Protein 4XBI (pdb70)

Nearest PDB structures (foldseek):
  4xbi-assembly2_B  TM=1.003E+00  e=2.156E-82  Plasmodium falciparum 3D7
  4xbi-assembly1_A  TM=6.467E-01  e=2.553E-75  Plasmodium falciparum 3D7
  2qu1-assembly1_A  TM=9.994E-01  e=9.157E-51  Aequorea victoria
  6dq0-assembly2_B  TM=1.002E+00  e=1.156E-50  Aequorea victoria
  7o7e-assembly1_A  TM=9.989E-01  e=2.609E-50  Aequorea victoria

Radius of gyration: 35.74 Å; Cα contacts (8 Å, |Δi|>4): 1634; chains: 2; bounding box: 98×58×95 Å

GO terms:
  GO:0006091 generation of precursor metabolites and energy (P, TAS)
  GO:0008218 bioluminescence (P, TAS)

Foldseek 3Di:
DQAPPLLVQLVVCQLVLCVVLQHLEGELLSSVLSQLPPPPLGDSVLLVVLLVDPVVVSNVVSVVVSNPDDHDHHDPDSDRHYDPQNVQLVVQLVVVCVVVVHRHRYSLSSSLSSCVRVPPPNVVVCVVVPGHSVSSVVSVVLCVLAHSLLVLQQAKFKEWEWEWEAAARDTWIKIKTWIAHLCQQKTKIKMFTPRADDQWDPQVCVVVRANLSAHEDSNFRLARQQSRLPQQWKKKWKWKQWPPAKIKTKIWTWHDDDRYTYIYMYIYIDRGDCCDCTSVVFFDQFFAKDKWKWAFPVVQLWIWTWDWGWTQGNVRDTIIITMTMIMHRSDPDHGRGHHIWIKIKDKGWDDDPVDPGHMIIIMMGIYIGDDDDDDD/DQADPLLVVLVVCQFVLCVVQQAQERELLSSVLSQLVPPVCGPSNQLVVLLVDPVVVVNVVSVVCSNPDDHDGHNGHHYDPLNVQLVVQQVVVCVVVVHRHRYPLSSSLSSCVRVPPPNVVVCVVVVGHSVSSNLSSQQVVLLVVLVVLQADKAKEWEKEWEAAANDTWIKIKIFIARLQQQKTWMKMFTPRFDDQWDPQVCVVVRACLSAHEPPVQSLARQQSSLPQQFKKKWKWKQKPPAKIKTKIWTWHDDDRYTYIYMYIYIDGGDCCDCTSVVQFDQWFAKWKWKKFFDVVQLWIKIWTWGWTQGNVRHTIIITMTMIMHRSDPGHGRGHHIWIKIKDKGWDDDPPDPGDMIIMMMGIYIDDDD

CATH classification: 2.40.155.10

Solvent-accessible surface area: 33782 Å² total

Organism: Aequorea victoria (NCBI:txid6100)

B-factor: mean 45.43, std 17.07, range [18.18, 116.87]

Structure (mmCIF, N/CA/C/O backbone):
data_4XBI
#
_entry.id   4XBI
#
_cell.length_a   127.530
_cell.length_b   127.530
_cell.length_c   92.570
_cell.angle_alpha   90.00
_cell.angle_beta   90.00
_cell.angle_gamma   120.00
#
_symmetry.space_group_name_H-M   'P 65'
#
loop_
_entity.id
_entity.type
_entity.pdbx_description
1 polymer 'ClpB protein, putative,Green fluorescent protein'
2 non-polymer 'SULFATE ION'
3 water water
#
loop_
_atom_site.group_PDB
_atom_site.id
_atom_site.type_symbol
_atom_site.label_atom_id
_atom_site.label_alt_id
_atom_site.label_comp_id
_atom_site.label_asym_id
_atom_site.label_entity_id
_atom_site.label_seq_id
_atom_site.pdbx_PDB_ins_code
_atom_site.Cartn_x
_atom_site.Cartn_y
_atom_site.Cartn_z
_atom_site.occupancy
_atom_site.B_iso_or_equiv
_atom_site.auth_seq_id
_atom_site.auth_comp_id
_atom_site.auth_asym_id
_atom_site.auth_atom_id
_atom_site.pdbx_PDB_model_num
ATOM 1 N N . ASP A 1 5 ? -16.086 38.528 59.848 1.00 62.62 5 ASP A N 1
ATOM 2 C CA . ASP A 1 5 ? -15.238 37.737 58.961 1.00 74.70 5 ASP A CA 1
ATOM 3 C C . ASP A 1 5 ? -15.292 38.255 57.525 1.00 82.88 5 ASP A C 1
ATOM 4 O O . ASP A 1 5 ? -15.554 37.498 56.589 1.00 82.96 5 ASP A O 1
ATOM 6 N N . ASP A 1 6 ? -15.052 39.554 57.367 1.00 88.44 6 ASP A N 1
ATOM 7 C CA . ASP A 1 6 ? -14.916 40.173 56.051 1.00 84.77 6 ASP A CA 1
ATOM 8 C C . ASP A 1 6 ? -13.519 40.786 55.909 1.00 71.28 6 ASP A C 1
ATOM 9 O O . ASP A 1 6 ? -13.353 41.936 55.487 1.00 73.80 6 ASP A O 1
ATOM 14 N N . TYR A 1 7 ? -12.518 40.000 56.287 1.00 114.42 7 TYR A N 1
ATOM 15 C CA . TYR A 1 7 ? -11.124 40.373 56.114 1.00 94.10 7 TYR A CA 1
ATOM 16 C C . TYR A 1 7 ? -10.521 39.525 55.005 1.00 86.96 7 TYR A C 1
ATOM 17 O O . TYR A 1 7 ? -11.194 38.656 54.452 1.00 87.24 7 TYR A O 1
ATOM 26 N N . THR A 1 8 ? -9.257 39.771 54.678 1.00 80.28 8 THR A N 1
ATOM 27 C CA . THR A 1 8 ? -8.525 38.856 53.815 1.00 72.05 8 THR A CA 1
ATOM 28 C C . THR A 1 8 ? -8.366 37.549 54.581 1.00 74.72 8 THR A C 1
ATOM 29 O O . THR A 1 8 ? -8.519 37.524 55.807 1.00 71.47 8 THR A O 1
ATOM 31 N N . GLU A 1 9 ? -8.074 36.465 53.868 1.00 77.35 9 GLU A N 1
ATOM 32 C CA . GLU A 1 9 ? -7.931 35.157 54.500 1.00 75.63 9 GLU A CA 1
ATOM 33 C C . GLU A 1 9 ? -6.805 35.168 55.529 1.00 69.03 9 GLU A C 1
ATOM 34 O O . GLU A 1 9 ? -6.960 34.662 56.643 1.00 66.74 9 GLU A O 1
ATOM 36 N N . LYS A 1 10 ? -5.676 35.757 55.146 1.00 66.94 10 LYS A N 1
ATOM 37 C CA . LYS A 1 10 ? -4.511 35.853 56.019 1.00 64.09 10 LYS A CA 1
ATOM 38 C C . LYS A 1 10 ? -4.763 36.792 57.206 1.00 62.00 10 LYS A C 1
ATOM 39 O O . LYS A 1 10 ? -4.285 36.547 58.316 1.00 62.97 10 LYS A O 1
ATOM 41 N N . ALA A 1 11 ? -5.524 37.856 56.971 1.00 64.00 11 ALA A N 1
ATOM 42 C CA . ALA A 1 11 ? -5.797 38.844 58.010 1.00 66.28 11 ALA A CA 1
ATOM 43 C C . ALA A 1 11 ? -6.672 38.274 59.126 1.00 71.91 11 ALA A C 1
ATOM 44 O O . ALA A 1 11 ? -6.411 38.501 60.309 1.00 66.61 11 ALA A O 1
ATOM 46 N N . TRP A 1 12 ? -7.710 37.536 58.746 1.00 77.57 12 TRP A N 1
ATOM 47 C CA . TRP A 1 12 ? -8.640 36.982 59.724 1.00 75.51 12 TRP A CA 1
ATOM 48 C C . TRP A 1 12 ? -7.983 35.850 60.513 1.00 69.13 12 TRP A C 1
ATOM 49 O O . TRP A 1 12 ? -8.354 35.586 61.657 1.00 72.03 12 TRP A O 1
ATOM 60 N N . GLU A 1 13 ? -7.000 35.193 59.907 1.00 65.70 13 GLU A N 1
ATOM 61 C CA . GLU A 1 13 ? -6.234 34.169 60.610 1.00 62.04 13 GLU A CA 1
ATOM 62 C C . GLU A 1 13 ? -5.403 34.792 61.725 1.00 59.88 13 GLU A C 1
ATOM 63 O O . GLU A 1 13 ? -5.241 34.204 62.795 1.00 57.28 13 GLU A O 1
ATOM 69 N N . ALA A 1 14 ? -4.877 35.987 61.468 1.00 55.15 14 ALA A N 1
ATOM 70 C CA . ALA A 1 14 ? -4.135 36.717 62.484 1.00 53.35 14 ALA A CA 1
ATOM 71 C C . ALA A 1 14 ? -5.080 37.124 63.614 1.00 50.84 14 ALA A C 1
ATOM 72 O O . ALA A 1 14 ? -4.779 36.915 64.788 1.00 50.17 14 ALA A O 1
ATOM 74 N N . ILE A 1 15 ? -6.228 37.690 63.251 1.00 51.17 15 ILE A N 1
ATOM 75 C CA . ILE A 1 15 ? -7.229 38.091 64.235 1.00 51.26 15 ILE A CA 1
ATOM 76 C C . ILE A 1 15 ? -7.693 36.888 65.062 1.00 52.58 15 ILE A C 1
ATOM 77 O O . ILE A 1 15 ? -7.836 36.980 66.284 1.00 50.60 15 ILE A O 1
ATOM 82 N N . SER A 1 16 ? -7.887 35.750 64.401 1.00 54.00 16 SER A N 1
ATOM 83 C CA . SER A 1 16 ? -8.361 34.545 65.080 1.00 57.40 16 SER A CA 1
ATOM 84 C C . SER A 1 16 ? -7.355 34.009 66.096 1.00 58.26 16 SER A C 1
ATOM 85 O O . SER A 1 16 ? -7.712 33.224 66.976 1.00 60.49 16 SER A O 1
ATOM 88 N N . SER A 1 17 ? -6.103 34.438 65.977 1.00 55.24 17 SER A N 1
ATOM 89 C CA . SER A 1 17 ? -5.042 33.963 66.857 1.00 54.45 17 SER A CA 1
ATOM 90 C C . SER A 1 17 ? -4.998 34.708 68.189 1.00 53.02 17 SER A C 1
ATOM 91 O O . SER A 1 17 ? -4.319 34.278 69.128 1.00 51.14 17 SER A O 1
ATOM 94 N N . LEU A 1 18 ? -5.715 35.824 68.267 1.00 52.93 18 LEU A N 1
ATOM 95 C CA . LEU A 1 18 ? -5.573 36.746 69.391 1.00 48.63 18 LEU A CA 1
ATOM 96 C C . LEU A 1 18 ? -5.875 36.112 70.749 1.00 49.05 18 LEU A C 1
ATOM 97 O O . LEU A 1 18 ? -5.065 36.234 71.670 1.00 48.69 18 LEU A O 1
ATOM 102 N N . ASN A 1 19 ? -7.027 35.445 70.875 1.00 50.07 19 ASN A N 1
ATOM 103 C CA . ASN A 1 19 ? -7.375 34.759 72.123 1.00 51.60 19 ASN A CA 1
ATOM 104 C C . ASN A 1 19 ? -6.244 33.850 72.584 1.00 51.67 19 ASN A C 1
ATOM 105 O O . ASN A 1 19 ? -5.837 33.888 73.747 1.00 51.62 19 ASN A O 1
ATOM 110 N N . LYS A 1 20 ? -5.722 33.052 71.657 1.00 53.07 20 LYS A N 1
ATOM 111 C CA . LYS A 1 20 ? -4.638 32.129 71.978 1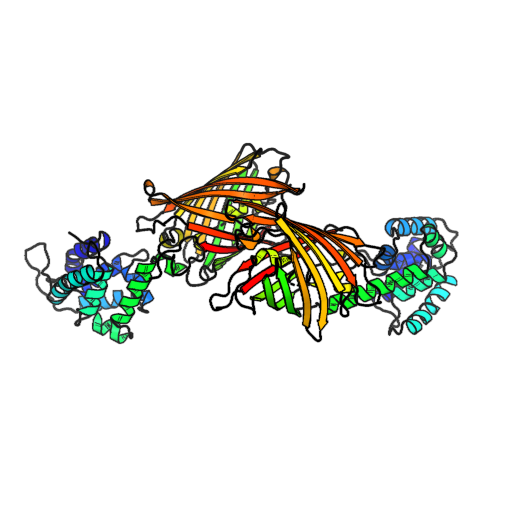.00 59.64 20 LYS A CA 1
ATOM 112 C C . LYS A 1 20 ? -3.426 32.897 72.486 1.00 52.78 20 LYS A C 1
ATOM 113 O O . LYS A 1 20 ? -2.853 32.536 73.510 1.00 53.52 20 LYS A O 1
ATOM 115 N N . ILE A 1 21 ? -3.047 33.962 71.779 1.00 51.30 21 ILE A N 1
ATOM 116 C CA . ILE A 1 21 ? -1.922 34.799 72.212 1.00 51.75 21 ILE A CA 1
ATOM 117 C C . ILE A 1 21 ? -2.212 35.440 73.565 1.00 49.85 21 ILE A C 1
ATOM 118 O O . ILE A 1 21 ? -1.331 35.523 74.420 1.00 50.20 21 ILE A O 1
ATOM 123 N N . GLY A 1 22 ? -3.450 35.892 73.757 1.00 53.20 22 GLY A N 1
ATOM 124 C CA . GLY A 1 22 ? -3.864 36.426 75.044 1.00 48.79 22 GLY A CA 1
ATOM 125 C C . GLY A 1 22 ? -3.746 35.388 76.154 1.00 50.30 22 GLY A C 1
ATOM 126 O O . GLY A 1 22 ? -3.311 35.693 77.268 1.00 50.46 22 GLY A O 1
ATOM 127 N N . GLU A 1 23 ? -4.132 34.155 75.845 1.00 51.70 23 GLU A N 1
ATOM 128 C CA . GLU A 1 23 ? -4.044 33.071 76.818 1.00 55.50 23 GLU A CA 1
ATOM 129 C C . GLU A 1 23 ? -2.589 32.706 77.116 1.00 54.59 23 GLU A C 1
ATOM 130 O O . GLU A 1 23 ? -2.250 32.348 78.245 1.00 57.99 23 GLU A O 1
ATOM 136 N N . LYS A 1 24 ? -1.731 32.811 76.103 1.00 59.51 24 LYS A N 1
ATOM 137 C CA . LYS A 1 24 ? -0.308 32.532 76.269 1.00 62.82 24 LYS A CA 1
ATOM 138 C C . LYS A 1 24 ? 0.332 33.474 77.287 1.00 61.39 24 LYS A C 1
ATOM 139 O O . LYS A 1 24 ? 1.160 33.055 78.092 1.00 59.91 24 LYS A O 1
ATOM 145 N N . TYR A 1 25 ? -0.063 34.743 77.255 1.00 52.91 25 TYR A N 1
ATOM 146 C CA . TYR A 1 25 ? 0.515 35.738 78.154 1.00 52.58 25 TYR A CA 1
ATOM 147 C C . TYR A 1 25 ? -0.377 35.992 79.366 1.00 52.55 25 TYR A C 1
ATOM 148 O O . TYR A 1 25 ? -0.210 36.989 80.074 1.00 52.66 25 TYR A O 1
ATOM 157 N N . ASP A 1 26 ? -1.305 35.066 79.607 1.00 53.32 26 ASP A N 1
ATOM 158 C CA . ASP A 1 26 ? -2.244 35.165 80.723 1.00 55.39 26 ASP A CA 1
ATOM 159 C C . ASP A 1 26 ? -2.904 36.537 80.776 1.00 51.62 26 ASP A C 1
ATOM 160 O O . ASP A 1 26 ? -2.949 37.168 81.830 1.00 51.68 26 ASP A O 1
ATOM 165 N N . SER A 1 27 ? -3.392 37.005 79.633 1.00 50.18 27 SER A N 1
ATOM 166 C CA . SER A 1 27 ? -3.952 38.350 79.551 1.00 48.63 27 SER A CA 1
ATOM 167 C C . SER A 1 27 ? -5.478 38.335 79.512 1.00 48.29 27 SER A C 1
ATOM 168 O O . SER A 1 27 ? -6.092 37.491 78.853 1.00 48.74 27 SER A O 1
ATOM 171 N N . ALA A 1 28 ? -6.088 39.268 80.232 1.00 47.75 28 ALA A N 1
ATOM 172 C CA . ALA A 1 28 ? -7.534 39.445 80.180 1.00 47.50 28 ALA A CA 1
ATOM 173 C C . ALA A 1 28 ? -7.941 40.136 78.875 1.00 46.49 28 ALA A C 1
ATOM 174 O O . ALA A 1 28 ? -8.975 39.826 78.283 1.00 46.70 28 ALA A O 1
ATOM 176 N N . TYR A 1 29 ? -7.101 41.078 78.450 1.00 45.67 29 TYR A N 1
ATOM 177 C CA . TYR A 1 29 ? -7.307 41.876 77.242 1.00 44.93 29 TYR A CA 1
ATOM 178 C C . TYR A 1 29 ? -6.458 41.400 76.065 1.00 44.91 29 TYR A C 1
ATOM 179 O O . TYR A 1 29 ? -5.363 40.871 76.255 1.00 45.24 29 TYR A O 1
ATOM 188 N N . VAL A 1 30 ? -6.955 41.615 74.852 1.00 44.74 30 VAL A N 1
ATOM 189 C CA . VAL A 1 30 ? -6.112 41.510 73.672 1.00 44.67 30 VAL A CA 1
ATOM 190 C C . VAL A 1 30 ? -5.906 42.905 73.091 1.00 44.11 30 VAL A C 1
ATOM 191 O O . VAL A 1 30 ? -6.853 43.691 72.985 1.00 44.04 30 VAL A O 1
ATOM 195 N N . GLU A 1 31 ? -4.662 43.213 72.732 1.00 43.97 31 GLU A N 1
ATOM 196 C CA . GLU A 1 31 ? -4.315 44.558 72.282 1.00 43.73 31 GLU A CA 1
ATOM 197 C C . GLU A 1 31 ? -3.546 44.587 70.956 1.00 43.93 31 GLU A C 1
ATOM 198 O O . GLU A 1 31 ? -3.224 43.545 70.379 1.00 44.21 31 GLU A O 1
ATOM 204 N N . ALA A 1 32 ? -3.264 45.805 70.497 1.00 43.99 32 ALA A N 1
ATOM 205 C CA . ALA A 1 32 ? -2.696 46.056 69.179 1.00 44.38 32 ALA A CA 1
ATOM 206 C C . ALA A 1 32 ? -1.398 45.299 68.957 1.00 44.54 32 ALA A C 1
ATOM 207 O O . ALA A 1 32 ? -1.210 44.709 67.900 1.00 44.88 32 ALA A O 1
ATOM 209 N N . GLU A 1 33 ? -0.518 45.308 69.959 1.00 44.53 33 GLU A N 1
ATOM 210 C CA . GLU A 1 33 ? 0.798 44.683 69.830 1.00 45.01 33 GLU A CA 1
ATOM 211 C C . GLU A 1 33 ? 0.717 43.152 69.770 1.00 45.33 33 GLU A C 1
ATOM 212 O O . GLU A 1 33 ? 1.618 42.495 69.236 1.00 45.78 33 GLU A O 1
ATOM 218 N N . MET A 1 34 ? -0.365 42.586 70.297 1.00 44.94 34 MET A N 1
ATOM 219 C CA . MET A 1 34 ? -0.611 41.160 70.123 1.00 45.43 34 MET A CA 1
ATOM 220 C C . MET A 1 34 ? -0.973 40.866 68.674 1.00 45.70 34 MET A C 1
ATOM 221 O O . MET A 1 34 ? -0.551 39.851 68.116 1.00 46.42 34 MET A O 1
ATOM 226 N N . LEU A 1 35 ? -1.749 41.757 68.061 1.00 45.37 35 LEU A N 1
ATOM 227 C CA . LEU A 1 35 ? -2.064 41.606 66.645 1.00 45.90 35 LEU A CA 1
ATOM 228 C C . LEU A 1 35 ? -0.778 41.697 65.822 1.00 46.27 35 LEU A C 1
ATOM 229 O O . LEU A 1 35 ? -0.571 40.912 64.894 1.00 47.00 35 LEU A O 1
ATOM 234 N N . LEU A 1 36 ? 0.084 42.643 66.179 1.00 45.97 36 LEU A N 1
ATOM 235 C CA . LEU A 1 36 ? 1.387 42.776 65.524 1.00 49.34 36 LEU A CA 1
ATOM 236 C C . LEU A 1 36 ? 2.164 41.460 65.607 1.00 47.08 36 LEU A C 1
ATOM 237 O O . LEU A 1 36 ? 2.659 40.953 64.604 1.00 47.79 36 LEU A O 1
ATOM 242 N N . LEU A 1 37 ? 2.242 40.909 66.811 1.00 46.99 37 LEU A N 1
ATOM 243 C CA . LEU A 1 37 ? 2.883 39.620 67.030 1.00 48.84 37 LEU A CA 1
ATOM 244 C C . LEU A 1 37 ? 2.309 38.552 66.106 1.00 48.49 37 LEU A C 1
ATOM 245 O O . LEU A 1 37 ? 3.058 37.793 65.492 1.00 49.48 37 LEU A O 1
ATOM 250 N N . ALA A 1 38 ? 0.980 38.515 66.005 1.00 48.13 38 ALA A N 1
ATOM 251 C CA . ALA A 1 38 ? 0.288 37.540 65.166 1.00 51.06 38 ALA A CA 1
ATOM 252 C C . ALA A 1 38 ? 0.612 37.740 63.688 1.00 50.75 38 ALA A C 1
ATOM 253 O O . ALA A 1 38 ? 0.818 36.774 62.957 1.00 50.67 38 ALA A O 1
ATOM 255 N N . LEU A 1 39 ? 0.663 38.995 63.255 1.00 49.45 39 LEU A N 1
ATOM 256 C CA . LEU A 1 39 ? 1.019 39.319 61.874 1.00 49.54 39 LEU A CA 1
ATOM 257 C C . LEU A 1 39 ? 2.428 38.883 61.518 1.00 50.22 39 LEU A C 1
ATOM 258 O O . LEU A 1 39 ? 2.690 38.479 60.391 1.00 51.22 39 LEU A O 1
ATOM 263 N N . LEU A 1 40 ? 3.339 38.988 62.476 1.00 49.90 40 LEU A N 1
ATOM 264 C CA . LEU A 1 40 ? 4.730 38.627 62.240 1.00 50.76 40 LEU A CA 1
ATOM 265 C C . LEU A 1 40 ? 4.932 37.129 62.424 1.00 61.32 40 LEU A C 1
ATOM 266 O O . LEU A 1 40 ? 6.011 36.594 62.162 1.00 60.43 40 LEU A O 1
ATOM 271 N N . ASN A 1 41 ? 3.882 36.455 62.876 1.00 66.50 41 ASN A N 1
ATOM 272 C CA . ASN A 1 41 ? 3.953 35.024 63.114 1.00 79.62 41 ASN A CA 1
ATOM 273 C C . ASN A 1 41 ? 3.341 34.232 61.968 1.00 84.29 41 ASN A C 1
ATOM 274 O O . ASN A 1 41 ? 2.740 33.180 62.184 1.00 86.37 41 ASN A O 1
ATOM 279 N N . ASP A 1 42 ? 3.483 34.746 60.750 1.00 87.58 42 ASP A N 1
ATOM 280 C CA . ASP A 1 42 ? 3.105 33.982 59.571 1.00 93.68 42 ASP A CA 1
ATOM 281 C C . ASP A 1 42 ? 4.194 32.951 59.297 1.00 103.54 42 ASP A C 1
ATOM 282 O O . ASP A 1 42 ? 3.897 31.759 59.179 1.00 109.43 42 ASP A O 1
ATOM 287 N N . SER A 1 43 ? 5.429 33.459 59.181 1.00 104.00 43 SER A N 1
ATOM 288 C CA . SER A 1 43 ? 6.718 32.732 59.135 1.00 106.29 43 SER A CA 1
ATOM 289 C C . SER A 1 43 ? 7.352 32.664 57.734 1.00 107.77 43 SER A C 1
ATOM 290 O O . SER A 1 43 ? 8.392 33.293 57.518 1.00 107.03 43 SER A O 1
ATOM 293 N N . PRO A 1 44 ? 6.746 31.923 56.778 1.00 108.94 44 PRO A N 1
ATOM 294 C CA . PRO A 1 44 ? 7.522 31.718 55.551 1.00 108.15 44 PRO A CA 1
ATOM 295 C C . PRO A 1 44 ? 7.598 32.985 54.714 1.00 100.22 44 PRO A C 1
ATOM 296 O O . PRO A 1 44 ? 6.881 33.112 53.719 1.00 96.81 44 PRO A O 1
ATOM 300 N N . ASP A 1 45 ? 8.463 33.905 55.132 1.00 94.22 45 ASP A N 1
ATOM 301 C CA . ASP A 1 45 ? 8.617 35.191 54.470 1.00 86.43 45 ASP A CA 1
ATOM 302 C C . ASP A 1 45 ? 7.266 35.901 54.376 1.00 73.08 45 ASP A C 1
ATOM 303 O O . ASP A 1 45 ? 6.854 36.326 53.299 1.00 70.56 45 ASP A O 1
ATOM 305 N N . GLY A 1 46 ? 6.584 36.009 55.516 1.00 65.13 46 GLY A N 1
ATOM 306 C CA . GLY A 1 46 ? 5.263 36.613 55.593 1.00 62.50 46 GLY A CA 1
ATOM 307 C C . GLY A 1 46 ? 5.217 38.084 55.205 1.00 56.18 46 GLY A C 1
ATOM 308 O O . GLY A 1 46 ? 6.229 38.785 55.276 1.00 56.03 46 GLY A O 1
ATOM 309 N N . LEU A 1 47 ? 4.031 38.546 54.806 1.00 56.11 47 LEU A N 1
ATOM 310 C CA . LEU A 1 47 ? 3.847 39.898 54.281 1.00 56.06 47 LEU A CA 1
ATOM 311 C C . LEU A 1 47 ? 4.206 40.987 55.291 1.00 56.99 47 LEU A C 1
ATOM 312 O O . LEU A 1 47 ? 4.949 41.911 54.968 1.00 54.99 47 LEU A O 1
ATOM 317 N N . ALA A 1 48 ? 3.677 40.877 56.507 1.00 53.45 48 ALA A N 1
ATOM 318 C CA . ALA A 1 48 ? 3.963 41.860 57.546 1.00 52.32 48 ALA A CA 1
ATOM 319 C C . ALA A 1 48 ? 5.467 41.941 57.810 1.00 56.37 48 ALA A C 1
ATOM 320 O O . ALA A 1 48 ? 6.037 43.028 57.901 1.00 52.56 48 ALA A O 1
ATOM 322 N N . GLU A 1 49 ? 6.104 40.778 57.909 1.00 52.99 49 GLU A N 1
ATOM 323 C CA . GLU A 1 49 ? 7.540 40.709 58.125 1.00 53.56 49 GLU A CA 1
ATOM 324 C C . GLU A 1 49 ? 8.312 41.349 56.968 1.00 54.67 49 GLU A C 1
ATOM 325 O O . GLU A 1 49 ? 9.309 42.029 57.189 1.00 55.03 49 GLU A O 1
ATOM 331 N N . ARG A 1 50 ? 7.841 41.143 55.743 1.00 55.44 50 ARG A N 1
ATOM 332 C CA . ARG A 1 50 ? 8.526 41.676 54.568 1.00 56.75 50 ARG A CA 1
ATOM 333 C C . ARG A 1 50 ? 8.412 43.203 54.509 1.00 56.65 50 ARG A C 1
ATOM 334 O O . ARG A 1 50 ? 9.387 43.903 54.236 1.00 57.51 50 ARG A O 1
ATOM 336 N N . ILE A 1 51 ? 7.211 43.703 54.774 1.00 55.85 51 ILE A N 1
ATOM 337 C CA . ILE A 1 51 ? 6.951 45.137 54.779 1.00 55.95 51 ILE A CA 1
ATOM 338 C C . ILE A 1 51 ? 7.880 45.852 55.754 1.00 55.62 51 ILE A C 1
ATOM 339 O O . ILE A 1 51 ? 8.476 46.876 55.420 1.00 56.63 51 ILE A O 1
ATOM 344 N N . LEU A 1 52 ? 8.023 45.293 56.951 1.00 54.52 52 LEU A N 1
ATOM 345 C CA . LEU A 1 52 ? 8.810 45.942 57.997 1.00 54.37 52 LEU A CA 1
ATOM 346 C C . LEU A 1 52 ? 10.320 45.859 57.744 1.00 55.68 52 LEU A C 1
ATOM 347 O O . LEU A 1 52 ? 11.035 46.828 57.970 1.00 56.47 52 LEU A O 1
ATOM 352 N N . LYS A 1 53 ? 10.823 44.721 57.279 1.00 56.16 53 LYS A N 1
ATOM 353 C CA . LYS A 1 53 ? 12.252 44.679 56.986 1.00 57.65 53 LYS A CA 1
ATOM 354 C C . LYS A 1 53 ? 12.565 45.508 55.737 1.00 59.01 53 LYS A C 1
ATOM 355 O O . LYS A 1 53 ? 13.679 45.995 55.587 1.00 60.39 53 LYS A O 1
ATOM 361 N N . GLU A 1 54 ? 11.573 45.710 54.872 1.00 58.88 54 GLU A N 1
ATOM 362 C CA . GLU A 1 54 ? 11.718 46.642 53.753 1.00 60.92 54 GLU A CA 1
ATOM 363 C C . GLU A 1 54 ? 11.750 48.091 54.245 1.00 64.74 54 GLU A C 1
ATOM 364 O O . GLU A 1 54 ? 12.199 48.988 53.528 1.00 62.27 54 GLU A O 1
ATOM 366 N N . SER A 1 55 ? 11.265 48.305 55.467 1.00 59.27 55 SER A N 1
ATOM 367 C CA . SER A 1 55 ? 11.270 49.621 56.108 1.00 59.91 55 SER A CA 1
ATOM 368 C C . SER A 1 55 ? 12.527 49.820 56.957 1.00 60.27 55 SER A C 1
ATOM 369 O O . SER A 1 55 ? 12.768 50.907 57.478 1.00 61.02 55 SER A O 1
ATOM 372 N N . GLY A 1 56 ? 13.321 48.763 57.097 1.00 60.29 56 GLY A N 1
ATOM 373 C CA . GLY A 1 56 ? 14.574 48.838 57.827 1.00 63.50 56 GLY A CA 1
ATOM 374 C C . GLY A 1 56 ? 14.496 48.299 59.245 1.00 64.03 56 GLY A C 1
ATOM 375 O O . GLY A 1 56 ? 15.385 48.549 60.061 1.00 61.19 56 GLY A O 1
ATOM 376 N N . ILE A 1 57 ? 13.436 47.551 59.534 1.00 58.40 57 ILE A N 1
ATOM 377 C CA . ILE A 1 57 ? 13.203 47.025 60.876 1.00 57.35 57 ILE A CA 1
ATOM 378 C C . ILE A 1 57 ? 13.789 45.630 61.079 1.00 61.38 57 ILE A C 1
ATOM 379 O O . ILE A 1 57 ? 13.593 44.735 60.255 1.00 58.79 57 ILE A O 1
ATOM 384 N N . ASP A 1 58 ? 14.518 45.459 62.177 1.00 58.24 58 ASP A N 1
ATOM 385 C CA . ASP A 1 58 ? 14.960 44.144 62.625 1.00 58.63 58 ASP A CA 1
ATOM 386 C C . ASP A 1 58 ? 13.752 43.424 63.232 1.00 60.48 58 ASP A C 1
ATOM 387 O O . ASP A 1 58 ? 13.458 43.590 64.415 1.00 56.42 58 ASP A O 1
ATOM 392 N N . THR A 1 59 ? 13.059 42.629 62.419 1.00 56.22 59 THR A N 1
ATOM 393 C CA . THR A 1 59 ? 11.813 41.991 62.844 1.00 60.08 59 THR A CA 1
ATOM 394 C C . THR A 1 59 ? 12.028 40.874 63.868 1.00 58.62 59 THR A C 1
ATOM 395 O O . THR A 1 59 ? 11.100 40.503 64.585 1.00 54.21 59 THR A O 1
ATOM 399 N N . GLN A 1 60 ? 13.243 40.339 63.930 1.00 56.90 60 GLN A N 1
ATOM 400 C CA . GLN A 1 60 ? 13.592 39.364 64.961 1.00 58.51 60 GLN A CA 1
ATOM 401 C C . GLN A 1 60 ? 13.661 40.074 66.309 1.00 60.83 60 GLN A C 1
ATOM 402 O O . GLN A 1 60 ? 13.211 39.549 67.331 1.00 57.57 60 GLN A O 1
ATOM 404 N N . LEU A 1 61 ? 14.221 41.280 66.293 1.00 58.06 61 LEU A N 1
ATOM 405 C CA . LEU A 1 61 ? 14.308 42.107 67.485 1.00 58.19 61 LEU A CA 1
ATOM 406 C C . LEU A 1 61 ? 12.912 42.497 67.945 1.00 56.16 61 LEU A C 1
ATOM 407 O O . LEU A 1 61 ? 12.579 42.370 69.127 1.00 56.03 61 LEU A O 1
ATOM 412 N N . LEU A 1 62 ? 12.113 42.986 67.000 1.00 58.45 62 LEU A N 1
ATOM 413 C CA . LEU A 1 62 ? 10.746 43.417 67.280 1.00 53.06 62 LEU A CA 1
ATOM 414 C C . LEU A 1 62 ? 9.972 42.342 68.023 1.00 52.43 62 LEU A C 1
ATOM 415 O O . LEU A 1 62 ? 9.415 42.607 69.085 1.00 54.64 62 LEU A O 1
ATOM 420 N N . VAL A 1 63 ? 9.961 41.130 67.474 1.00 52.74 63 VAL A N 1
ATOM 421 C CA . VAL A 1 63 ? 9.279 39.994 68.097 1.00 55.45 63 VAL A CA 1
ATOM 422 C C . VAL A 1 63 ? 9.765 39.733 69.526 1.00 60.62 63 VAL A C 1
ATOM 423 O O . VAL A 1 63 ? 8.958 39.558 70.449 1.00 53.00 63 VAL A O 1
ATOM 427 N N . GLN A 1 64 ? 11.082 39.719 69.710 1.00 55.26 64 GLN A N 1
ATOM 428 C CA . GLN A 1 64 ? 11.657 39.462 71.025 1.00 56.70 64 GLN A CA 1
ATOM 429 C C . GLN A 1 64 ? 11.202 40.525 72.026 1.00 55.95 64 GLN A C 1
ATOM 430 O O . GLN A 1 64 ? 10.894 40.215 73.176 1.00 56.30 64 GLN A O 1
ATOM 432 N N . GLU A 1 65 ? 11.122 41.770 71.572 1.00 55.08 65 GLU A N 1
ATOM 433 C CA . GLU A 1 65 ? 10.794 42.878 72.463 1.00 54.70 65 GLU A CA 1
ATOM 434 C C . GLU A 1 65 ? 9.296 43.032 72.699 1.00 55.64 65 GLU A C 1
ATOM 435 O O . GLU A 1 65 ? 8.883 43.614 73.699 1.00 52.60 65 GLU A O 1
ATOM 441 N N . ILE A 1 66 ? 8.488 42.517 71.778 1.00 51.58 66 ILE A N 1
ATOM 442 C CA . ILE A 1 66 ? 7.054 42.412 72.007 1.00 50.12 66 ILE A CA 1
ATOM 443 C C . ILE A 1 66 ? 6.803 41.425 73.136 1.00 50.65 66 ILE A C 1
ATOM 444 O O . ILE A 1 66 ? 5.995 41.674 74.035 1.00 50.09 66 ILE A O 1
ATOM 449 N N . ASP A 1 67 ? 7.515 40.303 73.077 1.00 51.95 67 ASP A N 1
ATOM 450 C CA . ASP A 1 67 ? 7.415 39.261 74.090 1.00 53.54 67 ASP A CA 1
ATOM 451 C C . ASP A 1 67 ? 7.792 39.819 75.457 1.00 56.66 67 ASP A C 1
ATOM 452 O O . ASP A 1 67 ? 7.054 39.646 76.432 1.00 53.74 67 ASP A O 1
ATOM 457 N N . ASP A 1 68 ? 8.932 40.503 75.515 1.00 54.93 68 ASP A N 1
ATOM 458 C CA . ASP A 1 68 ? 9.365 41.166 76.739 1.00 59.98 68 ASP A CA 1
ATOM 459 C C . ASP A 1 68 ? 8.275 42.084 77.282 1.00 60.22 68 ASP A C 1
ATOM 460 O O . ASP A 1 68 ? 7.844 41.939 78.426 1.00 63.05 68 ASP A O 1
ATOM 465 N N . TYR A 1 69 ? 7.842 43.023 76.446 1.00 53.05 69 TYR A N 1
ATOM 466 C CA . TYR A 1 69 ? 6.832 44.003 76.819 1.00 56.75 69 TYR A CA 1
ATOM 467 C C . TYR A 1 69 ? 5.594 43.320 77.391 1.00 50.93 69 TYR A C 1
ATOM 468 O O . TYR A 1 69 ? 5.083 43.720 78.441 1.00 56.76 69 TYR A O 1
ATOM 477 N N . LEU A 1 70 ? 5.132 42.273 76.713 1.00 50.38 70 LEU A N 1
ATOM 478 C CA . LEU A 1 70 ? 3.908 41.592 77.115 1.00 49.73 70 LEU A CA 1
ATOM 479 C C . LEU A 1 70 ? 4.065 40.882 78.453 1.00 53.87 70 LEU A C 1
ATOM 480 O O . LEU A 1 70 ? 3.131 40.832 79.244 1.00 50.86 70 LEU A O 1
ATOM 485 N N . LYS A 1 71 ? 5.252 40.347 78.712 1.00 52.91 71 LYS A N 1
ATOM 486 C CA . LYS A 1 71 ? 5.494 39.646 79.965 1.00 59.14 71 LYS A CA 1
ATOM 487 C C . LYS A 1 71 ? 5.571 40.615 81.153 1.00 55.27 71 LYS A C 1
ATOM 488 O O . LYS A 1 71 ? 5.365 40.219 82.299 1.00 56.46 71 LYS A O 1
ATOM 494 N N . LYS A 1 72 ? 5.863 41.884 80.880 1.00 58.36 72 LYS A N 1
ATOM 495 C CA . LYS A 1 72 ? 5.947 42.881 81.945 1.00 55.34 72 LYS A CA 1
ATOM 496 C C . LYS A 1 72 ? 4.616 43.584 82.253 1.00 58.31 72 LYS A C 1
ATOM 497 O O . LYS A 1 72 ? 4.524 44.334 83.221 1.00 56.11 72 LYS A O 1
ATOM 503 N N . GLN A 1 73 ? 3.596 43.350 81.437 1.00 51.91 73 GLN A N 1
ATOM 504 C CA . GLN A 1 73 ? 2.303 44.006 81.631 1.00 56.72 73 GLN A CA 1
ATOM 505 C C . GLN A 1 73 ? 1.616 43.579 82.939 1.00 54.46 73 GLN A C 1
ATOM 506 O O . GLN A 1 73 ? 1.836 42.467 83.424 1.00 53.41 73 GLN A O 1
ATOM 512 N N . PRO A 1 74 ? 0.777 44.467 83.517 1.00 55.00 74 PRO A N 1
ATOM 513 C CA . PRO A 1 74 ? 0.100 44.124 84.772 1.00 51.43 74 PRO A CA 1
ATOM 514 C C . PRO A 1 74 ? -0.807 42.906 84.617 1.00 54.18 74 PRO A C 1
ATOM 515 O O . PRO A 1 74 ? -1.497 42.750 83.607 1.00 49.65 74 PRO A O 1
ATOM 519 N N . LYS A 1 75 ? -0.784 42.041 85.618 1.00 54.30 75 LYS A N 1
ATOM 520 C CA . LYS A 1 75 ? -1.598 40.842 85.596 1.00 55.85 75 LYS A CA 1
ATOM 521 C C . LYS A 1 75 ? -3.048 41.195 85.897 1.00 52.96 75 LYS A C 1
ATOM 522 O O . LYS A 1 75 ? -3.337 41.993 86.794 1.00 51.96 75 LYS A O 1
ATOM 528 N N . MET A 1 76 ? -3.955 40.613 85.123 1.00 50.88 76 MET A N 1
ATOM 529 C CA . MET A 1 76 ? -5.379 40.747 85.366 1.00 50.38 76 MET A CA 1
ATOM 530 C C . MET A 1 76 ? -6.033 39.384 85.303 1.00 51.20 76 MET A C 1
ATOM 531 O O . MET A 1 76 ? -5.680 38.577 84.443 1.00 51.31 76 MET A O 1
ATOM 536 N N . PRO A 1 77 ? -6.991 39.123 86.205 1.00 51.99 77 PRO A N 1
ATOM 537 C CA . PRO A 1 77 ? -7.790 37.898 86.091 1.00 52.94 77 PRO A CA 1
ATOM 538 C C . PRO A 1 77 ? -8.572 37.917 84.787 1.00 51.73 77 PRO A C 1
ATOM 539 O O . PRO A 1 77 ? -9.110 38.961 84.437 1.00 50.42 77 PRO A O 1
ATOM 543 N N . SER A 1 78 ? -8.603 36.805 84.064 1.00 52.42 78 SER A N 1
ATOM 544 C CA . SER A 1 78 ? -9.356 36.750 82.817 1.00 51.67 78 SER A CA 1
ATOM 545 C C . SER A 1 78 ? -10.847 36.589 83.087 1.00 52.25 78 SER A C 1
ATOM 546 O O . SER A 1 78 ? -11.245 36.104 84.143 1.00 53.59 78 SER A O 1
ATOM 549 N N . GLY A 1 79 ? -11.663 37.005 82.123 1.00 51.48 79 GLY A N 1
ATOM 550 C CA . GLY A 1 79 ? -13.103 36.880 82.235 1.00 52.23 79 GLY A CA 1
ATOM 551 C C . GLY A 1 79 ? -13.568 35.443 82.058 1.00 54.15 79 GLY A C 1
ATOM 552 O O . GLY A 1 79 ? -12.837 34.596 81.536 1.00 54.72 79 GLY A O 1
ATOM 553 N N . PHE A 1 80 ? -14.791 35.168 82.493 1.00 55.39 80 PHE A N 1
ATOM 554 C CA . PHE A 1 80 ? -15.371 33.838 82.355 1.00 57.60 80 PHE A CA 1
ATOM 555 C C . PHE A 1 80 ? -15.581 33.453 80.893 1.00 57.82 80 PHE A C 1
ATOM 556 O O . PHE A 1 80 ? -15.624 32.270 80.557 1.00 60.74 80 PHE A O 1
ATOM 564 N N . GLY A 1 81 ? -15.723 34.453 80.029 1.00 56.25 81 GLY A N 1
ATOM 565 C CA . GLY A 1 81 ? -16.000 34.202 78.627 1.00 60.64 81 GLY A CA 1
ATOM 566 C C . GLY A 1 81 ? -14.793 33.791 77.814 1.00 58.06 81 GLY A C 1
ATOM 567 O O . GLY A 1 81 ? -13.700 34.316 78.023 1.00 56.55 81 GLY A O 1
ATOM 568 N N . GLU A 1 82 ? -14.996 32.860 76.881 1.00 57.64 82 GLU A N 1
ATOM 569 C CA . GLU A 1 82 ? -13.915 32.363 76.028 1.00 61.89 82 GLU A CA 1
ATOM 570 C C . GLU A 1 82 ? -13.217 33.489 75.270 1.00 58.50 82 GLU A C 1
ATOM 571 O O . GLU A 1 82 ? -11.993 33.469 75.097 1.00 62.10 82 GLU A O 1
ATOM 573 N N . GLN A 1 83 ? -14.001 34.474 74.830 1.00 55.48 83 GLN A N 1
ATOM 574 C CA . GLN A 1 83 ? -13.476 35.622 74.092 1.00 54.43 83 GLN A CA 1
ATOM 575 C C . GLN A 1 83 ? -12.800 36.645 75.008 1.00 57.25 83 GLN A C 1
ATOM 576 O O . GLN A 1 83 ? -13.443 37.192 75.900 1.00 50.90 83 GLN A O 1
ATOM 578 N N . LYS A 1 84 ? -11.510 36.903 74.775 1.00 50.02 84 LYS A N 1
ATOM 579 C CA . LYS A 1 84 ? -10.781 37.968 75.470 1.00 48.56 84 LYS A CA 1
ATOM 580 C C . LYS A 1 84 ? -11.387 39.348 75.191 1.00 47.70 84 LYS A C 1
ATOM 581 O O . LYS A 1 84 ? -12.066 39.542 74.187 1.00 48.08 84 LYS A O 1
ATOM 587 N N . ILE A 1 85 ? -11.136 40.309 76.074 1.00 46.84 85 ILE A N 1
ATOM 588 C CA . ILE A 1 85 ? -11.732 41.629 75.907 1.00 46.35 85 ILE A CA 1
ATOM 589 C C . ILE A 1 85 ? -10.864 42.498 74.997 1.00 45.57 85 ILE A C 1
ATOM 590 O O . ILE A 1 85 ? -9.650 42.564 75.166 1.00 45.00 85 ILE A O 1
ATOM 595 N N . LEU A 1 86 ? -11.491 43.161 74.032 1.00 45.81 86 LEU A N 1
ATOM 596 C CA . LEU A 1 86 ? -10.752 44.033 73.127 1.00 47.40 86 LEU A CA 1
ATOM 597 C C . LEU A 1 86 ? -10.248 45.271 73.864 1.00 44.74 86 LEU A C 1
ATOM 598 O O . LEU A 1 86 ? -11.028 45.980 74.501 1.00 44.95 86 LEU A O 1
ATOM 603 N N . GLY A 1 87 ? -8.942 45.516 73.796 1.00 44.20 87 GLY A N 1
ATOM 604 C CA . GLY A 1 87 ? -8.358 46.705 74.404 1.00 43.94 87 GLY A CA 1
ATOM 605 C C . GLY A 1 87 ? -8.711 47.962 73.623 1.00 44.35 87 GLY A C 1
ATOM 606 O O . GLY A 1 87 ? -9.113 47.871 72.469 1.00 44.77 87 GLY A O 1
ATOM 607 N N . ARG A 1 88 ? -8.551 49.130 74.249 1.00 44.50 88 ARG A N 1
ATOM 608 C CA . ARG A 1 88 ? -8.916 50.407 73.619 1.00 45.27 88 ARG A CA 1
ATOM 609 C C . ARG A 1 88 ? -8.149 50.670 72.322 1.00 45.53 88 ARG A C 1
ATOM 610 O O . ARG A 1 88 ? -8.719 51.158 71.341 1.00 46.38 88 ARG A O 1
ATOM 618 N N . THR A 1 89 ? -6.860 50.344 72.311 1.00 45.04 89 THR A N 1
ATOM 619 C CA . THR A 1 89 ? -6.047 50.646 71.146 1.00 48.71 89 THR A CA 1
ATOM 620 C C . THR A 1 89 ? -6.443 49.727 69.992 1.00 45.84 89 THR A C 1
ATOM 621 O O . THR A 1 89 ? -6.704 50.202 68.879 1.00 46.30 89 THR A O 1
ATOM 625 N N . LEU A 1 90 ? -6.518 48.425 70.262 1.00 44.85 90 LEU A N 1
ATOM 626 C CA . LEU A 1 90 ? -6.941 47.471 69.239 1.00 45.15 90 LEU A CA 1
ATOM 627 C C . LEU A 1 90 ? -8.315 47.850 68.663 1.00 46.08 90 LEU A C 1
ATOM 628 O O . LEU A 1 90 ? -8.542 47.722 67.460 1.00 46.90 90 LEU A O 1
ATOM 633 N N . GLN A 1 91 ? -9.219 48.329 69.517 1.00 46.20 91 GLN A N 1
ATOM 634 C CA . GLN A 1 91 ? -10.519 48.794 69.044 1.00 50.40 91 GLN A CA 1
ATOM 635 C C . GLN A 1 91 ? -10.337 49.911 68.014 1.00 50.55 91 GLN A C 1
ATOM 636 O O . GLN A 1 91 ? -10.961 49.899 66.953 1.00 49.70 91 GLN A O 1
ATOM 642 N N . THR A 1 92 ? -9.475 50.872 68.328 1.00 48.22 92 THR A N 1
ATOM 643 C CA . THR A 1 92 ? -9.208 51.965 67.400 1.00 53.79 92 THR A CA 1
ATOM 644 C C . THR A 1 92 ? -8.477 51.441 66.159 1.00 49.65 92 THR A C 1
ATOM 645 O O . THR A 1 92 ? -8.731 51.900 65.044 1.00 51.18 92 THR A O 1
ATOM 649 N N . VAL A 1 93 ? -7.586 50.471 66.348 1.00 48.41 93 VAL A N 1
ATOM 650 C CA . VAL A 1 93 ? -6.878 49.869 65.213 1.00 49.03 93 VAL A CA 1
ATOM 651 C C . VAL A 1 93 ? -7.850 49.238 64.201 1.00 50.73 93 VAL A C 1
ATOM 652 O O . VAL A 1 93 ? -7.743 49.476 62.996 1.00 50.85 93 VAL A O 1
ATOM 656 N N . LEU A 1 94 ? -8.811 48.459 64.693 1.00 49.46 94 LEU A N 1
ATOM 657 C CA . LEU A 1 94 ? -9.797 47.818 63.824 1.00 50.75 94 LEU A CA 1
ATOM 658 C C . LEU A 1 94 ? -10.725 48.824 63.123 1.00 54.56 94 LEU A C 1
ATOM 659 O O . LEU A 1 94 ? -11.108 48.620 61.970 1.00 54.20 94 LEU A O 1
ATOM 664 N N . SER A 1 95 ? -11.083 49.904 63.816 1.00 52.75 95 SER A N 1
ATOM 665 C CA . SER A 1 95 ? -11.935 50.935 63.228 1.00 58.76 95 SER A CA 1
ATOM 666 C C . SER A 1 95 ? -11.211 51.645 62.091 1.00 57.03 95 SER A C 1
ATOM 667 O O . SER A 1 95 ? -11.743 51.789 60.989 1.00 58.04 95 SER A O 1
ATOM 670 N N . THR A 1 96 ? -9.988 52.079 62.368 1.00 54.92 96 THR A N 1
ATOM 671 C CA . THR A 1 96 ? -9.198 52.797 61.384 1.00 57.82 96 THR A CA 1
ATOM 672 C C . THR A 1 96 ? -8.768 51.907 60.213 1.00 56.84 96 THR A C 1
ATOM 673 O O . THR A 1 96 ? -8.434 52.416 59.144 1.00 57.99 96 THR A O 1
ATOM 677 N N . SER A 1 97 ? -8.789 50.586 60.393 1.00 55.19 97 SER A N 1
ATOM 678 C CA . SER A 1 97 ? -8.426 49.697 59.287 1.00 57.23 97 SER A CA 1
ATOM 679 C C . SER A 1 97 ? -9.567 49.615 58.272 1.00 61.79 97 SER A C 1
ATOM 680 O O . SER A 1 97 ? -9.353 49.238 57.117 1.00 62.95 97 SER A O 1
ATOM 683 N N . LYS A 1 98 ? -10.774 49.974 58.705 1.00 62.98 98 LYS A N 1
ATOM 684 C CA . LYS A 1 98 ? -11.918 50.062 57.800 1.00 61.55 98 LYS A CA 1
ATOM 685 C C . LYS A 1 98 ? -11.793 51.321 56.955 1.00 65.02 98 LYS A C 1
ATOM 686 O O . LYS A 1 98 ? -12.148 51.327 55.778 1.00 73.21 98 LYS A O 1
ATOM 688 N N . ARG A 1 99 ? -11.286 52.386 57.566 1.00 63.02 99 ARG A N 1
ATOM 689 C CA . ARG A 1 99 ? -11.006 53.620 56.848 1.00 66.64 99 ARG A CA 1
ATOM 690 C C . ARG A 1 99 ? -9.926 53.384 55.797 1.00 68.24 99 ARG A C 1
ATOM 691 O O . ARG A 1 99 ? -10.048 53.817 54.651 1.00 67.97 99 ARG A O 1
ATOM 693 N N . LEU A 1 100 ? -8.876 52.676 56.196 1.00 62.96 100 LEU A N 1
ATOM 694 C CA . LEU A 1 100 ? -7.736 52.437 55.323 1.00 63.09 100 LEU A CA 1
ATOM 695 C C . LEU A 1 100 ? -8.119 51.561 54.136 1.00 65.29 100 LEU A C 1
ATOM 696 O O . LEU A 1 100 ? -7.650 51.785 53.017 1.00 67.95 100 LEU A O 1
ATOM 701 N N . LYS A 1 101 ? -8.978 50.573 54.376 1.00 64.92 101 LYS A N 1
ATOM 702 C CA . LYS A 1 101 ? -9.426 49.694 53.302 1.00 66.99 101 LYS A CA 1
ATOM 703 C C . LYS A 1 101 ? -10.184 50.472 52.243 1.00 71.52 101 LYS A C 1
ATOM 704 O O . LYS A 1 101 ? -9.985 50.267 51.045 1.00 71.29 101 LYS A O 1
ATOM 710 N N . LYS A 1 102 ? -11.058 51.360 52.702 1.00 75.31 102 LYS A N 1
ATOM 711 C CA . LYS A 1 102 ? -11.857 52.194 51.814 1.00 73.90 102 LYS A CA 1
ATOM 712 C C . LYS A 1 102 ? -10.977 53.193 51.069 1.00 76.15 102 LYS A C 1
ATOM 713 O O . LYS A 1 102 ? -11.284 53.580 49.941 1.00 82.17 102 LYS A O 1
ATOM 715 N N . GLU A 1 103 ? -9.878 53.600 51.702 1.00 74.18 103 GLU A N 1
ATOM 716 C CA . GLU A 1 103 ? -8.943 54.551 51.104 1.00 74.29 103 GLU A CA 1
ATOM 717 C C . GLU A 1 103 ? -8.023 53.891 50.083 1.00 79.26 103 GLU A C 1
ATOM 718 O O . GLU A 1 103 ? -7.357 54.576 49.304 1.00 79.24 103 GLU A O 1
ATOM 724 N N . PHE A 1 104 ? -7.984 52.562 50.098 1.00 72.95 104 PHE A N 1
ATOM 725 C CA . PHE A 1 104 ? -7.260 51.798 49.087 1.00 75.48 104 PHE A CA 1
ATOM 726 C C . PHE A 1 104 ? -8.226 51.223 48.059 1.00 76.16 104 PHE A C 1
ATOM 727 O O . PHE A 1 104 ? -7.807 50.567 47.104 1.00 79.45 104 PHE A O 1
ATOM 735 N N . ASN A 1 105 ? -9.516 51.472 48.273 1.00 83.90 105 ASN A N 1
ATOM 736 C CA . ASN A 1 105 ? -10.588 50.912 47.447 1.00 88.83 105 ASN A CA 1
ATOM 737 C C . ASN A 1 105 ? -10.517 49.389 47.351 1.00 85.13 105 ASN A C 1
ATOM 738 O O . ASN A 1 105 ? -10.756 48.814 46.288 1.00 82.07 105 ASN A O 1
ATOM 740 N N . ASP A 1 106 ? -10.193 48.746 48.472 1.00 75.83 106 ASP A N 1
ATOM 741 C CA . ASP A 1 106 ? -10.083 47.292 48.533 1.00 74.73 106 ASP A CA 1
ATOM 742 C C . ASP A 1 106 ? -11.390 46.629 48.959 1.00 77.91 106 ASP A C 1
ATOM 743 O O . ASP A 1 106 ? -12.235 47.252 49.604 1.00 75.52 106 ASP A O 1
ATOM 748 N N . GLU A 1 107 ? -11.543 45.358 48.601 1.00 81.69 107 GLU A N 1
ATOM 749 C CA . GLU A 1 107 ? -12.724 44.591 48.976 1.00 82.91 107 GLU A CA 1
ATOM 750 C C . GLU A 1 107 ? -12.768 44.349 50.481 1.00 82.39 107 GLU A C 1
ATOM 751 O O . GLU A 1 107 ? -13.684 44.802 51.168 1.00 82.73 107 GLU A O 1
ATOM 753 N N . TYR A 1 108 ? -11.768 43.635 50.989 1.00 82.40 108 TYR A N 1
ATOM 754 C CA . TYR A 1 108 ? -11.722 43.280 52.406 1.00 79.87 108 TYR A CA 1
ATOM 755 C C . TYR A 1 108 ? -10.487 43.849 53.102 1.00 74.41 108 TYR A C 1
ATOM 756 O O . TYR A 1 108 ? -9.486 44.126 52.457 1.00 73.62 108 TYR A O 1
ATOM 758 N N . ILE A 1 109 ? -10.559 44.010 54.422 1.00 70.02 109 ILE A N 1
ATOM 759 C CA . ILE A 1 109 ? -9.417 44.494 55.194 1.00 64.29 109 ILE A CA 1
ATOM 760 C C . ILE A 1 109 ? -8.329 43.432 55.255 1.00 62.61 109 ILE A C 1
ATOM 761 O O . ILE A 1 109 ? -8.573 42.294 55.641 1.00 65.42 109 ILE A O 1
ATOM 763 N N . SER A 1 110 ? -7.114 43.817 54.897 1.00 58.93 110 SER A N 1
ATOM 764 C CA . SER A 1 110 ? -6.009 42.867 54.818 1.00 59.65 110 SER A CA 1
ATOM 765 C C . SER A 1 110 ? -4.934 43.147 55.849 1.00 55.93 110 SER A C 1
ATOM 766 O O . SER A 1 110 ? -5.067 44.047 56.677 1.00 54.91 110 SER A O 1
ATOM 769 N N . ILE A 1 111 ? -3.856 42.373 55.764 1.00 55.47 111 ILE A N 1
ATOM 770 C CA . ILE A 1 111 ? -2.686 42.515 56.623 1.00 56.14 111 ILE A CA 1
ATOM 771 C C . ILE A 1 111 ? -2.080 43.915 56.521 1.00 54.79 111 ILE A C 1
ATOM 772 O O . ILE A 1 111 ? -1.704 44.511 57.530 1.00 52.38 111 ILE A O 1
ATOM 777 N N . GLU A 1 112 ? -2.000 44.433 55.299 1.00 55.17 112 GLU A N 1
ATOM 778 C CA . GLU A 1 112 ? -1.455 45.760 55.058 1.00 56.70 112 GLU A CA 1
ATOM 779 C C . GLU A 1 112 ? -2.250 46.837 55.804 1.00 55.17 112 GLU A C 1
ATOM 780 O O . GLU A 1 112 ? -1.681 47.724 56.441 1.00 54.53 112 GLU A O 1
ATOM 786 N N . HIS A 1 113 ? -3.571 46.741 55.723 1.00 55.84 113 HIS A N 1
ATOM 787 C CA . HIS A 1 113 ? -4.456 47.689 56.395 1.00 55.78 113 HIS A CA 1
ATOM 788 C C . HIS A 1 113 ? -4.327 47.609 57.915 1.00 53.72 113 HIS A C 1
ATOM 789 O O . HIS A 1 113 ? -4.278 48.630 58.595 1.00 53.35 113 HIS A O 1
ATOM 796 N N . LEU A 1 114 ? -4.244 46.392 58.437 1.00 52.64 114 LEU A N 1
ATOM 797 C CA . LEU A 1 114 ? -4.094 46.201 59.870 1.00 50.93 114 LEU A CA 1
ATOM 798 C C . LEU A 1 114 ? -2.737 46.692 60.351 1.00 50.11 114 LEU A C 1
ATOM 799 O O . LEU A 1 114 ? -2.643 47.325 61.393 1.00 49.31 114 LEU A O 1
ATOM 804 N N . LEU A 1 115 ? -1.689 46.386 59.593 1.00 50.53 115 LEU A N 1
ATOM 805 C CA . LEU A 1 115 ? -0.336 46.795 59.965 1.00 50.11 115 LEU A CA 1
ATOM 806 C C . LEU A 1 115 ? -0.209 48.312 59.994 1.00 50.68 115 LEU A C 1
ATOM 807 O O . LEU A 1 115 ? 0.374 48.874 60.921 1.00 50.14 115 LEU A O 1
ATOM 812 N N . LEU A 1 116 ? -0.755 48.974 58.980 1.00 52.07 116 LEU A N 1
ATOM 813 C CA . LEU A 1 116 ? -0.694 50.433 58.919 1.00 53.57 116 LEU A CA 1
ATOM 814 C C . LEU A 1 116 ? -1.508 51.063 60.049 1.00 52.47 116 LEU A C 1
ATOM 815 O O . LEU A 1 116 ? -1.126 52.097 60.590 1.00 52.75 116 LEU A O 1
ATOM 820 N N . SER A 1 117 ? -2.627 50.438 60.407 1.00 51.87 117 SER A N 1
ATOM 821 C CA . SER A 1 117 ? -3.475 50.976 61.467 1.00 51.42 117 SER A CA 1
ATOM 822 C C . SER A 1 117 ? -2.784 50.849 62.820 1.00 50.27 117 SER A C 1
ATOM 823 O O . SER A 1 117 ? -2.853 51.764 63.644 1.00 49.96 117 SER A O 1
ATOM 826 N N . ILE A 1 118 ? -2.113 49.718 63.043 1.00 48.94 118 ILE A N 1
ATOM 827 C CA . ILE A 1 118 ? -1.355 49.516 64.277 1.00 47.89 118 ILE A CA 1
ATOM 828 C C . ILE A 1 118 ? -0.276 50.591 64.434 1.00 48.52 118 ILE A C 1
ATOM 829 O O . ILE A 1 118 ? -0.151 51.217 65.485 1.00 48.35 118 ILE A O 1
ATOM 834 N N . ILE A 1 119 ? 0.491 50.805 63.373 1.00 49.47 119 ILE A N 1
ATOM 835 C CA . ILE A 1 119 ? 1.528 51.829 63.369 1.00 50.47 119 ILE A CA 1
ATOM 836 C C . ILE A 1 119 ? 0.917 53.223 63.577 1.00 53.35 119 ILE A C 1
ATOM 837 O O . ILE A 1 119 ? 1.462 54.052 64.304 1.00 51.95 119 ILE A O 1
ATOM 842 N N . SER A 1 120 ? -0.240 53.453 62.970 1.00 51.95 120 SER A N 1
ATOM 843 C CA . SER A 1 120 ? -0.931 54.729 63.090 1.00 53.19 120 SER A CA 1
ATOM 844 C C . SER A 1 120 ? -1.501 54.982 64.490 1.00 56.44 120 SER A C 1
ATOM 845 O O . SER A 1 120 ? -1.405 56.093 65.011 1.00 57.65 120 SER A O 1
ATOM 848 N N . GLU A 1 121 ? -2.084 53.954 65.100 1.00 50.82 121 GLU A N 1
ATOM 849 C CA . GLU A 1 121 ? -2.848 54.139 66.332 1.00 50.20 121 GLU A CA 1
ATOM 850 C C . GLU A 1 121 ? -2.166 53.690 67.628 1.00 49.57 121 GLU A C 1
ATOM 851 O O . GLU A 1 121 ? -2.492 54.199 68.696 1.00 49.01 121 GLU A O 1
ATOM 857 N N . ASP A 1 122 ? -1.248 52.730 67.560 1.00 48.31 122 ASP A N 1
ATOM 858 C CA . ASP A 1 122 ? -0.663 52.208 68.795 1.00 47.51 122 ASP A CA 1
ATOM 859 C C . ASP A 1 122 ? 0.432 53.135 69.316 1.00 48.47 122 ASP A C 1
ATOM 860 O O . ASP A 1 122 ? 1.607 52.965 69.003 1.00 48.89 122 ASP A O 1
ATOM 865 N N . SER A 1 123 ? 0.027 54.112 70.127 1.00 49.02 123 SER A N 1
ATOM 866 C CA . SER A 1 123 ? 0.966 55.044 70.745 1.00 54.22 123 SER A CA 1
ATOM 867 C C . SER A 1 123 ? 1.616 54.425 71.981 1.00 53.29 123 SER A C 1
ATOM 868 O O . SER A 1 123 ? 2.619 54.939 72.486 1.00 53.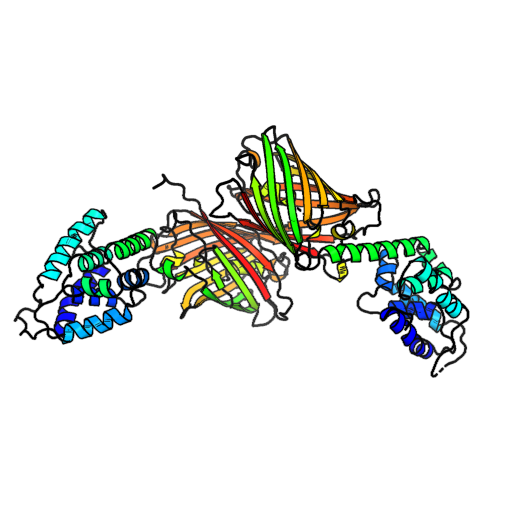52 123 SER A O 1
ATOM 871 N N . LYS A 1 124 ? 1.043 53.317 72.453 1.00 48.46 124 LYS A N 1
ATOM 872 C CA . LYS A 1 124 ? 1.550 52.617 73.631 1.00 48.78 124 LYS A CA 1
ATOM 873 C C . LYS A 1 124 ? 2.859 51.902 73.346 1.00 50.32 124 LYS A C 1
ATOM 874 O O . LYS A 1 124 ? 3.847 52.111 74.043 1.00 54.39 124 LYS A O 1
ATOM 880 N N . PHE A 1 125 ? 2.859 51.042 72.332 1.00 47.89 125 PHE A N 1
ATOM 881 C CA . PHE A 1 125 ? 4.040 50.238 72.042 1.00 51.04 125 PHE A CA 1
ATOM 882 C C . PHE A 1 125 ? 4.659 50.496 70.670 1.00 48.82 125 PHE A C 1
ATOM 883 O O . PHE A 1 125 ? 5.810 50.927 70.571 1.00 50.42 125 PHE A O 1
ATOM 891 N N . THR A 1 126 ? 3.897 50.204 69.620 1.00 48.12 126 THR A N 1
ATOM 892 C CA . THR A 1 126 ? 4.450 50.082 68.272 1.00 48.60 126 THR A CA 1
ATOM 893 C C . THR A 1 126 ? 5.019 51.387 67.733 1.00 49.95 126 THR A C 1
ATOM 894 O O . THR A 1 126 ? 6.151 51.414 67.248 1.00 50.94 126 THR A O 1
ATOM 898 N N . ARG A 1 127 ? 4.238 52.461 67.815 1.00 50.24 127 ARG A N 1
ATOM 899 C CA . ARG A 1 127 ? 4.681 53.740 67.274 1.00 51.86 127 ARG A CA 1
ATOM 900 C C . ARG A 1 127 ? 5.970 54.229 67.958 1.00 53.18 127 ARG A C 1
ATOM 901 O O . ARG A 1 127 ? 6.917 54.602 67.268 1.00 54.54 127 ARG A O 1
ATOM 909 N N . PRO A 1 128 ? 6.031 54.209 69.307 1.00 53.03 128 PRO A N 1
ATOM 910 C CA . PRO A 1 128 ? 7.308 54.651 69.881 1.00 56.00 128 PRO A CA 1
ATOM 911 C C . PRO A 1 128 ? 8.468 53.701 69.615 1.00 56.79 128 PRO A C 1
ATOM 912 O O . PRO A 1 128 ? 9.609 54.150 69.588 1.00 56.75 128 PRO A O 1
ATOM 916 N N . TRP A 1 129 ? 8.204 52.435 69.419 1.00 53.48 129 TRP A N 1
ATOM 917 C CA . TRP A 1 129 ? 9.271 51.523 69.144 1.00 53.90 129 TRP A CA 1
ATOM 918 C C . TRP A 1 129 ? 9.908 51.808 67.785 1.00 54.94 129 TRP A C 1
ATOM 919 O O . TRP A 1 129 ? 11.101 51.822 67.650 1.00 58.45 129 TRP A O 1
ATOM 930 N N . LEU A 1 130 ? 9.090 52.037 66.785 1.00 54.28 130 LEU A N 1
ATOM 931 C CA . LEU A 1 130 ? 9.590 52.344 65.469 1.00 55.30 130 LEU A CA 1
ATOM 932 C C . LEU A 1 130 ? 10.344 53.662 65.469 1.00 62.24 130 LEU A C 1
ATOM 933 O O . LEU A 1 130 ? 11.370 53.787 64.842 1.00 63.33 130 LEU A O 1
ATOM 938 N N . LEU A 1 131 ? 9.840 54.635 66.199 1.00 64.23 131 LEU A N 1
ATOM 939 C CA . LEU A 1 131 ? 10.550 55.883 66.339 1.00 68.41 131 LEU A CA 1
ATOM 940 C C . LEU A 1 131 ? 11.940 55.710 66.890 1.00 61.63 131 LEU A C 1
ATOM 941 O O . LEU A 1 131 ? 12.787 56.484 66.588 1.00 67.20 131 LEU A O 1
ATOM 946 N N . LYS A 1 132 ? 12.169 54.701 67.698 1.00 63.67 132 LYS A N 1
ATOM 947 C CA . LYS A 1 132 ? 13.470 54.515 68.303 1.00 63.83 132 LYS A CA 1
ATOM 948 C C . LYS A 1 132 ? 14.471 54.127 67.221 1.00 68.32 132 LYS A C 1
ATOM 949 O O . LYS A 1 132 ? 15.601 54.565 67.227 1.00 65.75 132 LYS A O 1
ATOM 955 N N . TYR A 1 133 ? 14.014 53.307 66.290 1.00 61.73 133 TYR A N 1
ATOM 956 C CA . TYR A 1 133 ? 14.809 52.799 65.202 1.00 65.13 133 TYR A CA 1
ATOM 957 C C . TYR A 1 133 ? 14.469 53.572 63.949 1.00 63.70 133 TYR A C 1
ATOM 958 O O . TYR A 1 133 ? 14.512 53.053 62.859 1.00 62.93 133 TYR A O 1
ATOM 967 N N . ASN A 1 134 ? 14.096 54.821 64.141 1.00 63.79 134 ASN A N 1
ATOM 968 C CA . ASN A 1 134 ? 13.922 55.801 63.068 1.00 65.04 134 ASN A CA 1
ATOM 969 C C . ASN A 1 134 ? 13.098 55.311 61.874 1.00 70.53 134 ASN A C 1
ATOM 970 O O . ASN A 1 134 ? 13.562 55.339 60.730 1.00 64.85 134 ASN A O 1
ATOM 975 N N . VAL A 1 135 ? 11.875 54.868 62.156 1.00 61.57 135 VAL A N 1
ATOM 976 C CA . VAL A 1 135 ? 10.922 54.481 61.121 1.00 60.54 135 VAL A CA 1
ATOM 977 C C . VAL A 1 135 ? 9.545 55.049 61.459 1.00 60.16 135 VAL A C 1
ATOM 978 O O . VAL A 1 135 ? 9.056 54.875 62.577 1.00 58.45 135 VAL A O 1
ATOM 982 N N . ASN A 1 136 ? 8.918 55.737 60.509 1.00 61.43 136 ASN A N 1
ATOM 983 C CA . ASN A 1 136 ? 7.597 56.309 60.770 1.00 65.46 136 ASN A CA 1
ATOM 984 C C . ASN A 1 136 ? 6.513 55.734 59.862 1.00 63.52 136 ASN A C 1
ATOM 985 O O . ASN A 1 136 ? 6.789 54.895 59.000 1.00 60.64 136 ASN A O 1
ATOM 990 N N . TYR A 1 137 ? 5.282 56.190 60.071 1.00 59.14 137 TYR A N 1
ATOM 991 C CA . TYR A 1 137 ? 4.133 55.720 59.309 1.00 59.18 137 TYR A CA 1
ATOM 992 C C . TYR A 1 137 ? 4.342 55.819 57.798 1.00 62.92 137 TYR A C 1
ATOM 993 O O . TYR A 1 137 ? 4.065 54.871 57.065 1.00 59.83 137 TYR A O 1
ATOM 1002 N N . GLU A 1 138 ? 4.826 56.969 57.337 1.00 63.83 138 GLU A N 1
ATOM 1003 C CA . GLU A 1 138 ? 4.953 57.209 55.902 1.00 68.42 138 GLU A CA 1
ATOM 1004 C C . GLU A 1 138 ? 6.035 56.344 55.258 1.00 64.52 138 GLU A C 1
ATOM 1005 O O . GLU A 1 138 ? 5.905 55.951 54.098 1.00 65.31 138 GLU A O 1
ATOM 1011 N N . LYS A 1 139 ? 7.093 56.035 55.999 1.00 63.71 139 LYS A N 1
ATOM 1012 C CA . LYS A 1 139 ? 8.096 55.116 55.474 1.00 68.13 139 LYS A CA 1
ATOM 1013 C C . LYS A 1 139 ? 7.496 53.717 55.275 1.00 63.37 139 LYS A C 1
ATOM 1014 O O . LYS A 1 139 ? 7.788 53.049 54.289 1.00 62.16 139 LYS A O 1
ATOM 1020 N N . VAL A 1 140 ? 6.638 53.285 56.196 1.00 59.80 140 VAL A N 1
ATOM 1021 C CA . VAL A 1 140 ? 6.043 51.954 56.079 1.00 62.48 140 VAL A CA 1
ATOM 1022 C C . VAL A 1 140 ? 4.987 51.915 54.973 1.00 64.97 140 VAL A C 1
ATOM 1023 O O . VAL A 1 140 ? 4.895 50.934 54.224 1.00 59.10 140 VAL A O 1
ATOM 1027 N N . LYS A 1 141 ? 4.212 52.994 54.861 1.00 60.20 141 LYS A N 1
ATOM 1028 C CA . LYS A 1 141 ? 3.172 53.109 53.839 1.00 61.50 141 LYS A CA 1
ATOM 1029 C C . LYS A 1 141 ? 3.760 53.010 52.433 1.00 63.37 141 LYS A C 1
ATOM 1030 O O . LYS A 1 141 ? 3.151 52.430 51.534 1.00 64.04 141 LYS A O 1
ATOM 1036 N N . LYS A 1 142 ? 4.951 53.565 52.247 1.00 64.41 142 LYS A N 1
ATOM 1037 C CA . LYS A 1 142 ? 5.609 53.488 50.953 1.00 71.70 142 LYS A CA 1
ATOM 1038 C C . LYS A 1 142 ? 6.100 52.070 50.686 1.00 65.18 142 LYS A C 1
ATOM 1039 O O . LYS A 1 142 ? 6.083 51.611 49.554 1.00 66.39 142 LYS A O 1
ATOM 1041 N N . ALA A 1 143 ? 6.524 51.375 51.736 1.00 63.11 143 ALA A N 1
ATOM 1042 C CA . ALA A 1 143 ? 6.916 49.978 51.599 1.00 65.32 143 ALA A CA 1
ATOM 1043 C C . ALA A 1 143 ? 5.709 49.135 51.195 1.00 65.05 143 ALA A C 1
ATOM 1044 O O . ALA A 1 143 ? 5.816 48.259 50.341 1.00 62.42 143 ALA A O 1
ATOM 1046 N N . VAL A 1 144 ? 4.559 49.416 51.804 1.00 60.98 144 VAL A N 1
ATOM 1047 C CA . VAL A 1 144 ? 3.315 48.727 51.462 1.00 60.95 144 VAL A CA 1
ATOM 1048 C C . VAL A 1 144 ? 2.903 48.961 50.004 1.00 66.74 144 VAL A C 1
ATOM 1049 O O . VAL A 1 144 ? 2.553 48.019 49.293 1.00 63.93 144 VAL A O 1
ATOM 1053 N N . GLU A 1 145 ? 2.938 50.217 49.569 1.00 65.02 145 GLU A N 1
ATOM 1054 C CA . GLU A 1 145 ? 2.570 50.555 48.198 1.00 67.69 145 GLU A CA 1
ATOM 1055 C C . GLU A 1 145 ? 3.549 49.942 47.193 1.00 68.75 145 GLU A C 1
ATOM 1056 O O . GLU A 1 145 ? 3.152 49.554 46.097 1.00 70.50 145 GLU A O 1
ATOM 1062 N N . LYS A 1 146 ? 4.819 49.848 47.576 1.00 67.88 146 LYS A N 1
ATOM 1063 C CA . LYS A 1 146 ? 5.831 49.215 46.733 1.00 71.51 146 LYS A CA 1
ATOM 1064 C C . LYS A 1 146 ? 5.513 47.736 46.509 1.00 70.02 146 LYS A C 1
ATOM 1065 O O . LYS A 1 146 ? 5.503 47.259 45.372 1.00 69.87 146 LYS A O 1
ATOM 1071 N N . ILE A 1 147 ? 5.238 47.022 47.598 1.00 65.90 147 ILE A N 1
ATOM 1072 C CA . ILE A 1 147 ? 4.879 45.608 47.524 1.00 65.39 147 ILE A CA 1
ATOM 1073 C C . ILE A 1 147 ? 3.512 45.405 46.857 1.00 66.61 147 ILE A C 1
ATOM 1074 O O . ILE A 1 147 ? 3.303 44.417 46.151 1.00 67.61 147 ILE A O 1
ATOM 1079 N N . ARG A 1 148 ? 2.597 46.350 47.073 1.00 66.82 148 ARG A N 1
ATOM 1080 C CA . ARG A 1 148 ? 1.306 46.372 46.383 1.00 68.53 148 ARG A CA 1
ATOM 1081 C C . ARG A 1 148 ? 1.467 46.370 44.863 1.00 71.39 148 ARG A C 1
ATOM 1082 O O . ARG A 1 148 ? 0.686 45.748 44.145 1.00 72.95 148 ARG A O 1
ATOM 1090 N N . GLY A 1 149 ? 2.476 47.090 44.384 1.00 51.01 149 GLY A N 1
ATOM 1091 C CA . GLY A 1 149 ? 2.735 47.212 42.959 1.00 50.34 149 GLY A CA 1
ATOM 1092 C C . GLY A 1 149 ? 3.473 46.029 42.344 1.00 48.31 149 GLY A C 1
ATOM 1093 O O . GLY A 1 149 ? 3.624 45.955 41.123 1.00 44.04 149 GLY A O 1
ATOM 1094 N N . GLY A 1 150 ? 3.945 45.114 43.186 1.00 44.44 150 GLY A N 1
ATOM 1095 C CA . GLY A 1 150 ? 4.597 43.896 42.720 1.00 42.04 150 GLY A CA 1
ATOM 1096 C C . GLY A 1 150 ? 4.197 42.705 43.578 1.00 43.34 150 GLY A C 1
ATOM 1097 O O . GLY A 1 150 ? 3.009 42.387 43.699 1.00 43.37 150 GLY A O 1
ATOM 1098 N N . SER A 1 151 ? 5.188 42.060 44.187 1.00 41.87 151 SER A N 1
ATOM 1099 C CA . SER A 1 151 ? 4.959 40.941 45.105 1.00 39.94 151 SER A CA 1
ATOM 1100 C C . SER A 1 151 ? 6.029 40.949 46.192 1.00 45.53 151 SER A C 1
ATOM 1101 O O . SER A 1 151 ? 7.049 41.638 46.052 1.00 41.35 151 SER A O 1
ATOM 1104 N N . LYS A 1 152 ? 5.799 40.200 47.273 1.00 42.60 152 LYS A N 1
ATOM 1105 C CA . LYS A 1 152 ? 6.811 40.022 48.314 1.00 43.17 152 LYS A CA 1
ATOM 1106 C C . LYS A 1 152 ? 8.044 39.321 47.754 1.00 35.86 152 LYS A C 1
ATOM 1107 O O . LYS A 1 152 ? 9.184 39.650 48.108 1.00 37.92 152 LYS A O 1
ATOM 1113 N N . GLY A 1 153 ? 7.801 38.354 46.879 1.00 34.41 153 GLY A N 1
ATOM 1114 C CA . GLY A 1 153 ? 8.862 37.502 46.362 1.00 39.78 153 GLY A CA 1
ATOM 1115 C C . GLY A 1 153 ? 9.877 38.261 45.525 1.00 36.66 153 GLY A C 1
ATOM 1116 O O . GLY A 1 153 ? 11.044 37.883 45.454 1.00 33.50 153 GLY A O 1
ATOM 1117 N N . GLU A 1 154 ? 9.414 39.332 44.889 1.00 38.19 154 GLU A N 1
ATOM 1118 C CA . GLU A 1 154 ? 10.258 40.227 44.100 1.00 38.08 154 GLU A CA 1
ATOM 1119 C C . GLU A 1 154 ? 11.447 40.750 44.900 1.00 39.04 154 GLU A C 1
ATOM 1120 O O . GLU A 1 154 ? 12.539 40.935 44.366 1.00 35.62 154 GLU A O 1
ATOM 1126 N N . GLU A 1 155 ? 11.228 40.990 46.187 1.00 34.29 155 GLU A N 1
ATOM 1127 C CA . GLU A 1 155 ? 12.280 41.509 47.048 1.00 41.94 155 GLU A CA 1
ATOM 1128 C C . GLU A 1 155 ? 13.490 40.568 47.130 1.00 42.42 155 GLU A C 1
ATOM 1129 O O . GLU A 1 155 ? 14.603 41.008 47.437 1.00 35.92 155 GLU A O 1
ATOM 1135 N N . LEU A 1 156 ? 13.277 39.285 46.836 1.00 33.87 156 LEU A N 1
ATOM 1136 C CA . LEU A 1 156 ? 14.353 38.290 46.910 1.00 34.37 156 LEU A CA 1
ATOM 1137 C C . LEU A 1 156 ? 15.371 38.409 45.779 1.00 36.42 156 LEU A C 1
ATOM 1138 O O . LEU A 1 156 ? 16.428 37.792 45.831 1.00 36.59 156 LEU A O 1
ATOM 1143 N N . PHE A 1 157 ? 15.050 39.206 44.765 1.00 36.16 157 PHE A N 1
ATOM 1144 C CA . PHE A 1 157 ? 15.868 39.288 43.568 1.00 35.53 157 PHE A CA 1
ATOM 1145 C C . PHE A 1 157 ? 16.528 40.663 43.353 1.00 35.09 157 PHE A C 1
ATOM 1146 O O . PHE A 1 157 ? 17.099 40.918 42.293 1.00 34.79 157 PHE A O 1
ATOM 1154 N N . THR A 1 158 ? 16.466 41.542 44.354 1.00 39.07 158 THR A N 1
ATOM 1155 C CA . THR A 1 158 ? 16.922 42.919 44.169 1.00 40.72 158 THR A CA 1
ATOM 1156 C C . THR A 1 158 ? 18.443 43.032 44.022 1.00 45.32 158 THR A C 1
ATOM 1157 O O . THR A 1 158 ? 18.938 43.994 43.427 1.00 42.96 158 THR A O 1
ATOM 1161 N N . GLY A 1 159 ? 19.179 42.063 44.559 1.00 35.81 159 GLY A N 1
ATOM 1162 C CA . GLY A 1 159 ? 20.621 42.021 44.376 1.00 36.19 159 GLY A CA 1
ATOM 1163 C C . GLY A 1 159 ? 21.087 40.863 43.495 1.00 36.57 159 GLY A C 1
ATOM 1164 O O . GLY A 1 159 ? 20.337 40.349 42.666 1.00 36.26 159 GLY A O 1
ATOM 1165 N N . VAL A 1 160 ? 22.340 40.451 43.672 1.00 31.15 160 VAL A N 1
ATOM 1166 C CA . VAL A 1 160 ? 22.882 39.310 42.935 1.00 29.79 160 VAL A CA 1
ATOM 1167 C C . VAL A 1 160 ? 22.569 38.012 43.686 1.00 30.32 160 VAL A C 1
ATOM 1168 O O . VAL A 1 160 ? 22.848 37.898 44.881 1.00 35.42 160 VAL A O 1
ATOM 1172 N N . VAL A 1 161 ? 21.992 37.041 42.987 1.00 28.16 161 VAL A N 1
ATOM 1173 C CA . VAL A 1 161 ? 21.555 35.795 43.616 1.00 33.46 161 VAL A CA 1
ATOM 1174 C C . VAL A 1 161 ? 22.337 34.584 43.078 1.00 26.96 161 VAL A C 1
ATOM 1175 O O . VAL A 1 161 ? 22.370 34.366 41.871 1.00 31.01 161 VAL A O 1
ATOM 1179 N N . PRO A 1 162 ? 22.973 33.798 43.965 1.00 27.48 162 PRO A N 1
ATOM 1180 C CA . PRO A 1 162 ? 23.656 32.576 43.488 1.00 27.72 162 PRO A CA 1
ATOM 1181 C C . PRO A 1 162 ? 22.669 31.612 42.855 1.00 32.59 162 PRO A C 1
ATOM 1182 O O . PRO A 1 162 ? 21.526 31.574 43.310 1.00 32.30 162 PRO A O 1
ATOM 1186 N N . ILE A 1 163 ? 23.099 30.863 41.838 1.00 24.57 163 ILE A N 1
ATOM 1187 C CA . ILE A 1 163 ? 22.228 29.914 41.148 1.00 26.67 163 ILE A CA 1
ATOM 1188 C C . ILE A 1 163 ? 22.865 28.526 41.087 1.00 29.36 163 ILE A C 1
ATOM 1189 O O . ILE A 1 163 ? 24.057 28.397 40.782 1.00 28.03 163 ILE A O 1
ATOM 1194 N N . LEU A 1 164 ? 22.068 27.496 41.372 1.00 27.74 164 LEU A N 1
ATOM 1195 C CA . LEU A 1 164 ? 22.474 26.113 41.133 1.00 22.95 164 LEU A CA 1
ATOM 1196 C C . LEU A 1 164 ? 21.475 25.437 40.196 1.00 27.42 164 LEU A C 1
ATOM 1197 O O . LEU A 1 164 ? 20.270 25.537 40.409 1.00 28.32 164 LEU A O 1
ATOM 1202 N N . VAL A 1 165 ? 21.971 24.770 39.150 1.00 21.37 165 VAL A N 1
ATOM 1203 C CA . VAL A 1 165 ? 21.102 24.015 38.249 1.00 21.08 165 VAL A CA 1
ATOM 1204 C C . VAL A 1 165 ? 21.546 22.544 38.276 1.00 23.64 165 VAL A C 1
ATOM 1205 O O . VAL A 1 165 ? 22.742 22.254 38.166 1.00 23.98 165 VAL A O 1
ATOM 1209 N N . GLU A 1 166 ? 20.601 21.632 38.481 1.00 24.22 166 GLU A N 1
ATOM 1210 C CA . GLU A 1 166 ? 20.910 20.203 38.431 1.00 26.34 166 GLU A CA 1
ATOM 1211 C C . GLU A 1 166 ? 19.955 19.508 37.485 1.00 29.80 166 GLU A C 1
ATOM 1212 O O . GLU A 1 166 ? 18.739 19.591 37.660 1.00 28.54 166 GLU A O 1
ATOM 1218 N N . LEU A 1 167 ? 20.498 18.830 36.482 1.00 26.26 167 LEU A N 1
ATOM 1219 C CA . LEU A 1 167 ? 19.662 18.125 35.511 1.00 22.88 167 LEU A CA 1
ATOM 1220 C C . LEU A 1 167 ? 20.088 16.664 35.326 1.00 26.80 167 LEU A C 1
ATOM 1221 O O . LEU A 1 167 ? 21.268 16.369 35.130 1.00 24.07 167 LEU A O 1
ATOM 1226 N N . ASP A 1 168 ? 19.117 15.758 35.377 1.00 24.35 168 ASP A N 1
ATOM 1227 C CA . ASP A 1 168 ? 19.355 14.371 34.996 1.00 22.77 168 ASP A CA 1
ATOM 1228 C C . ASP A 1 168 ? 18.579 14.102 33.716 1.00 27.08 168 ASP A C 1
ATOM 1229 O O . ASP A 1 168 ? 17.371 14.281 33.682 1.00 30.12 168 ASP A O 1
ATOM 1234 N N . GLY A 1 169 ? 19.269 13.684 32.666 1.00 26.51 169 GLY A N 1
ATOM 1235 C CA . GLY A 1 169 ? 18.614 13.433 31.397 1.00 23.18 169 GLY A CA 1
ATOM 1236 C C . GLY A 1 169 ? 18.769 11.999 30.925 1.00 27.47 169 GLY A C 1
ATOM 1237 O O . GLY A 1 169 ? 19.701 11.301 31.328 1.00 26.10 169 GLY A O 1
ATOM 1238 N N . ASP A 1 170 ? 17.832 11.567 30.087 1.00 25.66 170 ASP A N 1
ATOM 1239 C CA . ASP A 1 170 ? 17.866 10.265 29.418 1.00 21.67 170 ASP A CA 1
ATOM 1240 C C . ASP A 1 170 ? 17.280 10.467 28.020 1.00 30.00 170 ASP A C 1
ATOM 1241 O O . ASP A 1 170 ? 16.065 10.631 27.871 1.00 29.37 170 ASP A O 1
ATOM 1246 N N . VAL A 1 171 ? 18.142 10.466 27.005 1.00 24.70 171 VAL A N 1
ATOM 1247 C CA . VAL A 1 171 ? 17.706 10.665 25.625 1.00 24.10 171 VAL A CA 1
ATOM 1248 C C . VAL A 1 171 ? 18.064 9.419 24.804 1.00 26.07 171 VAL A C 1
ATOM 1249 O O . VAL A 1 171 ? 19.243 9.096 24.651 1.00 24.81 171 VAL A O 1
ATOM 1253 N N . ASN A 1 172 ? 17.041 8.720 24.303 1.00 22.49 172 ASN A N 1
ATOM 1254 C CA . ASN A 1 172 ? 17.204 7.452 23.598 1.00 25.82 172 ASN A CA 1
ATOM 1255 C C . ASN A 1 172 ? 18.027 6.433 24.389 1.00 31.28 172 ASN A C 1
ATOM 1256 O O . ASN A 1 172 ? 18.735 5.628 23.806 1.00 29.27 172 ASN A O 1
ATOM 1261 N N . GLY A 1 173 ? 17.947 6.490 25.713 1.00 30.31 173 GLY A N 1
ATOM 1262 C CA . GLY A 1 173 ? 18.663 5.552 26.563 1.00 34.87 173 GLY A CA 1
ATOM 1263 C C . GLY A 1 173 ? 20.039 6.025 27.011 1.00 31.26 173 GLY A C 1
ATOM 1264 O O . GLY A 1 173 ? 20.714 5.355 27.798 1.00 26.57 173 GLY A O 1
ATOM 1265 N N . HIS A 1 174 ? 20.469 7.175 26.500 1.00 25.15 174 HIS A N 1
ATOM 1266 C CA . HIS A 1 174 ? 21.769 7.729 26.877 1.00 25.41 174 HIS A CA 1
ATOM 1267 C C . HIS A 1 174 ? 21.560 8.607 28.106 1.00 25.80 174 HIS A C 1
ATOM 1268 O O . HIS A 1 174 ? 20.924 9.648 28.013 1.00 23.75 174 HIS A O 1
ATOM 1275 N N . LYS A 1 175 ? 22.066 8.167 29.255 1.00 23.88 175 LYS A N 1
ATOM 1276 C CA . LYS A 1 175 ? 21.831 8.858 30.523 1.00 22.80 175 LYS A CA 1
ATOM 1277 C C . LYS A 1 175 ? 22.984 9.811 30.849 1.00 27.79 175 LYS A C 1
ATOM 1278 O O . LYS A 1 175 ? 24.150 9.440 30.762 1.00 28.01 175 LYS A O 1
ATOM 1284 N N . PHE A 1 176 ? 22.656 11.035 31.242 1.00 21.62 176 PHE A N 1
ATOM 1285 C CA . PHE A 1 176 ? 23.688 12.036 31.500 1.00 21.24 176 PHE A CA 1
ATOM 1286 C C . PHE A 1 176 ? 23.210 12.966 32.601 1.00 21.53 176 PHE A C 1
ATOM 1287 O O . PHE A 1 176 ? 22.021 13.014 32.889 1.00 22.28 176 PHE A O 1
ATOM 1295 N N . SER A 1 177 ? 24.137 13.652 33.256 1.00 23.18 177 SER A N 1
ATOM 1296 C CA . SER A 1 177 ? 23.772 14.688 34.215 1.00 24.84 177 SER A CA 1
ATOM 1297 C C . SER A 1 177 ? 24.538 15.956 33.879 1.00 25.36 177 SER A C 1
ATOM 1298 O O . SER A 1 177 ? 25.661 15.901 33.348 1.00 26.11 177 SER A O 1
ATOM 1301 N N . VAL A 1 178 ? 23.921 17.090 34.187 1.00 23.90 178 VAL A N 1
ATOM 1302 C CA . VAL A 1 178 ? 24.516 18.396 33.969 1.00 23.64 178 VAL A CA 1
ATOM 1303 C C . VAL A 1 178 ? 24.397 19.167 35.277 1.00 24.74 178 VAL A C 1
ATOM 1304 O O . VAL A 1 178 ? 23.376 19.075 35.963 1.00 24.65 178 VAL A O 1
ATOM 1308 N N . ARG A 1 179 ? 25.457 19.869 35.661 1.00 23.96 179 ARG A N 1
ATOM 1309 C CA . ARG A 1 179 ? 25.387 20.756 36.819 1.00 21.57 179 ARG A CA 1
ATOM 1310 C C . ARG A 1 179 ? 25.793 22.156 36.398 1.00 23.69 179 ARG A C 1
ATOM 1311 O O . ARG A 1 179 ? 26.788 22.329 35.685 1.00 26.21 179 ARG A O 1
ATOM 1319 N N . GLY A 1 180 ? 25.029 23.152 36.826 1.00 25.04 180 GLY A N 1
ATOM 1320 C CA . GLY A 1 180 ? 25.329 24.538 36.481 1.00 23.16 180 GLY A CA 1
ATOM 1321 C C . GLY A 1 180 ? 25.472 25.368 37.739 1.00 24.41 180 GLY A C 1
ATOM 1322 O O . GLY A 1 180 ? 24.749 25.160 38.700 1.00 25.67 180 GLY A O 1
ATOM 1323 N N . GLU A 1 181 ? 26.426 26.289 37.748 1.00 22.64 181 GLU A N 1
ATOM 1324 C CA . GLU A 1 181 ? 26.604 27.203 38.876 1.00 22.45 181 GLU A CA 1
ATOM 1325 C C . GLU A 1 181 ? 26.869 28.610 38.346 1.00 27.06 181 GLU A C 1
ATOM 1326 O O . GLU A 1 181 ? 27.533 28.780 37.330 1.00 24.63 181 GLU A O 1
ATOM 1332 N N . GLY A 1 182 ? 26.354 29.622 39.027 1.00 25.54 182 GLY A N 1
ATOM 1333 C CA . GLY A 1 182 ? 26.623 30.986 38.624 1.00 29.69 182 GLY A CA 1
ATOM 1334 C C . GLY A 1 182 ? 25.743 31.908 39.432 1.00 35.51 182 GLY A C 1
ATOM 1335 O O . GLY A 1 182 ? 25.433 31.621 40.592 1.00 29.65 182 GLY A O 1
ATOM 1336 N N . GLU A 1 183 ? 25.304 32.999 38.815 1.00 25.67 183 GLU A N 1
ATOM 1337 C CA . GLU A 1 183 ? 24.530 33.983 39.552 1.00 26.46 183 GLU A CA 1
ATOM 1338 C C . GLU A 1 183 ? 23.587 34.741 38.630 1.00 31.65 183 GLU A C 1
ATOM 1339 O O . GLU A 1 183 ? 23.822 34.834 37.414 1.00 26.02 183 GLU A O 1
ATOM 1345 N N . GLY A 1 184 ? 22.512 35.259 39.220 1.00 29.77 184 GLY A N 1
ATOM 1346 C CA . GLY A 1 184 ? 21.493 36.000 38.497 1.00 24.19 184 GLY A CA 1
ATOM 1347 C C . GLY A 1 184 ? 21.280 37.399 39.047 1.00 29.96 184 GLY A C 1
ATOM 1348 O O . GLY A 1 184 ? 21.365 37.635 40.251 1.00 31.21 184 GLY A O 1
ATOM 1349 N N . ASP A 1 185 ? 20.991 38.332 38.148 1.00 30.61 185 ASP A N 1
ATOM 1350 C CA . ASP A 1 185 ? 20.885 39.739 38.504 1.00 31.07 185 ASP A CA 1
ATOM 1351 C C . ASP A 1 185 ? 19.632 40.296 37.836 1.00 33.86 185 ASP A C 1
ATOM 1352 O O . ASP A 1 185 ? 19.705 40.906 36.767 1.00 33.29 185 ASP A O 1
ATOM 1357 N N . ALA A 1 186 ? 18.478 40.056 38.461 1.00 33.29 186 ALA A N 1
ATOM 1358 C CA . ALA A 1 186 ? 17.186 40.363 37.841 1.00 32.86 186 ALA A CA 1
ATOM 1359 C C . ALA A 1 186 ? 16.989 41.873 37.618 1.00 31.56 186 ALA A C 1
ATOM 1360 O O . ALA A 1 186 ? 16.236 42.288 36.729 1.00 33.91 186 ALA A O 1
ATOM 1362 N N . THR A 1 187 ? 17.669 42.683 38.421 1.00 28.57 187 THR A N 1
ATOM 1363 C CA . THR A 1 187 ? 17.627 44.141 38.255 1.00 29.77 187 THR A CA 1
ATOM 1364 C C . THR A 1 187 ? 18.053 44.504 36.837 1.00 38.02 187 THR A C 1
ATOM 1365 O O . THR A 1 187 ? 17.505 45.424 36.219 1.00 33.63 187 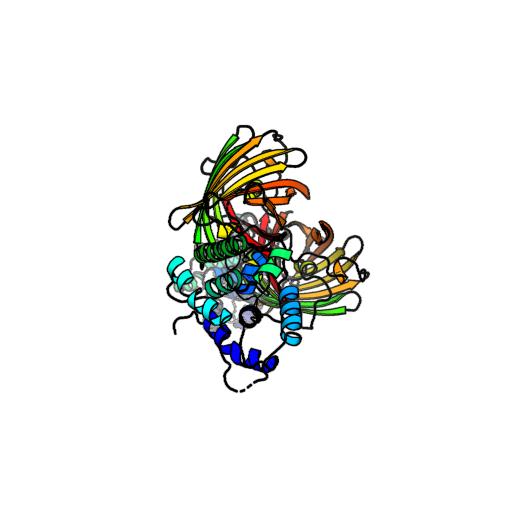THR A O 1
ATOM 1369 N N . ASN A 1 188 ? 19.023 43.754 36.321 1.00 35.10 188 ASN A N 1
ATOM 1370 C CA . ASN A 1 188 ? 19.516 43.966 34.968 1.00 37.36 188 ASN A CA 1
ATOM 1371 C C . ASN A 1 188 ? 19.098 42.870 33.987 1.00 33.50 188 ASN A C 1
ATOM 1372 O O . ASN A 1 188 ? 19.582 42.841 32.850 1.00 32.45 188 ASN A O 1
ATOM 1377 N N . GLY A 1 189 ? 18.209 41.971 34.431 1.00 27.33 189 GLY A N 1
ATOM 1378 C CA . GLY A 1 189 ? 17.686 40.905 33.599 1.00 27.92 189 GLY A CA 1
ATOM 1379 C C . GLY A 1 189 ? 18.754 39.938 33.115 1.00 32.79 189 GLY A C 1
ATOM 1380 O O . GLY A 1 189 ? 18.598 39.277 32.089 1.00 33.31 189 GLY A O 1
ATOM 1381 N N . LYS A 1 190 ? 19.835 39.837 33.880 1.00 27.44 190 LYS A N 1
ATOM 1382 C CA . LYS A 1 190 ? 21.027 39.142 33.428 1.00 30.83 190 LYS A CA 1
ATOM 1383 C C . LYS A 1 190 ? 21.336 37.873 34.218 1.00 32.96 190 LYS A C 1
ATOM 1384 O O . LYS A 1 190 ? 21.163 37.821 35.434 1.00 33.90 190 LYS A O 1
ATOM 1390 N N . LEU A 1 191 ? 21.811 36.840 33.539 1.00 27.03 191 LEU A N 1
ATOM 1391 C CA . LEU A 1 191 ? 22.362 35.721 34.286 1.00 35.37 191 LEU A CA 1
ATOM 1392 C C . LEU A 1 191 ? 23.630 35.221 33.619 1.00 30.07 191 LEU A C 1
ATOM 1393 O O . LEU A 1 191 ? 23.817 35.370 32.414 1.00 29.80 191 LEU A O 1
ATOM 1398 N N . THR A 1 192 ? 24.505 34.648 34.431 1.00 26.71 192 THR A N 1
ATOM 1399 C CA . THR A 1 192 ? 25.777 34.119 33.965 1.00 32.97 192 THR A CA 1
ATOM 1400 C C . THR A 1 192 ? 25.980 32.773 34.623 1.00 29.65 192 THR A C 1
ATOM 1401 O O . THR A 1 192 ? 26.026 32.693 35.845 1.00 25.30 192 THR A O 1
ATOM 1405 N N . LEU A 1 193 ? 26.091 31.731 33.805 1.00 26.47 193 LEU A N 1
ATOM 1406 C CA . LEU A 1 193 ? 26.165 30.357 34.289 1.00 26.99 193 LEU A CA 1
ATOM 1407 C C . LEU A 1 193 ? 27.206 29.567 33.531 1.00 26.18 193 LEU A C 1
ATOM 1408 O O . LEU A 1 193 ? 27.370 29.754 32.329 1.00 30.48 193 LEU A O 1
ATOM 1413 N N . LYS A 1 194 ? 27.899 28.684 34.243 1.00 26.29 194 LYS A N 1
ATOM 1414 C CA . LYS A 1 194 ? 28.702 27.651 33.610 1.00 28.07 194 LYS A CA 1
ATOM 1415 C C . LYS A 1 194 ? 28.150 26.257 33.912 1.00 29.07 194 LYS A C 1
ATOM 1416 O O . LYS A 1 194 ? 27.953 25.885 35.079 1.00 24.46 194 LYS A O 1
ATOM 1422 N N . PHE A 1 195 ? 27.906 25.494 32.852 1.00 24.66 195 PHE A N 1
ATOM 1423 C CA . PHE A 1 195 ? 27.345 24.160 32.967 1.00 26.36 195 PHE A CA 1
ATOM 1424 C C . PHE A 1 195 ? 28.417 23.141 32.620 1.00 28.47 195 PHE A C 1
ATOM 1425 O O . PHE A 1 195 ? 29.162 23.354 31.680 1.00 28.54 195 PHE A O 1
ATOM 1433 N N . ILE A 1 196 ? 28.499 22.044 33.369 1.00 25.60 196 ILE A N 1
ATOM 1434 C CA . ILE A 1 196 ? 29.340 20.940 32.939 1.00 22.76 196 ILE A CA 1
ATOM 1435 C C . ILE A 1 196 ? 28.524 19.641 32.849 1.00 23.47 196 ILE A C 1
ATOM 1436 O O . ILE A 1 196 ? 27.593 19.411 33.631 1.00 22.68 196 ILE A O 1
ATOM 1441 N N . CYS A 1 197 ? 28.874 18.792 31.898 1.00 24.78 197 CYS A N 1
ATOM 1442 C CA . CYS A 1 197 ? 28.317 17.446 31.886 1.00 21.47 197 CYS A CA 1
ATOM 1443 C C . CYS A 1 197 ? 29.146 16.612 32.866 1.00 24.59 197 CYS A C 1
ATOM 1444 O O . CYS A 1 197 ? 30.308 16.288 32.599 1.00 26.87 197 CYS A O 1
ATOM 1447 N N . THR A 1 198 ? 28.555 16.317 34.018 1.00 24.47 198 THR A N 1
ATOM 1448 C CA . THR A 1 198 ? 29.274 15.683 35.124 1.00 26.72 198 THR A CA 1
ATOM 1449 C C . THR A 1 198 ? 29.534 14.199 34.884 1.00 25.62 198 THR A C 1
ATOM 1450 O O . THR A 1 198 ? 30.410 13.595 35.523 1.00 25.93 198 THR A O 1
ATOM 1454 N N . THR A 1 199 ? 28.774 13.609 33.968 1.00 24.42 199 THR A N 1
ATOM 1455 C CA . THR A 1 199 ? 28.872 12.173 33.703 1.00 23.24 199 THR A CA 1
ATOM 1456 C C . THR A 1 199 ? 29.799 11.824 32.538 1.00 29.62 199 THR A C 1
ATOM 1457 O O . THR A 1 199 ? 30.111 10.653 32.327 1.00 30.87 199 THR A O 1
ATOM 1461 N N . GLY A 1 200 ? 30.220 12.821 31.770 1.00 29.15 200 GLY A N 1
ATOM 1462 C CA . GLY A 1 200 ? 31.095 12.543 30.641 1.00 32.58 200 GLY A CA 1
ATOM 1463 C C . GLY A 1 200 ? 30.759 13.407 29.445 1.00 27.34 200 GLY A C 1
ATOM 1464 O O . GLY A 1 200 ? 30.618 14.609 29.595 1.00 25.46 200 GLY A O 1
ATOM 1465 N N . LYS A 1 201 ? 30.654 12.815 28.258 1.00 23.68 201 LYS A N 1
ATOM 1466 C CA . LYS A 1 201 ? 30.274 13.586 27.076 1.00 27.66 201 LYS A CA 1
ATOM 1467 C C . LYS A 1 201 ? 28.757 13.757 26.987 1.00 25.29 201 LYS A C 1
ATOM 1468 O O . LYS A 1 201 ? 28.013 12.806 27.196 1.00 24.78 201 LYS A O 1
ATOM 1474 N N . LEU A 1 202 ? 28.306 14.970 26.675 1.00 20.21 202 LEU A N 1
ATOM 1475 C CA . LEU A 1 202 ? 26.899 15.252 26.461 1.00 25.54 202 LEU A CA 1
ATOM 1476 C C . LEU A 1 202 ? 26.457 14.598 25.155 1.00 28.81 202 LEU A C 1
ATOM 1477 O O . LEU A 1 202 ? 27.069 14.834 24.118 1.00 31.22 202 LEU A O 1
ATOM 1482 N N . PRO A 1 203 ? 25.406 13.759 25.202 1.00 26.58 203 PRO A N 1
ATOM 1483 C CA . PRO A 1 203 ? 24.976 13.005 24.009 1.00 26.30 203 PRO A CA 1
ATOM 1484 C C . PRO A 1 203 ? 24.044 13.797 23.082 1.00 24.81 203 PRO A C 1
ATOM 1485 O O . PRO A 1 203 ? 23.588 13.264 22.063 1.00 26.38 203 PRO A O 1
ATOM 1489 N N . VAL A 1 204 ? 23.759 15.049 23.437 1.00 20.99 204 VAL A N 1
ATOM 1490 C CA . VAL A 1 204 ? 22.944 15.929 22.595 1.00 19.52 204 VAL A CA 1
ATOM 1491 C C . VAL A 1 204 ? 23.679 17.266 22.559 1.00 21.76 204 VAL A C 1
ATOM 1492 O O . VAL A 1 204 ? 24.575 17.479 23.373 1.00 21.72 204 VAL A O 1
ATOM 1496 N N . PRO A 1 205 ? 23.346 18.157 21.598 1.00 28.66 205 PRO A N 1
ATOM 1497 C CA . PRO A 1 205 ? 24.068 19.442 21.570 1.00 26.64 205 PRO A CA 1
ATOM 1498 C C . PRO A 1 205 ? 23.704 20.345 22.743 1.00 24.30 205 PRO A C 1
ATOM 1499 O O . PRO A 1 205 ? 22.520 20.421 23.106 1.00 22.04 205 PRO A O 1
ATOM 1503 N N . TRP A 1 206 ? 24.694 21.031 23.314 1.00 22.82 206 TRP A N 1
ATOM 1504 C CA . TRP A 1 206 ? 24.424 22.005 24.368 1.00 24.18 206 TRP A CA 1
ATOM 1505 C C . TRP A 1 206 ? 23.255 22.972 24.044 1.00 23.13 206 TRP A C 1
ATOM 1506 O O . TRP A 1 206 ? 22.419 23.211 24.904 1.00 18.18 206 TRP A O 1
ATOM 1517 N N . PRO A 1 207 ? 23.181 23.514 22.813 1.00 21.98 207 PRO A N 1
ATOM 1518 C CA . PRO A 1 207 ? 22.059 24.449 22.596 1.00 23.35 207 PRO A CA 1
ATOM 1519 C C . PRO A 1 207 ? 20.653 23.855 22.764 1.00 24.77 207 PRO A C 1
ATOM 1520 O O . PRO A 1 207 ? 19.730 24.621 23.041 1.00 21.86 207 PRO A O 1
ATOM 1524 N N . THR A 1 208 ? 20.477 22.544 22.608 1.00 23.81 208 THR A N 1
ATOM 1525 C CA . THR A 1 208 ? 19.141 21.968 22.772 1.00 25.00 208 THR A CA 1
ATOM 1526 C C . THR A 1 208 ? 18.701 21.956 24.235 1.00 23.12 208 THR A C 1
ATOM 1527 O O . THR A 1 208 ? 17.522 21.703 24.529 1.00 22.78 208 THR A O 1
ATOM 1531 N N . LEU A 1 209 ? 19.630 22.209 25.156 1.00 19.17 209 LEU A N 1
ATOM 1532 C CA . LEU A 1 209 ? 19.305 22.193 26.596 1.00 22.95 209 LEU A CA 1
ATOM 1533 C C . LEU A 1 209 ? 19.163 23.590 27.211 1.00 22.33 209 LEU A C 1
ATOM 1534 O O . LEU A 1 209 ? 18.818 23.720 28.393 1.00 20.01 209 LEU A O 1
ATOM 1539 N N . VAL A 1 210 ? 19.444 24.625 26.429 1.00 20.80 210 VAL A N 1
ATOM 1540 C CA . VAL A 1 210 ? 19.449 25.976 26.980 1.00 19.10 210 VAL A CA 1
ATOM 1541 C C . VAL A 1 210 ? 18.108 26.336 27.620 1.00 22.79 210 VAL A C 1
ATOM 1542 O O . VAL A 1 210 ? 18.093 26.839 28.741 1.00 19.15 210 VAL A O 1
ATOM 1546 N N . THR A 1 211 ? 16.988 26.069 26.948 1.00 20.40 211 THR A N 1
ATOM 1547 C CA . THR A 1 211 ? 15.693 26.478 27.512 1.00 22.37 211 THR A CA 1
ATOM 1548 C C . THR A 1 211 ? 15.358 25.714 28.789 1.00 23.90 211 THR A C 1
ATOM 1549 O O . THR A 1 211 ? 14.673 26.237 29.689 1.00 22.12 211 THR A O 1
ATOM 1553 N N . THR A 1 212 ? 15.824 24.473 28.869 1.00 19.60 212 THR A N 1
ATOM 1554 C CA . THR A 1 212 ? 15.527 23.631 30.029 1.00 19.55 212 THR A CA 1
ATOM 1555 C C . THR A 1 212 ? 16.343 24.073 31.242 1.00 21.77 212 THR A C 1
ATOM 1556 O O . THR A 1 212 ? 15.842 24.088 32.374 1.00 21.43 212 THR A O 1
ATOM 1560 N N . LEU A 1 213 ? 17.609 24.415 30.997 1.00 20.83 213 LEU A N 1
ATOM 1561 C CA . LEU A 1 213 ? 18.540 24.841 32.048 1.00 26.48 213 LEU A CA 1
ATOM 1562 C C . LEU A 1 213 ? 18.225 26.238 32.552 1.00 23.13 213 LEU A C 1
ATOM 1563 O O . LEU A 1 213 ? 18.407 26.506 33.734 1.00 24.61 213 LEU A O 1
ATOM 1590 N N . VAL A 1 215 ? 15.047 29.511 34.371 1.00 24.55 217 VAL A N 1
ATOM 1591 C CA . VAL A 1 215 ? 14.926 30.316 35.593 1.00 20.22 217 VAL A CA 1
ATOM 1592 C C . VAL A 1 215 ? 14.438 31.725 35.234 1.00 26.36 217 VAL A C 1
ATOM 1593 O O . VAL A 1 215 ? 15.121 32.731 35.440 1.00 24.14 217 VAL A O 1
ATOM 1597 N N . GLN A 1 216 ? 13.222 31.783 34.703 1.00 25.34 218 GLN A N 1
ATOM 1598 C CA . GLN A 1 216 ? 12.647 33.024 34.200 1.00 21.62 218 GLN A CA 1
ATOM 1599 C C . GLN A 1 216 ? 12.307 34.014 35.315 1.00 24.88 218 GLN A C 1
ATOM 1600 O O . GLN A 1 216 ? 11.942 35.142 35.039 1.00 26.58 218 GLN A O 1
ATOM 1606 N N . CYS A 1 217 ? 12.482 33.611 36.569 1.00 22.29 219 CYS A N 1
ATOM 1607 C CA . CYS A 1 217 ? 12.434 34.559 37.687 1.00 23.33 219 CYS A CA 1
ATOM 1608 C C . CYS A 1 217 ? 13.546 35.624 37.644 1.00 29.49 219 CYS A C 1
ATOM 1609 O O . CYS A 1 217 ? 13.472 36.626 38.372 1.00 28.29 219 CYS A O 1
ATOM 1612 N N . PHE A 1 218 ? 14.564 35.434 36.799 1.00 24.84 220 PHE A N 1
ATOM 1613 C CA . PHE A 1 218 ? 15.613 36.454 36.671 1.00 24.86 220 PHE A CA 1
ATOM 1614 C C . PHE A 1 218 ? 15.377 37.448 35.517 1.00 27.03 220 PHE A C 1
ATOM 1615 O O . PHE A 1 218 ? 16.218 38.313 35.262 1.00 32.37 220 PHE A O 1
ATOM 1623 N N . SER A 1 219 ? 14.228 37.339 34.846 1.00 27.37 221 SER A N 1
ATOM 1624 C CA . SER A 1 219 ? 13.794 38.352 33.871 1.00 28.76 221 SER A CA 1
ATOM 1625 C C . SER A 1 219 ? 13.692 39.731 34.520 1.00 30.48 221 SER A C 1
ATOM 1626 O O . SER A 1 219 ? 13.306 39.853 35.690 1.00 28.63 221 SER A O 1
ATOM 1629 N N . ARG A 1 220 ? 14.021 40.773 33.764 1.00 28.49 222 ARG A N 1
ATOM 1630 C CA . ARG A 1 220 ? 13.745 42.125 34.230 1.00 29.17 222 ARG A CA 1
ATOM 1631 C C . ARG A 1 220 ? 12.348 42.567 33.808 1.00 30.98 222 ARG A C 1
ATOM 1632 O O . ARG A 1 220 ? 12.077 42.796 32.621 1.00 27.68 222 ARG A O 1
ATOM 1640 N N . TYR A 1 221 ? 11.460 42.675 34.786 1.00 29.98 223 TYR A N 1
ATOM 1641 C CA . TYR A 1 221 ? 10.146 43.272 34.569 1.00 30.10 223 TYR A CA 1
ATOM 1642 C C . TYR A 1 221 ? 10.222 44.764 34.872 1.00 33.38 223 TYR A C 1
ATOM 1643 O O . TYR A 1 221 ? 10.538 45.144 35.987 1.00 33.14 223 TYR A O 1
ATOM 1652 N N . PRO A 1 222 ? 9.952 45.615 33.871 1.00 36.14 224 PRO A N 1
ATOM 1653 C CA . PRO A 1 222 ? 9.964 47.069 34.094 1.00 39.33 224 PRO A CA 1
ATOM 1654 C C . PRO A 1 222 ? 8.929 47.487 35.122 1.00 37.12 224 PRO A C 1
ATOM 1655 O O . PRO A 1 222 ? 7.989 46.735 35.371 1.00 34.57 224 PRO A O 1
ATOM 1659 N N . ASP A 1 223 ? 9.101 48.675 35.700 1.00 37.31 225 ASP A N 1
ATOM 1660 C CA . ASP A 1 223 ? 8.210 49.170 36.745 1.00 41.02 225 ASP A CA 1
ATOM 1661 C C . ASP A 1 223 ? 6.721 49.059 36.409 1.00 45.02 225 ASP A C 1
ATOM 1662 O O . ASP A 1 223 ? 5.912 48.689 37.257 1.00 43.90 225 ASP A O 1
ATOM 1667 N N . HIS A 1 224 ? 6.363 49.364 35.169 1.00 44.72 226 HIS A N 1
ATOM 1668 C CA . HIS A 1 224 ? 4.958 49.365 34.788 1.00 43.83 226 HIS A CA 1
ATOM 1669 C C . HIS A 1 224 ? 4.404 47.949 34.602 1.00 42.28 226 HIS A C 1
ATOM 1670 O O . HIS A 1 224 ? 3.220 47.766 34.337 1.00 43.97 226 HIS A O 1
ATOM 1677 N N . MET A 1 225 ? 5.249 46.943 34.774 1.00 35.80 227 MET A N 1
ATOM 1678 C CA . MET A 1 225 ? 4.813 45.560 34.594 1.00 37.78 227 MET A CA 1
ATOM 1679 C C . MET A 1 225 ? 5.006 44.677 35.827 1.00 33.44 227 MET A C 1
ATOM 1680 O O . MET A 1 225 ? 4.844 43.461 35.752 1.00 33.17 227 MET A O 1
ATOM 1685 N N . LYS A 1 226 ? 5.331 45.272 36.966 1.00 35.33 228 LYS A N 1
ATOM 1686 C CA . LYS A 1 226 ? 5.737 44.444 38.097 1.00 43.72 228 LYS A CA 1
ATOM 1687 C C . LYS A 1 226 ? 4.555 43.678 38.692 1.00 38.20 228 LYS A C 1
ATOM 1688 O O . LYS A 1 226 ? 4.749 42.693 39.399 1.00 35.62 228 LYS A O 1
ATOM 1694 N N . ARG A 1 227 ? 3.339 44.100 38.360 1.00 35.10 229 ARG A N 1
ATOM 1695 C CA . ARG A 1 227 ? 2.151 43.338 38.732 1.00 37.79 229 ARG A CA 1
ATOM 1696 C C . ARG A 1 227 ? 1.978 42.074 37.881 1.00 37.64 229 ARG A C 1
ATOM 1697 O O . ARG A 1 227 ? 1.020 41.326 38.073 1.00 39.53 229 ARG A O 1
ATOM 1705 N N . HIS A 1 228 ? 2.896 41.815 36.955 1.00 34.03 230 HIS A N 1
ATOM 1706 C CA . HIS A 1 228 ? 2.714 40.672 36.060 1.00 30.94 230 HIS A CA 1
ATOM 1707 C C . HIS A 1 228 ? 3.855 39.650 36.128 1.00 33.19 230 HIS A C 1
ATOM 1708 O O . HIS A 1 228 ? 4.008 38.816 35.237 1.00 32.06 230 HIS A O 1
ATOM 1715 N N . ASP A 1 229 ? 4.631 39.706 37.205 1.00 30.88 231 ASP A N 1
ATOM 1716 C CA . ASP A 1 229 ? 5.763 38.811 37.385 1.00 32.03 231 ASP A CA 1
ATOM 1717 C C . ASP A 1 229 ? 5.378 37.609 38.264 1.00 28.65 231 ASP A C 1
ATOM 1718 O O . ASP A 1 229 ? 5.648 37.591 39.460 1.00 28.48 231 ASP A O 1
ATOM 1723 N N . PHE A 1 230 ? 4.771 36.601 37.647 1.00 31.79 232 PHE A N 1
ATOM 1724 C CA . PHE A 1 230 ? 4.406 35.371 38.341 1.00 31.18 232 PHE A CA 1
ATOM 1725 C C . PHE A 1 230 ? 5.611 34.665 38.962 1.00 29.00 232 PHE A C 1
ATOM 1726 O O . PHE A 1 230 ? 5.543 34.136 40.073 1.00 30.73 232 PHE A O 1
ATOM 1734 N N . PHE A 1 231 ? 6.688 34.590 38.192 1.00 25.66 233 PHE A N 1
ATOM 1735 C CA . PHE A 1 231 ? 7.847 33.789 38.579 1.00 32.49 233 PHE A CA 1
ATOM 1736 C C . PHE A 1 231 ? 8.442 34.214 39.929 1.00 28.70 233 PHE A C 1
ATOM 1737 O O . PHE A 1 231 ? 8.676 33.373 40.792 1.00 28.11 233 PHE A O 1
ATOM 1745 N N . LYS A 1 232 ? 8.697 35.506 40.115 1.00 26.51 234 LYS A N 1
ATOM 1746 C CA . LYS A 1 232 ? 9.201 35.969 41.414 1.00 29.34 234 LYS A CA 1
ATOM 1747 C C . LYS A 1 232 ? 8.155 35.840 42.527 1.00 28.76 234 LYS A C 1
ATOM 1748 O O . LYS A 1 232 ? 8.517 35.575 43.676 1.00 29.95 234 LYS A O 1
ATOM 1754 N N . SER A 1 233 ? 6.871 36.020 42.195 1.00 29.13 235 SER A N 1
ATOM 1755 C CA . SER A 1 233 ? 5.819 36.061 43.220 1.00 30.52 235 SER A CA 1
ATOM 1756 C C . SER A 1 233 ? 5.661 34.703 43.898 1.00 31.49 235 SER A C 1
ATOM 1757 O O . SER A 1 233 ? 5.228 34.625 45.042 1.00 34.11 235 SER A O 1
ATOM 1760 N N . ALA A 1 234 ? 6.019 33.641 43.184 1.00 29.35 236 ALA A N 1
ATOM 1761 C CA . ALA A 1 234 ? 5.916 32.288 43.723 1.00 37.23 236 ALA A CA 1
ATOM 1762 C C . ALA A 1 234 ? 7.077 31.928 44.657 1.00 36.36 236 ALA A C 1
ATOM 1763 O O . ALA A 1 234 ? 7.047 30.890 45.309 1.00 33.16 236 ALA A O 1
ATOM 1765 N N . MET A 1 235 ? 8.102 32.778 44.704 1.00 32.66 237 MET A N 1
ATOM 1766 C CA . MET A 1 235 ? 9.272 32.549 45.557 1.00 29.77 237 MET A CA 1
ATOM 1767 C C . MET A 1 235 ? 8.968 32.963 47.000 1.00 31.52 237 MET A C 1
ATOM 1768 O O . MET A 1 235 ? 8.149 33.834 47.210 1.00 33.72 237 MET A O 1
ATOM 1773 N N . PRO A 1 236 ? 9.633 32.352 48.000 1.00 35.89 238 PRO A N 1
ATOM 1774 C CA . PRO A 1 236 ? 10.731 31.377 47.939 1.00 34.47 238 PRO A CA 1
ATOM 1775 C C . PRO A 1 236 ? 10.268 29.936 47.720 1.00 37.73 238 PRO A C 1
ATOM 1776 O O . PRO A 1 236 ? 11.087 29.107 47.337 1.00 30.14 238 PRO A O 1
ATOM 1780 N N . GLU A 1 237 ? 8.989 29.650 47.980 1.00 35.45 239 GLU A N 1
ATOM 1781 C CA . GLU A 1 237 ? 8.436 28.294 47.848 1.00 37.52 239 GLU A CA 1
ATOM 1782 C C . GLU A 1 237 ? 8.660 27.721 46.453 1.00 32.16 239 GLU A C 1
ATOM 1783 O O . GLU A 1 237 ? 8.978 26.542 46.295 1.00 32.30 239 GLU A O 1
ATOM 1789 N N . GLY A 1 238 ? 8.506 28.559 45.435 1.00 34.06 240 GLY A N 1
ATOM 1790 C CA . GLY A 1 238 ? 8.909 28.181 44.090 1.00 28.45 240 GLY A CA 1
ATOM 1791 C C . GLY A 1 238 ? 7.784 27.729 43.169 1.00 32.40 240 GLY A C 1
ATOM 1792 O O . GLY A 1 238 ? 6.605 27.816 43.519 1.00 28.02 240 GLY A O 1
ATOM 1793 N N . TYR A 1 239 ? 8.158 27.247 41.987 1.00 29.75 241 TYR A N 1
ATOM 1794 C CA . TYR A 1 239 ? 7.186 26.736 41.035 1.00 28.39 241 TYR A CA 1
ATOM 1795 C C . TYR A 1 239 ? 7.669 25.474 40.333 1.00 29.86 241 TYR A C 1
ATOM 1796 O O . TYR A 1 239 ? 8.878 25.200 40.252 1.00 27.15 241 TYR A O 1
ATOM 1805 N N . VAL A 1 240 ? 6.697 24.700 39.861 1.00 27.26 242 VAL A N 1
ATOM 1806 C CA . VAL A 1 240 ? 6.938 23.561 38.994 1.00 26.19 242 VAL A CA 1
ATOM 1807 C C . VAL A 1 240 ? 6.889 24.067 37.572 1.00 29.84 242 VAL A C 1
ATOM 1808 O O . VAL A 1 240 ? 5.979 24.811 37.217 1.00 29.86 242 VAL A O 1
ATOM 1812 N N . GLN A 1 241 ? 7.884 23.693 36.773 1.00 26.92 243 GLN A N 1
ATOM 1813 C CA . GLN A 1 241 ? 7.917 24.052 35.369 1.00 26.94 243 GLN A CA 1
ATOM 1814 C C . GLN A 1 241 ? 7.984 22.783 34.524 1.00 27.19 243 GLN A C 1
ATOM 1815 O O . GLN A 1 241 ? 8.948 22.027 34.614 1.00 27.61 243 GLN A O 1
ATOM 1821 N N . GLU A 1 242 ? 6.962 22.554 33.705 1.00 25.29 244 GLU A N 1
ATOM 1822 C CA . GLU A 1 242 ? 6.901 21.353 32.871 1.00 22.00 244 GLU A CA 1
ATOM 1823 C C . GLU A 1 242 ? 6.880 21.711 31.408 1.00 25.62 244 GLU A C 1
ATOM 1824 O O . GLU A 1 242 ? 6.181 22.635 31.012 1.00 23.94 244 GLU A O 1
ATOM 1830 N N . ARG A 1 243 ? 7.641 20.978 30.599 1.00 27.37 245 ARG A N 1
ATOM 1831 C CA . ARG A 1 243 ? 7.636 21.215 29.168 1.00 28.05 245 ARG A CA 1
ATOM 1832 C C . ARG A 1 243 ? 7.553 19.933 28.334 1.00 30.63 245 ARG A C 1
ATOM 1833 O O . ARG A 1 243 ? 7.997 18.849 28.753 1.00 25.30 245 ARG A O 1
ATOM 1841 N N . THR A 1 244 ? 6.968 20.080 27.149 1.00 28.89 246 THR A N 1
ATOM 1842 C CA . THR A 1 244 ? 7.244 19.192 26.025 1.00 25.28 246 THR A CA 1
ATOM 1843 C C . THR A 1 244 ? 7.981 20.009 24.973 1.00 24.90 246 THR A C 1
ATOM 1844 O O . THR A 1 244 ? 7.588 21.142 24.677 1.00 23.91 246 THR A O 1
ATOM 1848 N N . ILE A 1 245 ? 9.059 19.447 24.427 1.00 19.44 247 ILE A N 1
ATOM 1849 C CA . ILE A 1 245 ? 9.825 20.072 23.349 1.00 20.92 247 ILE A CA 1
ATOM 1850 C C . ILE A 1 245 ? 9.900 19.084 22.190 1.00 28.00 247 ILE A C 1
ATOM 1851 O O . ILE A 1 245 ? 10.575 18.053 22.267 1.00 28.92 247 ILE A O 1
ATOM 1856 N N . SER A 1 246 ? 9.183 19.399 21.125 1.00 24.19 248 SER A N 1
ATOM 1857 C CA . SER A 1 246 ? 9.160 18.570 19.929 1.00 22.48 248 SER A CA 1
ATOM 1858 C C . SER A 1 246 ? 10.157 19.119 18.908 1.00 28.22 248 SER A C 1
ATOM 1859 O O . SER A 1 246 ? 9.996 20.239 18.407 1.00 24.03 248 SER A O 1
ATOM 1862 N N . PHE A 1 247 ? 11.194 18.344 18.612 1.00 24.51 249 PHE A N 1
ATOM 1863 C CA . PHE A 1 247 ? 12.107 18.691 17.522 1.00 24.88 249 PHE A CA 1
ATOM 1864 C C . PHE A 1 247 ? 11.511 18.218 16.199 1.00 27.09 249 PHE A C 1
ATOM 1865 O O . PHE A 1 247 ? 11.241 17.033 16.025 1.00 26.75 249 PHE A O 1
ATOM 1873 N N . LYS A 1 248 ? 11.276 19.156 15.281 1.00 25.60 250 LYS A N 1
ATOM 1874 C CA . LYS A 1 248 ? 10.636 18.822 14.017 1.00 22.48 250 LYS A CA 1
ATOM 1875 C C . LYS A 1 248 ? 11.445 17.796 13.246 1.00 23.00 250 LYS A C 1
ATOM 1876 O O . LYS A 1 248 ? 12.678 17.901 13.141 1.00 24.79 250 LYS A O 1
ATOM 1882 N N . ASP A 1 249 ? 10.727 16.787 12.757 1.00 24.18 251 ASP A N 1
ATOM 1883 C CA . ASP A 1 249 ? 11.271 15.650 12.017 1.00 26.15 251 ASP A CA 1
ATOM 1884 C C . ASP A 1 249 ? 12.300 14.885 12.839 1.00 25.94 251 ASP A C 1
ATOM 1885 O O . ASP A 1 249 ? 13.191 14.256 12.292 1.00 26.91 251 ASP A O 1
ATOM 1890 N N . ASP A 1 250 ? 12.166 14.941 14.152 1.00 24.73 252 ASP A N 1
ATOM 1891 C CA . ASP A 1 250 ? 13.077 14.216 15.034 1.00 25.95 252 ASP A CA 1
ATOM 1892 C C . ASP A 1 250 ? 12.346 13.889 16.339 1.00 26.78 252 ASP A C 1
ATOM 1893 O O . ASP A 1 250 ? 11.119 13.775 16.353 1.00 26.53 252 ASP A O 1
ATOM 1898 N N . GLY A 1 251 ? 13.091 13.723 17.427 1.00 24.91 253 GLY A N 1
ATOM 1899 C CA . GLY A 1 251 ? 12.518 13.226 18.668 1.00 22.48 253 GLY A CA 1
ATOM 1900 C C . GLY A 1 251 ? 11.891 14.307 19.540 1.00 23.40 253 GLY A C 1
ATOM 1901 O O . GLY A 1 251 ? 11.737 15.456 19.117 1.00 26.84 253 GLY A O 1
ATOM 1902 N N . THR A 1 252 ? 11.533 13.935 20.767 1.00 22.72 254 THR A N 1
ATOM 1903 C CA . THR A 1 252 ? 10.840 14.845 21.686 1.00 21.53 254 THR A CA 1
ATOM 1904 C C . THR A 1 252 ? 11.432 14.776 23.107 1.00 20.92 254 THR A C 1
ATOM 1905 O O . THR A 1 252 ? 11.722 13.688 23.593 1.00 22.60 254 THR A O 1
ATOM 1909 N N . TYR A 1 253 ? 11.645 15.927 23.743 1.00 21.02 255 TYR A N 1
ATOM 1910 C CA . TYR A 1 253 ? 11.953 15.980 25.168 1.00 22.77 255 TYR A CA 1
ATOM 1911 C C . TYR A 1 253 ? 10.684 16.227 25.979 1.00 28.37 255 TYR A C 1
ATOM 1912 O O . TYR A 1 253 ? 9.840 17.043 25.582 1.00 22.48 255 TYR A O 1
ATOM 1921 N N . LYS A 1 254 ? 10.580 15.564 27.125 1.00 25.68 256 LYS A N 1
ATOM 1922 C CA . LYS A 1 254 ? 9.645 15.981 28.173 1.00 24.81 256 LYS A CA 1
ATOM 1923 C C . LYS A 1 254 ? 10.433 16.313 29.424 1.00 27.98 256 LYS A C 1
ATOM 1924 O O . LYS A 1 254 ? 11.304 15.536 29.831 1.00 23.63 256 LYS A O 1
ATOM 1930 N N . THR A 1 255 ? 10.138 17.452 30.042 1.00 22.13 257 THR A N 1
ATOM 1931 C CA . THR A 1 255 ? 10.903 17.875 31.204 1.00 19.93 257 THR A CA 1
ATOM 1932 C C . THR A 1 255 ? 9.989 18.235 32.355 1.00 27.97 257 THR A C 1
ATOM 1933 O O . THR A 1 255 ? 8.872 18.733 32.154 1.00 25.23 257 THR A O 1
ATOM 1937 N N . ARG A 1 256 ? 10.468 17.965 33.561 1.00 21.86 258 ARG A N 1
ATOM 1938 C CA . ARG A 1 256 ? 9.814 18.439 34.775 1.00 22.94 258 ARG A CA 1
ATOM 1939 C C . ARG A 1 256 ? 10.867 18.993 35.718 1.00 27.91 258 ARG A C 1
ATOM 1940 O O . ARG A 1 256 ? 11.872 18.320 35.996 1.00 26.62 258 ARG A O 1
ATOM 1948 N N . ALA A 1 257 ? 10.646 20.216 36.198 1.00 24.88 259 ALA A N 1
ATOM 1949 C CA . ALA A 1 257 ? 11.603 20.857 37.085 1.00 24.75 259 ALA A CA 1
ATOM 1950 C C . ALA A 1 257 ? 10.912 21.563 38.248 1.00 29.32 259 ALA A C 1
ATOM 1951 O O . ALA A 1 257 ? 9.723 21.904 38.176 1.00 25.81 259 ALA A O 1
ATOM 1953 N N . GLU A 1 258 ? 11.664 21.769 39.319 1.00 25.07 260 GLU A N 1
ATOM 1954 C CA . GLU A 1 258 ? 11.234 22.649 40.397 1.00 26.88 260 GLU A CA 1
ATOM 1955 C C . GLU A 1 258 ? 12.246 23.763 40.501 1.00 30.62 260 GLU A C 1
ATOM 1956 O O . GLU A 1 258 ? 13.453 23.508 40.527 1.00 27.85 260 GLU A O 1
ATOM 1962 N N . VAL A 1 259 ? 11.744 24.994 40.551 1.00 26.93 261 VAL A N 1
ATOM 1963 C CA . VAL A 1 259 ? 12.580 26.172 40.679 1.00 26.62 261 VAL A CA 1
ATOM 1964 C C . VAL A 1 259 ? 12.220 26.814 41.994 1.00 27.47 261 VAL A C 1
ATOM 1965 O O . VAL A 1 259 ? 11.064 27.160 42.221 1.00 30.06 261 VAL A O 1
ATOM 1969 N N . LYS A 1 260 ? 13.198 26.942 42.883 1.00 24.88 262 LYS A N 1
ATOM 1970 C CA . LYS A 1 260 ? 12.906 27.349 44.251 1.00 26.23 262 LYS A CA 1
ATOM 1971 C C . LYS A 1 260 ? 14.179 27.752 44.968 1.00 28.24 262 LYS A C 1
ATOM 1972 O O . LYS A 1 260 ? 15.272 27.376 44.546 1.00 28.42 262 LYS A O 1
ATOM 1978 N N . PHE A 1 261 ? 14.037 28.506 46.057 1.00 30.59 263 PHE A N 1
ATOM 1979 C CA . PHE A 1 261 ? 15.186 28.850 46.884 1.00 29.45 263 PHE A CA 1
ATOM 1980 C C . PHE A 1 261 ? 15.528 27.692 47.827 1.00 34.99 263 PHE A C 1
ATOM 1981 O O . PHE A 1 261 ? 14.650 27.131 48.470 1.00 30.26 263 PHE A O 1
ATOM 1989 N N . GLU A 1 262 ? 16.805 27.320 47.875 1.00 29.30 264 GLU A N 1
ATOM 1990 C CA . GLU A 1 262 ? 17.316 26.457 48.941 1.00 30.83 264 GLU A CA 1
ATOM 1991 C C . GLU A 1 262 ? 18.385 27.258 49.681 1.00 36.51 264 GLU A C 1
ATOM 1992 O O . GLU A 1 262 ? 19.461 27.518 49.141 1.00 36.56 264 GLU A O 1
ATOM 1998 N N . GLY A 1 263 ? 18.071 27.677 50.903 1.00 35.55 265 GLY A N 1
ATOM 1999 C CA . GLY A 1 263 ? 18.872 28.681 51.571 1.00 42.50 265 GLY A CA 1
ATOM 2000 C C . GLY A 1 263 ? 18.821 29.954 50.747 1.00 42.88 265 GLY A C 1
ATOM 2001 O O . GLY A 1 263 ? 17.754 30.385 50.314 1.00 39.65 265 GLY A O 1
ATOM 2002 N N . ASP A 1 264 ? 19.976 30.544 50.479 1.00 39.07 266 ASP A N 1
ATOM 2003 C CA . ASP A 1 264 ? 19.997 31.789 49.729 1.00 33.76 266 ASP A CA 1
ATOM 2004 C C . ASP A 1 264 ? 20.293 31.559 48.262 1.00 34.03 266 ASP A C 1
ATOM 2005 O O . ASP A 1 264 ? 20.500 32.508 47.500 1.00 33.03 266 ASP A O 1
ATOM 2010 N N . THR A 1 265 ? 20.275 30.293 47.857 1.00 34.15 267 THR A N 1
ATOM 2011 C CA . THR A 1 265 ? 20.518 29.919 46.464 1.00 30.21 267 THR A CA 1
ATOM 2012 C C . THR A 1 265 ? 19.218 29.600 45.728 1.00 31.37 267 THR A C 1
ATOM 2013 O O . THR A 1 265 ? 18.372 28.862 46.240 1.00 30.16 267 THR A O 1
ATOM 2017 N N . LEU A 1 266 ? 19.059 30.168 44.534 1.00 28.12 268 LEU A N 1
ATOM 2018 C CA . LEU A 1 266 ? 17.946 29.811 43.652 1.00 25.40 268 LEU A CA 1
ATOM 2019 C C . LEU A 1 266 ? 18.356 28.543 42.896 1.00 32.82 268 LEU A C 1
ATOM 2020 O 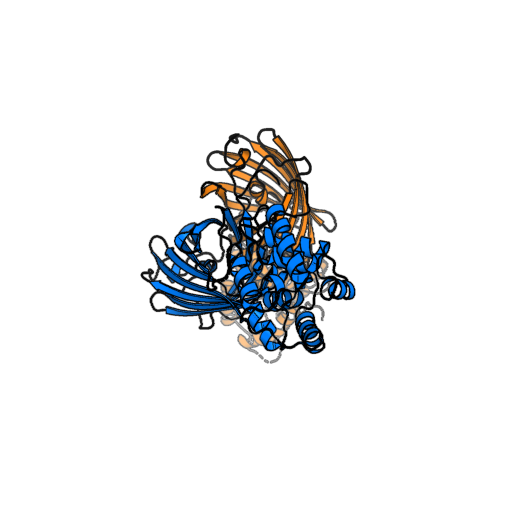O . LEU A 1 266 ? 19.365 28.537 42.186 1.00 31.34 268 LEU A O 1
ATOM 2025 N N . VAL A 1 267 ? 17.566 27.482 43.056 1.00 30.84 269 VAL A N 1
ATOM 2026 C CA . VAL A 1 267 ? 17.886 26.164 42.505 1.00 26.40 269 VAL A CA 1
ATOM 2027 C C . VAL A 1 267 ? 16.878 25.768 41.440 1.00 29.63 269 VAL A C 1
ATOM 2028 O O . VAL A 1 267 ? 15.680 25.940 41.630 1.00 32.15 269 VAL A O 1
ATOM 2032 N N . ASN A 1 268 ? 17.378 25.265 40.313 1.00 25.01 270 ASN A N 1
ATOM 2033 C CA . ASN A 1 268 ? 16.552 24.726 39.234 1.00 24.46 270 ASN A CA 1
ATOM 2034 C C . ASN A 1 268 ? 16.930 23.253 39.092 1.00 29.32 270 ASN A C 1
ATOM 2035 O O . ASN A 1 268 ? 18.026 22.933 38.628 1.00 25.70 270 ASN A O 1
ATOM 2040 N N . ARG A 1 269 ? 16.048 22.365 39.538 1.00 26.85 271 ARG A N 1
ATOM 2041 C CA . ARG A 1 269 ? 16.350 20.935 39.553 1.00 29.16 271 ARG A CA 1
ATOM 2042 C C . ARG A 1 269 ? 15.425 20.202 38.587 1.00 24.49 271 ARG A C 1
ATOM 2043 O O . ARG A 1 269 ? 14.211 20.266 38.738 1.00 25.77 271 ARG A O 1
ATOM 2051 N N . ILE A 1 270 ? 16.007 19.497 37.614 1.00 21.53 272 ILE A N 1
ATOM 2052 C CA . ILE A 1 270 ? 15.280 19.062 36.412 1.00 22.04 272 ILE A CA 1
ATOM 2053 C C . ILE A 1 270 ? 15.424 17.561 36.134 1.00 27.38 272 ILE A C 1
ATOM 2054 O O . ILE A 1 270 ? 16.498 16.991 36.330 1.00 22.01 272 ILE A O 1
ATOM 2059 N N . GLU A 1 271 ? 14.350 16.941 35.651 1.00 22.72 273 GLU A N 1
ATOM 2060 C CA . GLU A 1 271 ? 14.422 15.623 35.042 1.00 26.12 273 GLU A CA 1
ATOM 2061 C C . GLU A 1 271 ? 13.976 15.724 33.589 1.00 29.48 273 GLU A C 1
ATOM 2062 O O . GLU A 1 271 ? 12.946 16.326 33.294 1.00 26.18 273 GLU A O 1
ATOM 2068 N N . LEU A 1 272 ? 14.755 15.132 32.686 1.00 23.70 274 LEU A N 1
ATOM 2069 C CA . LEU A 1 272 ? 14.475 15.217 31.263 1.00 19.94 274 LEU A CA 1
ATOM 2070 C C . LEU A 1 272 ? 14.459 13.832 30.636 1.00 29.01 274 LEU A C 1
ATOM 2071 O O . LEU A 1 272 ? 15.355 13.028 30.870 1.00 24.89 274 LEU A O 1
ATOM 2076 N N . LYS A 1 273 ? 13.454 13.562 29.811 1.00 22.77 275 LYS A N 1
ATOM 2077 C CA . LYS A 1 273 ? 13.396 12.298 29.082 1.00 22.74 275 LYS A CA 1
ATOM 2078 C C . LYS A 1 273 ? 13.189 12.576 27.594 1.00 27.15 275 LYS A C 1
ATOM 2079 O O . LYS A 1 273 ? 12.257 13.282 27.215 1.00 27.06 275 LYS A O 1
ATOM 2085 N N . GLY A 1 274 ? 14.089 12.068 26.753 1.00 25.93 276 GLY A N 1
ATOM 2086 C CA . GLY A 1 274 ? 13.964 12.247 25.313 1.00 21.98 276 GLY A CA 1
ATOM 2087 C C . GLY A 1 274 ? 13.776 10.911 24.615 1.00 22.32 276 GLY A C 1
ATOM 2088 O O . GLY A 1 274 ? 14.495 9.952 24.897 1.00 25.99 276 GLY A O 1
ATOM 2089 N N . ILE A 1 275 ? 12.816 10.843 23.698 1.00 25.87 277 ILE A N 1
ATOM 2090 C CA . ILE A 1 275 ? 12.548 9.621 22.950 1.00 27.29 277 ILE A CA 1
ATOM 2091 C C . ILE A 1 275 ? 12.376 9.884 21.457 1.00 29.14 277 ILE A C 1
ATOM 2092 O O . ILE A 1 275 ? 12.156 11.029 21.046 1.00 26.72 277 ILE A O 1
ATOM 2097 N N . ASP A 1 276 ? 12.479 8.807 20.673 1.00 28.64 278 ASP A N 1
ATOM 2098 C CA . ASP A 1 276 ? 12.221 8.809 19.229 1.00 31.70 278 ASP A CA 1
ATOM 2099 C C . ASP A 1 276 ? 13.222 9.669 18.436 1.00 31.56 278 ASP A C 1
ATOM 2100 O O . ASP A 1 276 ? 12.923 10.129 17.335 1.00 30.33 278 ASP A O 1
ATOM 2105 N N . PHE A 1 277 ? 14.412 9.891 18.983 1.00 26.35 279 PHE A N 1
ATOM 2106 C CA . PHE A 1 277 ? 15.409 10.662 18.236 1.00 28.46 279 PHE A CA 1
ATOM 2107 C C . PHE A 1 277 ? 16.078 9.819 17.160 1.00 31.44 279 PHE A C 1
ATOM 2108 O O . PHE A 1 277 ? 16.286 8.631 17.347 1.00 27.17 279 PHE A O 1
ATOM 2116 N N . LYS A 1 278 ? 16.409 10.449 16.037 1.00 27.21 280 LYS A N 1
ATOM 2117 C CA . LYS A 1 278 ? 17.152 9.789 14.964 1.00 31.52 280 LYS A CA 1
ATOM 2118 C C . LYS A 1 278 ? 18.650 9.722 15.291 1.00 28.42 280 LYS A C 1
ATOM 2119 O O . LYS A 1 278 ? 19.258 10.733 15.639 1.00 27.40 280 LYS A O 1
ATOM 2125 N N . GLU A 1 279 ? 19.251 8.535 15.172 1.00 26.45 281 GLU A N 1
ATOM 2126 C CA . GLU A 1 279 ? 20.644 8.356 15.596 1.00 30.34 281 GLU A CA 1
ATOM 2127 C C . GLU A 1 279 ? 21.607 9.207 14.776 1.00 30.72 281 GLU A C 1
ATOM 2128 O O . GLU A 1 279 ? 22.648 9.588 15.283 1.00 41.13 281 GLU A O 1
ATOM 2134 N N . ASP A 1 280 ? 21.285 9.501 13.519 1.00 30.71 282 ASP A N 1
ATOM 2135 C CA . ASP A 1 280 ? 22.114 10.452 12.762 1.00 40.80 282 ASP A CA 1
ATOM 2136 C C . ASP A 1 280 ? 21.306 11.676 12.323 1.00 39.44 282 ASP A C 1
ATOM 2137 O O . ASP A 1 280 ? 21.490 12.201 11.226 1.00 37.29 282 ASP A O 1
ATOM 2142 N N . GLY A 1 281 ? 20.403 12.123 13.184 1.00 34.59 283 GLY A N 1
ATOM 2143 C CA . GLY A 1 281 ? 19.665 13.340 12.923 1.00 30.23 283 GLY A CA 1
ATOM 2144 C C . GLY A 1 281 ? 20.472 14.508 13.450 1.00 28.89 283 GLY A C 1
ATOM 2145 O O . GLY A 1 281 ? 21.637 14.346 13.854 1.00 27.05 283 GLY A O 1
ATOM 2146 N N . ASN A 1 282 ? 19.854 15.687 13.486 1.00 26.06 284 ASN A N 1
ATOM 2147 C CA . ASN A 1 282 ? 20.575 16.899 13.879 1.00 26.92 284 ASN A CA 1
ATOM 2148 C C . ASN A 1 282 ? 20.944 16.920 15.347 1.00 28.34 284 ASN A C 1
ATOM 2149 O O . ASN A 1 282 ? 21.896 17.594 15.754 1.00 24.69 284 ASN A O 1
ATOM 2154 N N . ILE A 1 283 ? 20.184 16.193 16.157 1.00 26.11 285 ILE A N 1
ATOM 2155 C CA . ILE A 1 283 ? 20.414 16.233 17.591 1.00 23.78 285 ILE A CA 1
ATOM 2156 C C . ILE A 1 283 ? 21.446 15.171 17.997 1.00 24.70 285 ILE A C 1
ATOM 2157 O O . ILE A 1 283 ? 22.542 15.512 18.431 1.00 26.32 285 ILE A O 1
ATOM 2162 N N . LEU A 1 284 ? 21.117 13.891 17.840 1.00 23.67 286 LEU A N 1
ATOM 2163 C CA . LEU A 1 284 ? 22.061 12.837 18.219 1.00 29.54 286 LEU A CA 1
ATOM 2164 C C . LEU A 1 284 ? 23.327 12.845 17.346 1.00 30.44 286 LEU A C 1
ATOM 2165 O O . LEU A 1 284 ? 24.378 12.362 17.765 1.00 28.91 286 LEU A O 1
ATOM 2170 N N . GLY A 1 285 ? 23.220 13.378 16.133 1.00 30.10 287 GLY A N 1
ATOM 2171 C CA . GLY A 1 285 ? 24.373 13.529 15.258 1.00 24.56 287 GLY A CA 1
ATOM 2172 C C . GLY A 1 285 ? 25.189 14.798 15.478 1.00 29.31 287 GLY A C 1
ATOM 2173 O O . GLY A 1 285 ? 26.132 15.028 14.734 1.00 30.66 287 GLY A O 1
ATOM 2174 N N . HIS A 1 286 ? 24.846 15.611 16.485 1.00 26.08 288 HIS A N 1
ATOM 2175 C CA . HIS A 1 286 ? 25.606 16.851 16.803 1.00 24.27 288 HIS A CA 1
ATOM 2176 C C . HIS A 1 286 ? 25.858 17.718 15.555 1.00 25.27 288 HIS A C 1
ATOM 2177 O O . HIS A 1 286 ? 27.010 18.020 15.203 1.00 26.87 288 HIS A O 1
ATOM 2184 N N . LYS A 1 287 ? 24.774 18.121 14.894 1.00 25.42 289 LYS A N 1
ATOM 2185 C CA . LYS A 1 287 ? 24.842 18.919 13.670 1.00 27.15 289 LYS A CA 1
ATOM 2186 C C . LYS A 1 287 ? 24.392 20.372 13.894 1.00 28.97 289 LYS A C 1
ATOM 2187 O O . LYS A 1 287 ? 24.163 21.103 12.934 1.00 26.10 289 LYS A O 1
ATOM 2193 N N . LEU A 1 288 ? 24.260 20.783 15.154 1.00 22.45 290 LEU A N 1
ATOM 2194 C CA . LEU A 1 288 ? 23.781 22.140 15.467 1.00 22.59 290 LEU A CA 1
ATOM 2195 C C . LEU A 1 288 ? 24.923 23.096 15.814 1.00 29.60 290 LEU A C 1
ATOM 2196 O O . LEU A 1 288 ? 25.828 22.732 16.564 1.00 25.60 290 LEU A O 1
ATOM 2201 N N . GLU A 1 289 ? 24.877 24.314 15.272 1.00 24.38 291 GLU A N 1
ATOM 2202 C CA . GLU A 1 289 ? 25.893 25.316 15.602 1.00 26.48 291 GLU A CA 1
ATOM 2203 C C . GLU A 1 289 ? 25.909 25.619 17.097 1.00 23.83 291 GLU A C 1
ATOM 2204 O O . GLU A 1 289 ? 24.872 25.557 17.769 1.00 24.12 291 GLU A O 1
ATOM 2210 N N . TYR A 1 290 ? 27.081 25.982 17.613 1.00 25.83 292 TYR A N 1
ATOM 2211 C CA . TYR A 1 290 ? 27.223 26.344 19.016 1.00 23.53 292 TYR A CA 1
ATOM 2212 C C . TYR A 1 290 ? 26.840 27.806 19.222 1.00 25.73 292 TYR A C 1
ATOM 2213 O O . TYR A 1 290 ? 27.702 28.667 19.426 1.00 23.37 292 TYR A O 1
ATOM 2222 N N . ASN A 1 291 ? 25.546 28.088 19.132 1.00 22.72 293 ASN A N 1
ATOM 2223 C CA . ASN A 1 291 ? 25.046 29.431 19.393 1.00 26.34 293 ASN A CA 1
ATOM 2224 C C . ASN A 1 291 ? 23.545 29.306 19.711 1.00 26.79 293 ASN A C 1
ATOM 2225 O O . ASN A 1 291 ? 23.011 28.194 19.783 1.00 24.72 293 ASN A O 1
ATOM 2230 N N . PHE A 1 292 ? 22.875 30.426 19.959 1.00 21.18 294 PHE A N 1
ATOM 2231 C CA . PHE A 1 292 ? 21.469 30.379 20.340 1.00 26.29 294 PHE A CA 1
ATOM 2232 C C . PHE A 1 292 ? 20.818 31.689 19.951 1.00 34.55 294 PHE A C 1
ATOM 2233 O O . PHE A 1 292 ? 21.247 32.754 20.397 1.00 37.59 294 PHE A O 1
ATOM 2241 N N . ASN A 1 293 ? 19.794 31.610 19.105 1.00 24.41 295 ASN A N 1
ATOM 2242 C CA . ASN A 1 293 ? 19.173 32.800 18.563 1.00 24.59 295 ASN A CA 1
ATOM 2243 C C . ASN A 1 293 ? 18.290 33.471 19.610 1.00 22.64 295 ASN A C 1
ATOM 2244 O O . ASN A 1 293 ? 18.101 32.950 20.703 1.00 26.51 295 ASN A O 1
ATOM 2249 N N . SER A 1 294 ? 17.741 34.626 19.270 1.00 24.38 296 SER A N 1
ATOM 2250 C CA . SER A 1 294 ? 16.957 35.377 20.238 1.00 20.84 296 SER A CA 1
ATOM 2251 C C . SER A 1 294 ? 15.471 35.151 19.999 1.00 31.37 296 SER A C 1
ATOM 2252 O O . SER A 1 294 ? 15.039 35.036 18.855 1.00 29.31 296 SER A O 1
ATOM 2255 N N . HIS A 1 295 ? 14.692 35.106 21.076 1.00 27.25 297 HIS A N 1
ATOM 2256 C CA . HIS A 1 295 ? 13.284 34.755 20.963 1.00 31.31 297 HIS A CA 1
ATOM 2257 C C . HIS A 1 295 ? 12.382 35.656 21.794 1.00 37.40 297 HIS A C 1
ATOM 2258 O O . HIS A 1 295 ? 12.785 36.195 22.821 1.00 41.29 297 HIS A O 1
ATOM 2265 N N . ASN A 1 296 ? 11.150 35.797 21.336 1.00 38.03 298 ASN A N 1
ATOM 2266 C CA . ASN A 1 296 ? 10.112 36.492 22.086 1.00 43.26 298 ASN A CA 1
ATOM 2267 C C . ASN A 1 296 ? 9.110 35.453 22.529 1.00 34.30 298 ASN A C 1
ATOM 2268 O O . ASN A 1 296 ? 8.442 34.842 21.705 1.00 39.64 298 ASN A O 1
ATOM 2273 N N . VAL A 1 297 ? 9.021 35.229 23.831 1.00 25.53 299 VAL A N 1
ATOM 2274 C CA . VAL A 1 297 ? 8.159 34.174 24.355 1.00 27.44 299 VAL A CA 1
ATOM 2275 C C . VAL A 1 297 ? 6.861 34.714 24.979 1.00 28.97 299 VAL A C 1
ATOM 2276 O O . VAL A 1 297 ? 6.903 35.471 25.934 1.00 30.02 299 VAL A O 1
ATOM 2280 N N . TYR A 1 298 ? 5.716 34.306 24.436 1.00 28.03 300 TYR A N 1
ATOM 2281 C CA . TYR A 1 298 ? 4.413 34.825 24.868 1.00 27.80 300 TYR A CA 1
ATOM 2282 C C . TYR A 1 298 ? 3.921 34.121 26.135 1.00 31.77 300 TYR A C 1
ATOM 2283 O O . TYR A 1 298 ? 3.769 32.901 26.154 1.00 26.52 300 TYR A O 1
ATOM 2292 N N . ILE A 1 299 ? 3.658 34.896 27.181 1.00 30.43 301 ILE A N 1
ATOM 2293 C CA . ILE A 1 299 ? 3.244 34.357 28.469 1.00 31.70 301 ILE A CA 1
ATOM 2294 C C . ILE A 1 299 ? 1.758 34.664 28.713 1.00 30.90 301 ILE A C 1
ATOM 2295 O O . ILE A 1 299 ? 1.296 35.795 28.499 1.00 28.71 301 ILE A O 1
ATOM 2300 N N . THR A 1 300 ? 0.997 33.669 29.161 1.00 27.78 302 THR A N 1
ATOM 2301 C CA . THR A 1 300 ? -0.405 33.918 29.523 1.00 32.32 302 THR A CA 1
ATOM 2302 C C . THR A 1 300 ? -0.701 33.283 30.861 1.00 26.52 302 THR A C 1
ATOM 2303 O O . THR A 1 300 ? -0.047 32.314 31.245 1.00 27.83 302 THR A O 1
ATOM 2307 N N . ALA A 1 301 ? -1.679 33.842 31.562 1.00 27.68 303 ALA A N 1
ATOM 2308 C CA . ALA A 1 301 ? -2.148 33.295 32.823 1.00 38.70 303 ALA A CA 1
ATOM 2309 C C . ALA A 1 301 ? -2.949 32.012 32.581 1.00 43.11 303 ALA A C 1
ATOM 2310 O O . ALA A 1 301 ? -3.808 31.975 31.701 1.00 40.63 303 ALA A O 1
ATOM 2312 N N . ASP A 1 302 ? -2.657 30.977 33.365 1.00 38.27 304 ASP A N 1
ATOM 2313 C CA . ASP A 1 302 ? -3.432 29.745 33.365 1.00 42.32 304 ASP A CA 1
ATOM 2314 C C . ASP A 1 302 ? -4.318 29.766 34.605 1.00 42.36 304 ASP A C 1
ATOM 2315 O O . ASP A 1 302 ? -3.929 29.293 35.679 1.00 37.96 304 ASP A O 1
ATOM 2320 N N . LYS A 1 303 ? -5.510 30.330 34.455 1.00 39.41 305 LYS A N 1
ATOM 2321 C CA . LYS A 1 303 ? -6.336 30.674 35.607 1.00 41.44 305 LYS A CA 1
ATOM 2322 C C . LYS A 1 303 ? -6.755 29.464 36.448 1.00 50.94 305 LYS A C 1
ATOM 2323 O O . LYS A 1 303 ? -6.813 29.546 37.677 1.00 50.58 305 LYS A O 1
ATOM 2329 N N . GLN A 1 304 ? -7.024 28.338 35.797 1.00 50.50 306 GLN A N 1
ATOM 2330 C CA . GLN A 1 304 ? -7.553 27.183 36.514 1.00 57.11 306 GLN A CA 1
ATOM 2331 C C . GLN A 1 304 ? -6.465 26.447 37.286 1.00 52.04 306 GLN A C 1
ATOM 2332 O O . GLN A 1 304 ? -6.749 25.759 38.264 1.00 54.84 306 GLN A O 1
ATOM 2338 N N . LYS A 1 305 ? -5.221 26.605 36.854 1.00 44.84 307 LYS A N 1
ATOM 2339 C CA . LYS A 1 305 ? -4.099 25.957 37.516 1.00 46.89 307 LYS A CA 1
ATOM 2340 C C . LYS A 1 305 ? -3.316 26.942 38.381 1.00 48.71 307 LYS A C 1
ATOM 2341 O O . LYS A 1 305 ? -2.293 26.581 38.958 1.00 49.97 307 LYS A O 1
ATOM 2347 N N . ASN A 1 306 ? -3.787 28.187 38.451 1.00 44.33 308 ASN A N 1
ATOM 2348 C CA . ASN A 1 306 ? -3.138 29.208 39.265 1.00 39.62 308 ASN A CA 1
ATOM 2349 C C . ASN A 1 306 ? -1.690 29.451 38.822 1.00 40.05 308 ASN A C 1
ATOM 2350 O O . ASN A 1 306 ? -0.808 29.703 39.640 1.00 39.79 308 ASN A O 1
ATOM 2355 N N . GLY A 1 307 ? -1.443 29.376 37.520 1.00 35.69 309 GLY A N 1
ATOM 2356 C CA . GLY A 1 307 ? -0.083 29.498 37.020 1.00 35.25 309 GLY A CA 1
ATOM 2357 C C . GLY A 1 307 ? 0.002 30.241 35.705 1.00 36.51 309 GLY A C 1
ATOM 2358 O O . GLY A 1 307 ? -0.856 31.073 35.390 1.00 36.27 309 GLY A O 1
ATOM 2359 N N . ILE A 1 308 ? 1.048 29.954 34.940 1.00 30.39 310 ILE A N 1
ATOM 2360 C CA . ILE A 1 308 ? 1.204 30.542 33.620 1.00 30.30 310 ILE A CA 1
ATOM 2361 C C . ILE A 1 308 ? 1.416 29.447 32.584 1.00 31.78 310 ILE A C 1
ATOM 2362 O O . ILE A 1 308 ? 1.703 28.304 32.923 1.00 29.57 310 ILE A O 1
ATOM 2367 N N . LYS A 1 309 ? 1.234 29.791 31.320 1.00 24.27 311 LYS A N 1
ATOM 2368 C CA . LYS A 1 309 ? 1.608 28.886 30.259 1.00 24.95 311 LYS A CA 1
ATOM 2369 C C . LYS A 1 309 ? 2.298 29.665 29.172 1.00 28.49 311 LYS A C 1
ATOM 2370 O O . LYS A 1 309 ? 2.214 30.904 29.118 1.00 27.95 311 LYS A O 1
ATOM 2376 N N . ALA A 1 310 ? 3.009 28.935 28.321 1.00 25.75 312 ALA A N 1
ATOM 2377 C CA . ALA A 1 310 ? 3.778 29.534 27.239 1.00 25.86 312 ALA A CA 1
ATOM 2378 C C . ALA A 1 310 ? 4.059 28.493 26.179 1.00 29.35 312 ALA A C 1
ATOM 2379 O O . ALA A 1 310 ? 4.642 27.468 26.477 1.00 27.32 312 ALA A O 1
ATOM 2381 N N . ASN A 1 311 ? 3.634 28.751 24.949 1.00 27.22 313 ASN A N 1
ATOM 2382 C CA . ASN A 1 311 ? 4.056 27.945 23.817 1.00 27.31 313 ASN A CA 1
ATOM 2383 C C . ASN A 1 311 ? 4.890 28.829 22.892 1.00 29.67 313 ASN A C 1
ATOM 2384 O O . ASN A 1 311 ? 4.522 29.977 22.597 1.00 28.78 313 ASN A O 1
ATOM 2389 N N . PHE A 1 312 ? 6.023 28.313 22.438 1.00 23.53 314 PHE A N 1
ATOM 2390 C CA . PHE A 1 312 ? 6.895 29.117 21.606 1.00 22.92 314 PHE A CA 1
ATOM 2391 C C . PHE A 1 312 ? 7.800 28.248 20.734 1.00 26.54 314 PHE A C 1
ATOM 2392 O O . PHE A 1 312 ? 7.953 27.045 20.964 1.00 23.76 314 PHE A O 1
ATOM 2400 N N . LYS A 1 313 ? 8.365 28.866 19.706 1.00 23.65 315 LYS A N 1
ATOM 2401 C CA . LYS A 1 313 ? 9.114 28.149 18.689 1.00 25.29 315 LYS A CA 1
ATOM 2402 C C . LYS A 1 313 ? 10.596 28.562 18.728 1.00 31.39 315 LYS A C 1
ATOM 2403 O O . LYS A 1 313 ? 10.934 29.702 18.426 1.00 31.02 315 LYS A O 1
ATOM 2409 N N . ILE A 1 314 ? 11.471 27.631 19.113 1.00 29.96 316 ILE A N 1
ATOM 2410 C CA . ILE A 1 314 ? 12.903 27.895 19.151 1.00 21.65 316 ILE A CA 1
ATOM 2411 C C . ILE A 1 314 ? 13.524 27.523 17.811 1.00 28.86 316 ILE A C 1
ATOM 2412 O O . ILE A 1 314 ? 13.239 26.462 17.253 1.00 25.28 316 ILE A O 1
ATOM 2417 N N . ARG A 1 315 ? 14.356 28.409 17.277 1.00 26.93 317 ARG A N 1
ATOM 2418 C CA . ARG A 1 315 ? 15.068 28.126 16.028 1.00 27.59 317 ARG A CA 1
ATOM 2419 C C . ARG A 1 315 ? 16.556 27.875 16.279 1.00 30.28 317 ARG A C 1
ATOM 2420 O O . ARG A 1 315 ? 17.255 28.772 16.742 1.00 26.05 317 ARG A O 1
ATOM 2428 N N . HIS A 1 316 ? 17.016 26.657 15.979 1.00 29.32 318 HIS A N 1
ATOM 2429 C CA . HIS A 1 316 ? 18.422 26.267 16.117 1.00 25.42 318 HIS A CA 1
ATOM 2430 C C . HIS A 1 316 ? 19.126 26.292 14.763 1.00 28.18 318 HIS A C 1
ATOM 2431 O O . HIS A 1 316 ? 18.691 25.583 13.860 1.00 22.94 318 HIS A O 1
ATOM 2438 N N . ASN A 1 317 ? 20.205 27.066 14.617 1.00 22.13 319 ASN A N 1
ATOM 2439 C CA . ASN A 1 317 ? 21.024 26.997 13.398 1.00 26.92 319 ASN A CA 1
ATOM 2440 C C . ASN A 1 317 ? 21.672 25.620 13.210 1.00 25.09 319 ASN A C 1
ATOM 2441 O O . ASN A 1 317 ? 22.325 25.122 14.118 1.00 25.91 319 ASN A O 1
ATOM 2446 N N . VAL A 1 318 ? 21.487 25.018 12.033 1.00 23.85 320 VAL A N 1
ATOM 2447 C CA . VAL A 1 318 ? 22.082 23.717 11.709 1.00 22.38 320 VAL A CA 1
ATOM 2448 C C . VAL A 1 318 ? 23.302 23.946 10.831 1.00 26.25 320 VAL A C 1
ATOM 2449 O O . VAL A 1 318 ? 23.332 24.891 10.047 1.00 27.59 320 VAL A O 1
ATOM 2453 N N . GLU A 1 319 ? 24.306 23.092 10.952 1.00 25.91 321 GLU A N 1
ATOM 2454 C CA . GLU A 1 319 ? 25.557 23.319 10.227 1.00 29.33 321 GLU A CA 1
ATOM 2455 C C . GLU A 1 319 ? 25.443 23.211 8.702 1.00 31.61 321 GLU A C 1
ATOM 2456 O O . GLU A 1 319 ? 26.365 23.597 7.979 1.00 30.73 321 GLU A O 1
ATOM 2462 N N . ASP A 1 320 ? 24.322 22.716 8.194 1.00 28.72 322 ASP A N 1
ATOM 2463 C CA . ASP A 1 320 ? 24.168 22.659 6.744 1.00 32.17 322 ASP A CA 1
ATOM 2464 C C . ASP A 1 320 ? 23.423 23.888 6.218 1.00 31.66 322 ASP A C 1
ATOM 2465 O O . ASP A 1 320 ? 23.034 23.940 5.053 1.00 32.88 322 ASP A O 1
ATOM 2470 N N . GLY A 1 321 ? 23.214 24.878 7.081 1.00 33.08 323 GLY A N 1
ATOM 2471 C CA . GLY A 1 321 ? 22.557 26.106 6.652 1.00 28.89 323 GLY A CA 1
ATOM 2472 C C . GLY A 1 321 ? 21.048 26.105 6.831 1.00 38.43 323 GLY A C 1
ATOM 2473 O O . GLY A 1 321 ? 20.367 27.077 6.482 1.00 36.71 323 GLY A O 1
ATOM 2474 N N . SER A 1 322 ? 20.512 25.018 7.373 1.00 33.52 324 SER A N 1
ATOM 2475 C CA . SER A 1 322 ? 19.075 24.942 7.581 1.00 31.52 324 SER A CA 1
ATOM 2476 C C . SER A 1 322 ? 18.775 25.354 8.997 1.00 27.28 324 SER A C 1
ATOM 2477 O O . SER A 1 322 ? 19.671 25.690 9.762 1.00 28.53 324 SER A O 1
ATOM 2480 N N . VAL A 1 323 ? 17.499 25.346 9.346 1.00 32.65 325 VAL A N 1
ATOM 2481 C CA . VAL A 1 323 ? 17.091 25.659 10.694 1.00 30.92 325 VAL A CA 1
ATOM 2482 C C . VAL A 1 323 ? 16.367 24.458 11.280 1.00 32.97 325 VAL A C 1
ATOM 2483 O O . VAL A 1 323 ? 15.543 23.834 10.614 1.00 35.44 325 VAL A O 1
ATOM 2487 N N . GLN A 1 324 ? 16.726 24.102 12.506 1.00 28.48 326 GLN A N 1
ATOM 2488 C CA . GLN A 1 324 ? 16.048 23.029 13.224 1.00 24.52 326 GLN A CA 1
ATOM 2489 C C . GLN A 1 324 ? 15.076 23.633 14.237 1.00 32.29 326 GLN A C 1
ATOM 2490 O O . GLN A 1 324 ? 15.507 24.304 15.174 1.00 29.02 326 GLN A O 1
ATOM 2496 N N . LEU A 1 325 ? 13.776 23.409 14.047 1.00 26.44 327 LEU A N 1
ATOM 2497 C CA . LEU A 1 325 ? 12.761 23.945 14.961 1.00 24.16 327 LEU A CA 1
ATOM 2498 C C . LEU A 1 325 ? 12.596 23.070 16.197 1.00 25.92 327 LEU A C 1
ATOM 2499 O O . LEU A 1 325 ? 12.626 21.838 16.109 1.00 24.16 327 LEU A O 1
ATOM 2504 N N . ALA A 1 326 ? 12.437 23.708 17.347 1.00 24.46 328 ALA A N 1
ATOM 2505 C CA . ALA A 1 326 ? 12.108 22.999 18.581 1.00 21.91 328 ALA A CA 1
ATOM 2506 C C . ALA A 1 326 ? 10.866 23.669 19.151 1.00 25.59 328 ALA A C 1
ATOM 2507 O O . ALA A 1 326 ? 10.931 24.773 19.704 1.00 25.09 328 ALA A O 1
ATOM 2509 N N . ASP A 1 327 ? 9.725 23.012 18.992 1.00 22.42 329 ASP A N 1
ATOM 2510 C CA . ASP A 1 327 ? 8.476 23.605 19.429 1.00 23.73 329 ASP A CA 1
ATOM 2511 C C . ASP A 1 327 ? 8.221 23.308 20.897 1.00 25.85 329 ASP A C 1
ATOM 2512 O O . ASP A 1 327 ? 8.175 22.147 21.309 1.00 24.20 329 ASP A O 1
ATOM 2517 N N . HIS A 1 328 ? 8.075 24.372 21.687 1.00 20.89 330 HIS A N 1
ATOM 2518 C CA . HIS A 1 328 ? 7.964 24.261 23.136 1.00 21.85 330 HIS A CA 1
ATOM 2519 C C . HIS A 1 328 ? 6.529 24.428 23.618 1.00 22.90 330 HIS A C 1
ATOM 2520 O O . HIS A 1 328 ? 5.808 25.312 23.145 1.00 24.29 330 HIS A O 1
ATOM 2527 N N . TYR A 1 329 ? 6.133 23.584 24.567 1.00 21.41 331 TYR A N 1
ATOM 2528 C CA . TYR A 1 329 ? 4.870 23.727 25.274 1.00 20.80 331 TYR A CA 1
ATOM 2529 C C . TYR A 1 329 ? 5.184 23.768 26.756 1.00 30.65 331 TYR A C 1
ATOM 2530 O O . TYR A 1 329 ? 5.728 22.808 27.290 1.00 25.51 331 TYR A O 1
ATOM 2539 N N . GLN A 1 330 ? 4.847 24.867 27.424 1.00 25.14 332 GLN A N 1
ATOM 2540 C CA . GLN A 1 330 ? 5.257 25.038 28.811 1.00 26.57 332 GLN A CA 1
ATOM 2541 C C . GLN A 1 330 ? 4.091 25.361 29.763 1.00 28.54 332 GLN A C 1
ATOM 2542 O O . GLN A 1 330 ? 3.190 26.118 29.428 1.00 27.02 332 GLN A O 1
ATOM 2548 N N . GLN A 1 331 ? 4.130 24.779 30.956 1.00 26.70 333 GLN A N 1
ATOM 2549 C CA . GLN A 1 331 ? 3.160 25.093 32.000 1.00 27.96 333 GLN A CA 1
ATOM 2550 C C . GLN A 1 331 ? 3.888 25.218 33.332 1.00 32.16 333 GLN A C 1
ATOM 2551 O O . GLN A 1 331 ? 4.738 24.387 33.660 1.00 30.90 333 GLN A O 1
ATOM 2557 N N . ASN A 1 332 ? 3.559 26.266 34.088 1.00 29.92 334 ASN A N 1
ATOM 2558 C CA . ASN A 1 332 ? 4.137 26.491 35.417 1.00 24.13 334 ASN A CA 1
ATOM 2559 C C . ASN A 1 332 ? 3.050 26.617 36.482 1.00 31.89 334 ASN A C 1
ATOM 2560 O O . ASN A 1 332 ? 2.030 27.259 36.244 1.00 30.54 334 ASN A O 1
ATOM 2565 N N . THR A 1 333 ? 3.281 26.024 37.650 1.00 25.33 335 THR A N 1
ATOM 2566 C CA . THR A 1 333 ? 2.342 26.090 38.763 1.00 26.67 335 THR A CA 1
ATOM 2567 C C . THR A 1 333 ? 3.112 26.298 40.064 1.00 29.12 335 THR A C 1
ATOM 2568 O O . THR A 1 333 ? 4.166 25.698 40.267 1.00 32.65 335 THR A O 1
ATOM 2572 N N . PRO A 1 334 ? 2.582 27.140 40.957 1.00 30.21 336 PRO A N 1
ATOM 2573 C CA . PRO A 1 334 ? 3.289 27.434 42.207 1.00 34.34 336 PRO A CA 1
ATOM 2574 C C . PRO A 1 334 ? 3.371 26.216 43.120 1.00 39.32 336 PRO A C 1
ATOM 2575 O O . PRO A 1 334 ? 2.478 25.379 43.114 1.00 34.49 336 PRO A O 1
ATOM 2579 N N . ILE A 1 335 ? 4.456 26.111 43.876 1.00 37.46 337 ILE A N 1
ATOM 2580 C CA . ILE A 1 335 ? 4.610 25.038 44.851 1.00 34.49 337 ILE A CA 1
ATOM 2581 C C . ILE A 1 335 ? 3.916 25.417 46.148 1.00 34.02 337 ILE A C 1
ATOM 2582 O O . ILE A 1 335 ? 3.307 24.577 46.806 1.00 38.42 337 ILE A O 1
ATOM 2587 N N . GLY A 1 336 ? 3.997 26.693 46.510 1.00 39.19 338 GLY A N 1
ATOM 2588 C CA . GLY A 1 336 ? 3.405 27.158 47.755 1.00 43.75 338 GLY A CA 1
ATOM 2589 C C . GLY A 1 336 ? 1.890 27.304 47.689 1.00 49.35 338 GLY A C 1
ATOM 2590 O O . GLY A 1 336 ? 1.268 27.017 46.666 1.00 48.48 338 GLY A O 1
ATOM 2591 N N . ASP A 1 337 ? 1.291 27.748 48.788 1.00 48.94 339 ASP A N 1
ATOM 2592 C CA . ASP A 1 337 ? -0.144 28.006 48.811 1.00 57.37 339 ASP A CA 1
ATOM 2593 C C . ASP A 1 337 ? -0.417 29.507 48.803 1.00 61.30 339 ASP A C 1
ATOM 2594 O O . ASP A 1 337 ? -1.565 29.942 48.672 1.00 58.90 339 ASP A O 1
ATOM 2599 N N . GLY A 1 338 ? 0.649 30.292 48.940 1.00 59.45 340 GLY A N 1
ATOM 2600 C CA . GLY A 1 338 ? 0.534 31.737 49.032 1.00 56.53 340 GLY A CA 1
ATOM 2601 C C . GLY A 1 338 ? 0.047 32.359 47.740 1.00 53.20 340 GLY A C 1
ATOM 2602 O O . GLY A 1 338 ? 0.106 31.731 46.689 1.00 46.11 340 GLY A O 1
ATOM 2603 N N . PRO A 1 339 ? -0.442 33.606 47.814 1.00 54.91 341 PRO A N 1
ATOM 2604 C CA . PRO A 1 339 ? -0.897 34.328 46.621 1.00 54.13 341 PRO A CA 1
ATOM 2605 C C . PRO A 1 339 ? 0.216 34.509 45.587 1.00 49.34 341 PRO A C 1
ATOM 2606 O O . PRO A 1 339 ? 1.362 34.809 45.945 1.00 44.41 341 PRO A O 1
ATOM 2610 N N . VAL A 1 340 ? -0.122 34.309 44.319 1.00 43.15 342 VAL A N 1
ATOM 2611 C CA . VAL A 1 340 ? 0.805 34.594 43.234 1.00 38.67 342 VAL A CA 1
ATOM 2612 C C . VAL A 1 340 ? 0.188 35.601 42.280 1.00 43.24 342 VAL A C 1
ATOM 2613 O O . VAL A 1 340 ? -1.025 35.830 42.290 1.00 38.11 342 VAL A O 1
ATOM 2617 N N . LEU A 1 341 ? 1.036 36.207 41.465 1.00 39.84 343 LEU A N 1
ATOM 2618 C CA . LEU A 1 341 ? 0.582 37.147 40.456 1.00 39.56 343 LEU A CA 1
ATOM 2619 C C . LEU A 1 341 ? 0.169 36.377 39.204 1.00 39.03 343 LEU A C 1
ATOM 2620 O O . LEU A 1 341 ? 0.959 35.617 38.647 1.00 35.51 343 LEU A O 1
ATOM 2625 N N . LEU A 1 342 ? -1.069 36.566 38.765 1.00 33.29 344 LEU A N 1
ATOM 2626 C CA . LEU A 1 342 ? -1.489 36.006 37.487 1.00 38.28 344 LEU A CA 1
ATOM 2627 C C . LEU A 1 342 ? -1.474 37.113 36.443 1.00 36.45 344 LEU A C 1
ATOM 2628 O O . LEU A 1 342 ? -2.216 38.086 36.546 1.00 43.76 344 LEU A O 1
ATOM 2633 N N . PRO A 1 343 ? -0.618 36.975 35.430 1.00 31.02 345 PRO A N 1
ATOM 2634 C CA . PRO A 1 343 ? -0.326 38.145 34.591 1.00 32.89 345 PRO A CA 1
ATOM 2635 C C . PRO A 1 343 ? -1.278 38.373 33.424 1.00 37.70 345 PRO A C 1
ATOM 2636 O O . PRO A 1 343 ? -1.867 37.418 32.920 1.00 37.89 345 PRO A O 1
ATOM 2640 N N . ASP A 1 344 ? -1.426 39.632 33.007 1.00 35.12 346 ASP A N 1
ATOM 2641 C CA . ASP A 1 344 ? -1.961 39.924 31.685 1.00 34.94 346 ASP A CA 1
ATOM 2642 C C . ASP A 1 344 ? -1.000 39.318 30.662 1.00 31.67 346 ASP A C 1
ATOM 2643 O O . ASP A 1 344 ? 0.156 39.030 30.979 1.00 32.59 346 ASP A O 1
ATOM 2648 N N . ASN A 1 345 ? -1.480 39.129 29.436 1.00 30.32 347 ASN A N 1
ATOM 2649 C CA . ASN A 1 345 ? -0.643 38.595 28.368 1.00 28.56 347 ASN A CA 1
ATOM 2650 C C . ASN A 1 345 ? 0.553 39.519 28.136 1.00 28.26 347 ASN A C 1
ATOM 2651 O O . ASN A 1 345 ? 0.399 40.743 28.083 1.00 30.43 347 ASN A O 1
ATOM 2656 N N . HIS A 1 346 ? 1.742 38.950 28.012 1.00 29.83 348 HIS A N 1
ATOM 2657 C CA . HIS A 1 346 ? 2.938 39.761 27.786 1.00 36.58 348 HIS A CA 1
ATOM 2658 C C . HIS A 1 346 ? 3.989 38.855 27.178 1.00 32.42 348 HIS A C 1
ATOM 2659 O O . HIS A 1 346 ? 3.715 37.697 26.921 1.00 31.46 348 HIS A O 1
ATOM 2666 N N . TYR A 1 347 ? 5.178 39.372 26.916 1.00 28.28 349 TYR A N 1
ATOM 2667 C CA . TYR A 1 347 ? 6.210 38.481 26.425 1.00 27.80 349 TYR A CA 1
ATOM 2668 C C . TYR A 1 347 ? 7.551 38.751 27.073 1.00 29.79 349 TYR A C 1
ATOM 2669 O O . TYR A 1 347 ? 7.779 39.815 27.656 1.00 29.20 349 TYR A O 1
ATOM 2678 N N . LEU A 1 348 ? 8.399 37.728 27.038 1.00 26.17 350 LEU A N 1
ATOM 2679 C CA . LEU A 1 348 ? 9.777 37.833 27.478 1.00 29.15 350 LEU A CA 1
ATOM 2680 C C . LEU A 1 348 ? 10.687 37.831 26.259 1.00 30.17 350 LEU A C 1
ATOM 2681 O O . LEU A 1 348 ? 10.650 36.908 25.457 1.00 33.18 350 LEU A O 1
ATOM 2686 N N . SER A 1 349 ? 11.495 38.871 26.127 1.00 31.07 351 SER A N 1
ATOM 2687 C CA . SER A 1 349 ? 12.460 38.969 25.042 1.00 30.62 351 SER A CA 1
ATOM 2688 C C . SER A 1 349 ? 13.802 38.449 25.545 1.00 31.02 351 SER A C 1
ATOM 2689 O O . SER A 1 349 ? 14.382 39.004 26.480 1.00 31.68 351 SER A O 1
ATOM 2692 N N . THR A 1 350 ? 14.281 37.370 24.933 1.00 29.96 352 THR A N 1
ATOM 2693 C CA . THR A 1 350 ? 15.464 36.661 25.401 1.00 26.58 352 THR A CA 1
ATOM 2694 C C . THR A 1 350 ? 16.627 36.747 24.416 1.00 28.91 352 THR A C 1
ATOM 2695 O O . THR A 1 350 ? 16.437 36.636 23.208 1.00 27.01 352 THR A O 1
ATOM 2699 N N . GLN A 1 351 ? 17.836 36.946 24.931 1.00 28.13 353 GLN A N 1
ATOM 2700 C CA . GLN A 1 351 ? 19.022 36.980 24.088 1.00 25.44 353 GLN A CA 1
ATOM 2701 C C . GLN A 1 351 ? 20.114 36.237 24.822 1.00 31.08 353 GLN A C 1
ATOM 2702 O O . GLN A 1 351 ? 20.282 36.428 26.031 1.00 28.67 353 GLN A O 1
ATOM 2708 N N . SER A 1 352 ? 20.861 35.411 24.098 1.00 27.59 354 SER A N 1
ATOM 2709 C CA . SER A 1 352 ? 21.774 34.451 24.726 1.00 25.98 354 SER A CA 1
ATOM 2710 C C . SER A 1 352 ? 23.120 34.404 24.021 1.00 29.91 354 SER A C 1
ATOM 2711 O O . SER A 1 352 ? 23.190 34.418 22.788 1.00 28.44 354 SER A O 1
ATOM 2714 N N . VAL A 1 353 ? 24.192 34.346 24.805 1.00 26.41 355 VAL A N 1
ATOM 2715 C CA . VAL A 1 353 ? 25.516 34.200 24.228 1.00 26.26 355 VAL A CA 1
ATOM 2716 C C . VAL A 1 353 ? 26.163 32.921 24.788 1.00 27.66 355 VAL A C 1
ATOM 2717 O O . VAL A 1 353 ? 26.230 32.741 26.006 1.00 26.99 355 VAL A O 1
ATOM 2721 N N . LEU A 1 354 ? 26.611 32.025 23.911 1.00 22.02 356 LEU A N 1
ATOM 2722 C CA . LEU A 1 354 ? 27.265 30.788 24.367 1.00 22.89 356 LEU A CA 1
ATOM 2723 C C . LEU A 1 354 ? 28.768 30.865 24.156 1.00 24.30 356 LEU A C 1
ATOM 2724 O O . LEU A 1 354 ? 29.226 31.355 23.132 1.00 26.23 356 LEU A O 1
ATOM 2729 N N . SER A 1 355 ? 29.544 30.368 25.108 1.00 22.46 357 SER A N 1
ATOM 2730 C CA . SER A 1 355 ? 30.999 30.396 24.955 1.00 22.84 357 SER A CA 1
ATOM 2731 C C . SER A 1 355 ? 31.637 29.213 25.677 1.00 22.18 357 SER A C 1
ATOM 2732 O O . SER A 1 355 ? 30.934 28.359 26.240 1.00 23.07 357 SER A O 1
ATOM 2735 N N . LYS A 1 356 ? 32.960 29.150 25.627 1.00 26.18 358 LYS A N 1
ATOM 2736 C CA . LYS A 1 356 ? 33.732 28.114 26.307 1.00 26.59 358 LYS A CA 1
ATOM 2737 C C . LYS A 1 356 ? 34.660 28.766 27.324 1.00 34.99 358 LYS A C 1
ATOM 2738 O O . LYS A 1 356 ? 35.107 29.897 27.134 1.00 31.31 358 LYS A O 1
ATOM 2744 N N . ASP A 1 357 ? 34.922 28.042 28.406 1.00 25.98 359 ASP A N 1
ATOM 2745 C CA . ASP A 1 357 ? 35.892 28.407 29.432 1.00 23.82 359 ASP A CA 1
ATOM 2746 C C . ASP A 1 357 ? 37.238 27.779 29.045 1.00 26.46 359 ASP A C 1
ATOM 2747 O O . ASP A 1 357 ? 37.340 26.564 29.008 1.00 29.53 359 ASP A O 1
ATOM 2752 N N . PRO A 1 358 ? 38.262 28.599 28.723 1.00 29.38 360 PRO A N 1
ATOM 2753 C CA . PRO A 1 358 ? 39.563 28.035 28.317 1.00 36.20 360 PRO A CA 1
ATOM 2754 C C . PRO A 1 358 ? 40.266 27.198 29.402 1.00 36.45 360 PRO A C 1
ATOM 2755 O O . PRO A 1 358 ? 41.148 26.419 29.075 1.00 35.18 360 PRO A O 1
ATOM 2759 N N . ASN A 1 359 ? 39.879 27.341 30.664 1.00 35.02 361 ASN A N 1
ATOM 2760 C CA . ASN A 1 359 ? 40.492 26.546 31.722 1.00 34.08 361 ASN A CA 1
ATOM 2761 C C . ASN A 1 359 ? 39.778 25.223 32.007 1.00 39.30 361 ASN A C 1
ATOM 2762 O O . ASN A 1 359 ? 40.262 24.410 32.807 1.00 34.06 361 ASN A O 1
ATOM 2767 N N . GLU A 1 360 ? 38.648 25.005 31.343 1.00 33.11 362 GLU A N 1
ATOM 2768 C CA . GLU A 1 360 ? 37.790 23.850 31.629 1.00 34.90 362 GLU A CA 1
ATOM 2769 C C . GLU A 1 360 ? 38.054 22.686 30.671 1.00 34.54 362 GLU A C 1
ATOM 2770 O O . GLU A 1 360 ? 37.946 22.834 29.458 1.00 37.85 362 GLU A O 1
ATOM 2776 N N . LYS A 1 361 ? 38.390 21.518 31.205 1.00 39.18 363 LYS A N 1
ATOM 2777 C CA . LYS A 1 361 ? 38.689 20.386 30.333 1.00 39.96 363 LYS A CA 1
ATOM 2778 C C . LYS A 1 361 ? 37.474 19.465 30.127 1.00 27.67 363 LYS A C 1
ATOM 2779 O O . LYS A 1 361 ? 37.471 18.604 29.246 1.00 31.43 363 LYS A O 1
ATOM 2785 N N . ARG A 1 362 ? 36.438 19.646 30.934 1.00 27.94 364 ARG A N 1
ATOM 2786 C CA . ARG A 1 362 ? 35.231 18.829 30.772 1.00 27.29 364 ARG A CA 1
ATOM 2787 C C . ARG A 1 362 ? 34.305 19.365 29.678 1.00 27.22 364 ARG A C 1
ATOM 2788 O O . ARG A 1 362 ? 34.453 20.512 29.226 1.00 29.67 364 ARG A O 1
ATOM 2796 N N . ASP A 1 363 ? 33.354 18.532 29.247 1.00 21.76 365 ASP A N 1
ATOM 2797 C CA . ASP A 1 363 ? 32.360 18.959 28.279 1.00 20.99 365 ASP A CA 1
ATOM 2798 C C . ASP A 1 363 ? 31.504 20.011 28.995 1.00 22.23 365 ASP A C 1
ATOM 2799 O O . ASP A 1 363 ? 30.973 19.736 30.070 1.00 25.04 365 ASP A O 1
ATOM 2804 N N . HIS A 1 364 ? 31.363 21.200 28.414 1.00 20.20 366 HIS A N 1
ATOM 2805 C CA . HIS A 1 364 ? 30.777 22.305 29.181 1.00 19.94 366 HIS A CA 1
ATOM 2806 C C . HIS A 1 364 ? 30.171 23.388 28.310 1.00 21.25 366 HIS A C 1
ATOM 2807 O O . HIS A 1 364 ? 30.418 23.442 27.099 1.00 21.90 366 HIS A O 1
ATOM 2814 N N . MET A 1 365 ? 29.358 24.241 28.930 1.00 24.69 367 MET A N 1
ATOM 2815 C CA . MET A 1 365 ? 28.835 25.425 28.264 1.00 19.91 367 MET A CA 1
ATOM 2816 C C . MET A 1 365 ? 28.861 26.617 29.222 1.00 23.39 367 MET A C 1
ATOM 2817 O O . MET A 1 365 ? 28.398 26.515 30.354 1.00 26.29 367 MET A O 1
ATOM 2822 N N . VAL A 1 366 ? 29.340 27.734 28.756 1.00 23.17 368 VAL A N 1
ATOM 2823 C CA . VAL A 1 366 ? 29.281 28.969 29.499 1.00 22.40 368 VAL A CA 1
ATOM 2824 C C . VAL A 1 366 ? 28.149 29.738 28.817 1.00 29.25 368 VAL A C 1
ATOM 2825 O O . VAL A 1 366 ? 28.141 29.909 27.634 1.00 25.27 368 VAL A O 1
ATOM 2829 N N . LEU A 1 367 ? 27.189 30.162 29.595 1.00 25.18 369 LEU A N 1
ATOM 2830 C CA . LEU A 1 367 ? 26.065 30.865 29.072 1.00 27.31 369 LEU A CA 1
ATOM 2831 C C . LEU A 1 367 ? 25.841 32.211 29.723 1.00 27.91 369 LEU A C 1
ATOM 2832 O O . LEU A 1 367 ? 25.924 32.326 30.896 1.00 27.35 369 LEU A O 1
ATOM 2837 N N . LEU A 1 368 ? 25.513 33.197 28.915 1.00 22.36 370 LEU A N 1
ATOM 2838 C CA . LEU A 1 368 ? 25.173 34.534 29.352 1.00 25.25 370 LEU A CA 1
ATOM 2839 C C . LEU A 1 368 ? 23.820 34.896 28.728 1.00 32.52 370 LEU A C 1
ATOM 2840 O O . LEU A 1 368 ? 23.688 34.843 27.547 1.00 27.28 370 LEU A O 1
ATOM 2845 N N . GLU A 1 369 ? 22.766 35.147 29.530 1.00 29.74 371 GLU A N 1
ATOM 2846 C CA . GLU A 1 369 ? 21.525 35.620 28.938 1.00 28.26 371 GLU A CA 1
ATOM 2847 C C . GLU A 1 369 ? 21.040 36.925 29.542 1.00 34.62 371 GLU A C 1
ATOM 2848 O O . GLU A 1 369 ? 21.208 37.157 30.704 1.00 31.67 371 GLU A O 1
ATOM 2854 N N . PHE A 1 370 ? 20.226 37.570 28.751 1.00 28.83 372 PHE A N 1
ATOM 2855 C CA . PHE A 1 370 ? 19.630 38.858 29.032 1.00 24.51 372 PHE A CA 1
ATOM 2856 C C . PHE A 1 370 ? 18.170 38.754 28.683 1.00 31.17 372 PHE A C 1
ATOM 2857 O O . PHE A 1 370 ? 17.827 38.469 27.579 1.00 27.28 372 PHE A O 1
ATOM 2865 N N . VAL A 1 371 ? 17.313 38.979 29.653 1.00 28.10 373 VAL A N 1
ATOM 2866 C CA . VAL A 1 371 ? 15.867 38.826 29.456 1.00 28.42 373 VAL A CA 1
ATOM 2867 C C . VAL A 1 371 ? 15.114 40.046 29.989 1.00 29.28 373 VAL A C 1
ATOM 2868 O O . VAL A 1 371 ? 15.329 40.483 31.116 1.00 28.64 373 VAL A O 1
ATOM 2872 N N . THR A 1 372 ? 14.240 40.600 29.158 1.00 28.11 374 THR A N 1
ATOM 2873 C CA . THR A 1 372 ? 13.392 41.700 29.573 1.00 29.28 374 THR A CA 1
ATOM 2874 C C . THR A 1 372 ? 11.945 41.378 29.212 1.00 34.58 374 THR A C 1
ATOM 2875 O O . THR A 1 372 ? 11.682 40.760 28.176 1.00 34.45 374 THR A O 1
ATOM 2879 N N . ALA A 1 373 ? 11.007 41.796 30.056 1.00 31.68 375 ALA A N 1
ATOM 2880 C CA . ALA A 1 373 ? 9.595 41.592 29.772 1.00 27.49 375 ALA A CA 1
ATOM 2881 C C . ALA A 1 373 ? 9.027 42.812 29.041 1.00 30.45 375 ALA A C 1
ATOM 2882 O O . ALA A 1 373 ? 9.456 43.936 29.287 1.00 30.92 375 ALA A O 1
ATOM 2884 N N . ALA A 1 374 ? 8.057 42.583 28.157 1.00 30.80 376 ALA A N 1
ATOM 2885 C CA . ALA A 1 374 ? 7.415 43.669 27.417 1.00 37.76 376 ALA A CA 1
ATOM 2886 C C . ALA A 1 374 ? 5.993 43.305 26.984 1.00 36.81 376 ALA A C 1
ATOM 2887 O O . ALA A 1 374 ? 5.493 42.227 27.306 1.00 29.97 376 ALA A O 1
ATOM 2889 N N . GLY A 1 375 ? 5.345 44.209 26.254 1.00 38.40 377 GLY A N 1
ATOM 2890 C CA . GLY A 1 375 ? 4.063 43.912 25.627 1.00 45.69 377 GLY A CA 1
ATOM 2891 C C . GLY A 1 375 ? 2.840 44.543 26.271 1.00 49.02 377 GLY A C 1
ATOM 2892 O O . GLY A 1 375 ? 1.715 44.352 25.803 1.00 41.80 377 GLY A O 1
ATOM 2893 N N . ILE A 1 376 ? 3.052 45.292 27.346 1.00 42.18 378 ILE A N 1
ATOM 2894 C CA . ILE A 1 376 ? 1.958 45.963 28.037 1.00 44.71 378 ILE A CA 1
ATOM 2895 C C . ILE A 1 376 ? 2.132 47.468 27.881 1.00 44.67 378 ILE A C 1
ATOM 2896 O O . ILE A 1 376 ? 3.121 48.035 28.352 1.00 44.95 378 ILE A O 1
ATOM 2901 N N . THR A 1 377 ? 1.188 48.104 27.194 1.00 39.27 379 THR A N 1
ATOM 2902 C CA . THR A 1 377 ? 1.252 49.549 26.955 1.00 47.14 379 THR A CA 1
ATOM 2903 C C . THR A 1 377 ? -0.099 50.181 27.235 1.00 51.96 379 THR A C 1
ATOM 2904 O O . THR A 1 377 ? -0.896 50.432 26.322 1.00 57.27 379 THR A O 1
ATOM 2908 N N . LEU A 1 378 ? -0.355 50.438 28.511 1.00 48.05 380 LEU A N 1
ATOM 2909 C CA . LEU A 1 378 ? -1.633 50.985 28.925 1.00 51.96 380 LEU A CA 1
ATOM 2910 C C . LEU A 1 378 ? -1.540 52.497 29.111 1.00 57.76 380 LEU A C 1
ATOM 2911 O O . LEU A 1 378 ? -0.469 53.089 28.962 1.00 59.73 380 LEU A O 1
ATOM 2916 N N . VAL A 1 379 ? -2.673 53.115 29.414 1.00 55.57 381 VAL A N 1
ATOM 2917 C CA . VAL A 1 379 ? -2.699 54.527 29.752 1.00 67.02 381 VAL A CA 1
ATOM 2918 C C . VAL A 1 379 ? -1.788 54.768 30.955 1.00 73.00 381 VAL A C 1
ATOM 2919 O O . VAL A 1 379 ? -1.962 54.135 32.001 1.00 65.86 381 VAL A O 1
ATOM 2923 N N . PRO A 1 380 ? -0.790 55.655 30.793 1.00 81.56 382 PRO A N 1
ATOM 2924 C CA . PRO A 1 380 ? 0.134 56.066 31.858 1.00 87.82 382 PRO A CA 1
ATOM 2925 C C . PRO A 1 380 ? -0.568 56.325 33.195 1.00 95.57 382 PRO A C 1
ATOM 2926 O O . PRO A 1 380 ? -1.651 56.911 33.211 1.00 92.42 382 PRO A O 1
ATOM 2930 N N . ARG A 1 381 ? 0.036 55.876 34.292 1.00 56.47 383 ARG A N 1
ATOM 2931 C CA . ARG A 1 381 ? -0.540 56.074 35.622 1.00 61.95 383 ARG A CA 1
ATOM 2932 C C . ARG A 1 381 ? 0.533 56.460 36.643 1.00 67.94 383 ARG A C 1
ATOM 2933 O O . ARG A 1 381 ? 1.678 56.745 36.284 1.00 68.64 383 ARG A O 1
ATOM 2935 N N . ASP B 1 5 ? 73.847 36.211 22.296 1.00 91.44 5 ASP B N 1
ATOM 2936 C CA . ASP B 1 5 ? 74.762 36.049 21.171 1.00 82.83 5 ASP B CA 1
ATOM 2937 C C . ASP B 1 5 ? 74.513 37.130 20.124 1.00 80.98 5 ASP B C 1
ATOM 2938 O O . ASP B 1 5 ? 74.153 38.260 20.453 1.00 86.02 5 ASP B O 1
ATOM 2943 N N . ASP B 1 6 ? 74.689 36.766 18.862 1.00 78.85 6 ASP B N 1
ATOM 2944 C CA . ASP B 1 6 ? 74.478 37.677 17.749 1.00 81.02 6 ASP B CA 1
ATOM 2945 C C . ASP B 1 6 ? 73.162 37.349 17.044 1.00 75.78 6 ASP B C 1
ATOM 2946 O O . ASP B 1 6 ? 72.824 37.940 16.018 1.00 71.46 6 ASP B O 1
ATOM 2951 N N . TYR B 1 7 ? 72.421 36.400 17.604 1.00 73.25 7 TYR B N 1
ATOM 2952 C CA . TYR B 1 7 ? 71.213 35.901 16.962 1.00 73.66 7 TYR B CA 1
ATOM 2953 C C . TYR B 1 7 ? 69.997 36.057 17.860 1.00 77.15 7 TYR B C 1
ATOM 2954 O O . TYR B 1 7 ? 70.128 36.282 19.062 1.00 79.39 7 TYR B O 1
ATOM 2963 N N . THR B 1 8 ? 68.813 35.936 17.266 1.00 73.98 8 THR B N 1
ATOM 2964 C CA . THR B 1 8 ? 67.593 35.797 18.039 1.00 77.32 8 THR B CA 1
ATOM 2965 C C . THR B 1 8 ? 67.611 34.423 18.694 1.00 77.82 8 THR B C 1
ATOM 2966 O O . THR B 1 8 ? 68.290 33.511 18.219 1.00 78.55 8 THR B O 1
ATOM 2970 N N . GLU B 1 9 ? 66.869 34.281 19.785 1.00 76.55 9 GLU B N 1
ATOM 2971 C CA . GLU B 1 9 ? 66.836 33.033 20.535 1.00 78.96 9 GLU B CA 1
ATOM 2972 C C . GLU B 1 9 ? 66.398 31.862 19.659 1.00 77.22 9 GLU B C 1
ATOM 2973 O O . GLU B 1 9 ? 66.938 30.760 19.771 1.00 73.48 9 GLU B O 1
ATOM 2979 N N . LYS B 1 10 ? 65.433 32.109 18.778 1.00 73.16 10 LYS B N 1
ATOM 2980 C CA . LYS B 1 10 ? 64.917 31.057 17.912 1.00 68.80 10 LYS B CA 1
ATOM 2981 C C . LYS B 1 10 ? 65.875 30.735 16.765 1.00 68.62 10 LYS B C 1
ATOM 2982 O O . LYS B 1 10 ? 66.036 29.572 16.398 1.00 63.10 10 LYS B O 1
ATOM 2988 N N . ALA B 1 11 ? 66.506 31.761 16.204 1.00 69.11 11 ALA B N 1
ATOM 2989 C CA . ALA B 1 11 ? 67.530 31.547 15.192 1.00 69.15 11 ALA B CA 1
ATOM 2990 C C . ALA B 1 11 ? 68.679 30.755 15.802 1.00 68.62 11 ALA B C 1
ATOM 2991 O O . ALA B 1 11 ? 69.196 29.818 15.194 1.00 62.91 11 ALA B O 1
ATOM 2993 N N . TRP B 1 12 ? 69.052 31.123 17.023 1.00 66.64 12 TRP B N 1
ATOM 2994 C CA . TRP B 1 12 ? 70.163 30.476 17.698 1.00 67.78 12 TRP B CA 1
ATOM 2995 C C . TRP B 1 12 ? 69.862 29.024 18.063 1.00 66.63 12 TRP B C 1
ATOM 2996 O O . TRP B 1 12 ? 70.748 28.167 17.988 1.00 65.30 12 TRP B O 1
ATOM 3007 N N . GLU B 1 13 ? 68.622 28.735 18.448 1.00 73.25 13 GLU B N 1
ATOM 3008 C CA . GLU B 1 13 ? 68.276 27.366 18.821 1.00 76.76 13 GLU B CA 1
ATOM 3009 C C . GLU B 1 13 ? 68.224 26.454 17.591 1.00 70.89 13 GLU B C 1
ATOM 3010 O O . GLU B 1 13 ? 68.425 25.242 17.706 1.00 74.28 13 GLU B O 1
ATOM 3012 N N . ALA B 1 14 ? 67.977 27.033 16.417 1.00 58.24 14 ALA B N 1
ATOM 3013 C CA . ALA B 1 14 ? 68.036 26.269 15.172 1.00 56.43 14 ALA B CA 1
ATOM 3014 C C . ALA B 1 14 ? 69.487 25.908 14.840 1.00 49.38 14 ALA B C 1
ATOM 3015 O O . ALA B 1 14 ? 69.798 24.770 14.512 1.00 52.43 14 ALA B O 1
ATOM 3017 N N . ILE B 1 15 ? 70.368 26.893 14.938 1.00 50.35 15 ILE B N 1
ATOM 3018 C CA . ILE B 1 15 ? 71.790 26.700 14.683 1.00 56.85 15 ILE B CA 1
ATOM 3019 C C . ILE B 1 15 ? 72.391 25.647 15.615 1.00 60.97 15 ILE B C 1
ATOM 3020 O O . ILE B 1 15 ? 73.191 24.811 15.191 1.00 59.95 15 ILE B O 1
ATOM 3025 N N . SER B 1 16 ? 71.972 25.672 16.876 1.00 60.81 16 SER B N 1
ATOM 3026 C CA . SER B 1 16 ? 72.445 24.710 17.864 1.00 62.46 16 SER B CA 1
ATOM 3027 C C . SER B 1 16 ? 72.000 23.276 17.559 1.00 69.74 16 SER B C 1
ATOM 3028 O O . SER B 1 16 ? 72.723 22.323 17.852 1.00 81.48 16 SER B O 1
ATOM 3031 N N . SER B 1 17 ? 70.825 23.123 16.955 1.00 50.61 17 SER B N 1
ATOM 3032 C CA . SER B 1 17 ? 70.314 21.795 16.605 1.00 49.48 17 SER B CA 1
ATOM 3033 C C . SER B 1 17 ? 71.072 21.136 15.453 1.00 47.95 17 SER B C 1
ATOM 3034 O O . SER B 1 17 ? 70.929 19.932 15.219 1.00 47.27 17 SER B O 1
ATOM 3037 N N . LEU B 1 18 ? 71.857 21.927 14.724 1.00 47.59 18 LEU B N 1
ATOM 3038 C CA . LEU B 1 18 ? 72.553 21.443 13.523 1.00 50.70 18 LEU B CA 1
ATOM 3039 C C . LEU B 1 18 ? 73.460 20.240 13.760 1.00 49.41 18 LEU B C 1
ATOM 3040 O O . LEU B 1 18 ? 73.549 19.353 12.908 1.00 48.79 18 LEU B O 1
ATOM 3045 N N . ASN B 1 19 ? 74.152 20.217 14.895 1.00 50.00 19 ASN B N 1
ATOM 3046 C CA . ASN B 1 19 ? 75.033 19.095 15.214 1.00 51.19 19 ASN B CA 1
ATOM 3047 C C . ASN B 1 19 ? 74.271 17.761 15.213 1.00 49.49 19 ASN B C 1
ATOM 3048 O O . ASN B 1 19 ? 74.685 16.790 14.565 1.00 46.97 19 ASN B O 1
ATOM 3053 N N . LYS B 1 20 ? 73.146 17.724 15.919 1.00 48.21 20 LYS B N 1
ATOM 3054 C CA . LYS B 1 20 ? 72.335 16.514 16.008 1.00 47.98 20 LYS B CA 1
ATOM 3055 C C . LYS B 1 20 ? 71.760 16.123 14.647 1.00 46.17 20 LYS B C 1
ATOM 3056 O O . LYS B 1 20 ? 71.577 14.942 14.362 1.00 51.68 20 LYS B O 1
ATOM 3058 N N . ILE B 1 21 ? 71.487 17.112 13.802 1.00 45.21 21 ILE B N 1
ATOM 3059 C CA . ILE B 1 21 ? 71.010 16.827 12.452 1.00 45.09 21 ILE B CA 1
ATOM 3060 C C . ILE B 1 21 ? 72.125 16.181 11.628 1.00 43.02 21 ILE B C 1
ATOM 3061 O O . ILE B 1 21 ? 71.895 15.196 10.926 1.00 42.29 21 ILE B O 1
ATOM 3066 N N . GLY B 1 22 ? 73.338 16.723 11.735 1.00 46.74 22 GLY B N 1
ATOM 3067 C CA . GLY B 1 22 ? 74.491 16.125 11.089 1.00 43.17 22 GLY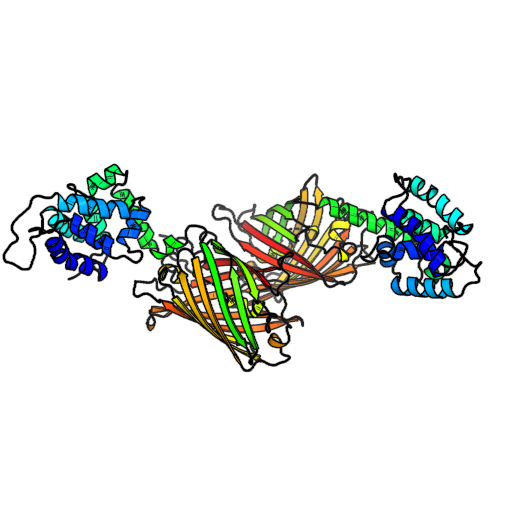 B CA 1
ATOM 3068 C C . GLY B 1 22 ? 74.682 14.685 11.533 1.00 45.43 22 GLY B C 1
ATOM 3069 O O . GLY B 1 22 ? 74.992 13.812 10.723 1.00 46.51 22 GLY B O 1
ATOM 3070 N N . GLU B 1 23 ? 74.484 14.431 12.823 1.00 44.87 23 GLU B N 1
ATOM 3071 C CA . GLU B 1 23 ? 74.651 13.082 13.362 1.00 52.64 23 GLU B CA 1
ATOM 3072 C C . GLU B 1 23 ? 73.606 12.132 12.800 1.00 50.95 23 GLU B C 1
ATOM 3073 O O . GLU B 1 23 ? 73.926 10.995 12.440 1.00 44.85 23 GLU B O 1
ATOM 3079 N N . LYS B 1 24 ? 72.359 12.607 12.738 1.00 44.43 24 LYS B N 1
ATOM 3080 C CA . LYS B 1 24 ? 71.232 11.814 12.239 1.00 47.35 24 LYS B CA 1
ATOM 3081 C C . LYS B 1 24 ? 71.491 11.280 10.841 1.00 44.21 24 LYS B C 1
ATOM 3082 O O . LYS B 1 24 ? 71.136 10.143 10.528 1.00 42.77 24 LYS B O 1
ATOM 3088 N N . TYR B 1 25 ? 72.120 12.104 10.008 1.00 41.85 25 TYR B N 1
ATOM 3089 C CA . TYR B 1 25 ? 72.356 11.740 8.617 1.00 40.82 25 TYR B CA 1
ATOM 3090 C C . TYR B 1 25 ? 73.786 11.259 8.377 1.00 41.04 25 TYR B C 1
ATOM 3091 O O . TYR B 1 25 ? 74.195 11.064 7.231 1.00 40.37 25 TYR B O 1
ATOM 3100 N N . ASP B 1 26 ? 74.530 11.057 9.462 1.00 42.17 26 ASP B N 1
ATOM 3101 C CA . ASP B 1 26 ? 75.875 10.476 9.386 1.00 46.02 26 ASP B CA 1
ATOM 3102 C C . ASP B 1 26 ? 76.755 11.292 8.438 1.00 45.46 26 ASP B C 1
ATOM 3103 O O . ASP B 1 26 ? 77.373 10.766 7.512 1.00 41.81 26 ASP B O 1
ATOM 3108 N N . SER B 1 27 ? 76.782 12.596 8.673 1.00 42.09 27 SER B N 1
ATOM 3109 C CA . SER B 1 27 ? 77.505 13.520 7.813 1.00 42.29 27 SER B CA 1
ATOM 3110 C C . SER B 1 27 ? 78.575 14.259 8.611 1.00 42.90 27 SER B C 1
ATOM 3111 O O . SER B 1 27 ? 78.334 14.679 9.745 1.00 43.70 27 SER B O 1
ATOM 3114 N N . ALA B 1 28 ? 79.754 14.419 8.019 1.00 45.30 28 ALA B N 1
ATOM 3115 C CA . ALA B 1 28 ? 80.818 15.194 8.646 1.00 47.52 28 ALA B CA 1
ATOM 3116 C C . ALA B 1 28 ? 80.501 16.685 8.583 1.00 44.44 28 ALA B C 1
ATOM 3117 O O . ALA B 1 28 ? 80.868 17.438 9.481 1.00 45.60 28 ALA B O 1
ATOM 3119 N N . TYR B 1 29 ? 79.828 17.097 7.511 1.00 43.25 29 TYR B N 1
ATOM 3120 C CA . TYR B 1 29 ? 79.489 18.496 7.296 1.00 43.26 29 TYR B CA 1
ATOM 3121 C C . TYR B 1 29 ? 78.031 18.794 7.610 1.00 45.45 29 TYR B C 1
ATOM 3122 O O . TYR B 1 29 ? 77.169 17.928 7.479 1.00 41.78 29 TYR B O 1
ATOM 3131 N N . VAL B 1 30 ? 77.762 20.029 8.014 1.00 43.17 30 VAL B N 1
ATOM 3132 C CA . VAL B 1 30 ? 76.398 20.519 8.041 1.00 48.22 30 VAL B CA 1
ATOM 3133 C C . VAL B 1 30 ? 76.221 21.393 6.812 1.00 44.87 30 VAL B C 1
ATOM 3134 O O . VAL B 1 30 ? 77.097 22.198 6.479 1.00 42.83 30 VAL B O 1
ATOM 3138 N N . GLU B 1 31 ? 75.104 21.212 6.119 1.00 41.11 31 GLU B N 1
ATOM 3139 C CA . GLU B 1 31 ? 74.889 21.902 4.861 1.00 46.00 31 GLU B CA 1
ATOM 3140 C C . GLU B 1 31 ? 73.682 22.821 4.930 1.00 43.31 31 GLU B C 1
ATOM 3141 O O . GLU B 1 31 ? 72.923 22.781 5.897 1.00 42.31 31 GLU B O 1
ATOM 3147 N N . ALA B 1 32 ? 73.516 23.640 3.896 1.00 44.43 32 ALA B N 1
ATOM 3148 C CA . ALA B 1 32 ? 72.442 24.630 3.844 1.00 48.01 32 ALA B CA 1
ATOM 3149 C C . ALA B 1 32 ? 71.062 24.017 4.084 1.00 40.38 32 ALA B C 1
ATOM 3150 O O . ALA B 1 32 ? 70.308 24.501 4.923 1.00 40.88 32 ALA B O 1
ATOM 3152 N N . GLU B 1 33 ? 70.741 22.938 3.371 1.00 39.45 33 GLU B N 1
ATOM 3153 C CA . GLU B 1 33 ? 69.423 22.336 3.491 1.00 41.11 33 GLU B CA 1
ATOM 3154 C C . GLU B 1 33 ? 69.193 21.695 4.866 1.00 39.24 33 GLU B C 1
ATOM 3155 O O . GLU B 1 33 ? 68.062 21.384 5.214 1.00 39.24 33 GLU B O 1
ATOM 3161 N N . MET B 1 34 ? 70.258 21.500 5.641 1.00 40.59 34 MET B N 1
ATOM 3162 C CA . MET B 1 34 ? 70.121 21.013 7.017 1.00 40.15 34 MET B CA 1
ATOM 3163 C C . MET B 1 34 ? 69.655 22.129 7.928 1.00 42.73 34 MET B C 1
ATOM 3164 O O . MET B 1 34 ? 68.834 21.912 8.827 1.00 41.95 34 MET B O 1
ATOM 3169 N N . LEU B 1 35 ? 70.210 23.319 7.714 1.00 41.66 35 LEU B N 1
ATOM 3170 C CA . LEU B 1 35 ? 69.732 24.505 8.419 1.00 42.73 35 LEU B CA 1
ATOM 3171 C C . LEU B 1 35 ? 68.277 24.772 8.070 1.00 42.53 35 LEU B C 1
ATOM 3172 O O . LEU B 1 35 ? 67.491 25.175 8.933 1.00 43.34 35 LEU B O 1
ATOM 3177 N N . LEU B 1 36 ? 67.913 24.557 6.807 1.00 41.63 36 LEU B N 1
ATOM 3178 C CA . LEU B 1 36 ? 66.507 24.721 6.407 1.00 42.08 36 LEU B CA 1
ATOM 3179 C C . LEU B 1 36 ? 65.630 23.757 7.201 1.00 44.62 36 LEU B C 1
ATOM 3180 O O . LEU B 1 36 ? 64.555 24.130 7.702 1.00 43.12 36 LEU B O 1
ATOM 3185 N N . LEU B 1 37 ? 66.105 22.519 7.324 1.00 40.97 37 LEU B N 1
ATOM 3186 C CA . LEU B 1 37 ? 65.411 21.500 8.100 1.00 41.16 37 LEU B CA 1
ATOM 3187 C C . LEU B 1 37 ? 65.262 21.954 9.555 1.00 48.76 37 LEU B C 1
ATOM 3188 O O . LEU B 1 37 ? 64.205 21.784 10.169 1.00 51.15 37 LEU B O 1
ATOM 3193 N N . ALA B 1 38 ? 66.316 22.560 10.091 1.00 44.22 38 ALA B N 1
ATOM 3194 C CA . ALA B 1 38 ? 66.310 23.047 11.467 1.00 44.27 38 ALA B CA 1
ATOM 3195 C C . ALA B 1 38 ? 65.283 24.164 11.676 1.00 54.14 38 ALA B C 1
ATOM 3196 O O . ALA B 1 38 ? 64.640 24.239 12.725 1.00 50.74 38 ALA B O 1
ATOM 3198 N N . LEU B 1 39 ? 65.129 25.029 10.679 1.00 54.83 39 LEU B N 1
ATOM 3199 C CA . LEU B 1 39 ? 64.182 26.136 10.782 1.00 54.78 39 LEU B CA 1
ATOM 3200 C C . LEU B 1 39 ? 62.741 25.638 10.738 1.00 55.87 39 LEU B C 1
ATOM 3201 O O . LEU B 1 39 ? 61.832 26.318 11.199 1.00 46.78 39 LEU B O 1
ATOM 3206 N N . LEU B 1 40 ? 62.545 24.442 10.193 1.00 53.38 40 LEU B N 1
ATOM 3207 C CA . LEU B 1 40 ? 61.207 23.917 9.950 1.00 56.25 40 LEU B CA 1
ATOM 3208 C C . LEU B 1 40 ? 60.768 22.848 10.953 1.00 66.34 40 LEU B C 1
ATOM 3209 O O . LEU B 1 40 ? 59.629 22.382 10.900 1.00 70.99 40 LEU B O 1
ATOM 3214 N N . ASN B 1 41 ? 61.661 22.452 11.859 1.00 67.12 41 ASN B N 1
ATOM 3215 C CA . ASN B 1 41 ? 61.327 21.410 12.834 1.00 72.48 41 ASN B CA 1
ATOM 3216 C C . ASN B 1 41 ? 60.628 21.978 14.066 1.00 73.35 41 ASN B C 1
ATOM 3217 O O . ASN B 1 41 ? 60.256 21.239 14.977 1.00 70.43 41 ASN B O 1
ATOM 3222 N N . ASP B 1 42 ? 60.464 23.297 14.088 1.00 75.48 42 ASP B N 1
ATOM 3223 C CA . ASP B 1 42 ? 59.687 23.957 15.126 1.00 83.10 42 ASP B CA 1
ATOM 3224 C C . ASP B 1 42 ? 58.222 23.558 14.951 1.00 90.85 42 ASP B C 1
ATOM 3225 O O . ASP B 1 42 ? 57.559 23.989 14.005 1.00 90.29 42 ASP B O 1
ATOM 3230 N N . SER B 1 43 ? 57.729 22.717 15.854 1.00 97.04 43 SER B N 1
ATOM 3231 C CA . SER B 1 43 ? 56.398 22.131 15.706 1.00 102.02 43 SER B CA 1
ATOM 3232 C C . SER B 1 43 ? 55.241 23.140 15.697 1.00 107.86 43 SER B C 1
ATOM 3233 O O . SER B 1 43 ? 54.426 23.121 14.772 1.00 109.05 43 SER B O 1
ATOM 3236 N N . PRO B 1 44 ? 55.156 24.033 16.705 1.00 110.65 44 PRO B N 1
ATOM 3237 C CA . PRO B 1 44 ? 53.918 24.816 16.735 1.00 110.98 44 PRO B CA 1
ATOM 3238 C C . PRO B 1 44 ? 53.908 25.954 15.714 1.00 105.93 44 PRO B C 1
ATOM 3239 O O . PRO B 1 44 ? 53.756 27.114 16.101 1.00 111.51 44 PRO B O 1
ATOM 3243 N N . ASP B 1 45 ? 54.054 25.611 14.435 1.00 92.90 45 ASP B N 1
ATOM 3244 C CA . ASP B 1 45 ? 54.106 26.590 13.353 1.00 84.75 45 ASP B CA 1
ATOM 3245 C C . ASP B 1 45 ? 55.127 27.687 13.641 1.00 78.88 45 ASP B C 1
ATOM 3246 O O . ASP B 1 45 ? 54.759 28.804 14.011 1.00 74.90 45 ASP B O 1
ATOM 3248 N N . GLY B 1 46 ? 56.405 27.352 13.480 1.00 73.63 46 GLY B N 1
ATOM 3249 C CA . GLY B 1 46 ? 57.485 28.311 13.630 1.00 68.14 46 GLY B CA 1
ATOM 3250 C C . GLY B 1 46 ? 57.444 29.366 12.542 1.00 61.31 46 GLY B C 1
ATOM 3251 O O . GLY B 1 46 ? 56.665 29.260 11.595 1.00 52.31 46 GLY B O 1
ATOM 3252 N N . LEU B 1 47 ? 58.290 30.381 12.671 1.00 60.03 47 LEU B N 1
ATOM 3253 C CA . LEU B 1 47 ? 58.261 31.519 11.758 1.00 57.99 47 LEU B CA 1
ATOM 3254 C C . LEU B 1 47 ? 58.593 31.117 10.323 1.00 54.42 47 LEU B C 1
ATOM 3255 O O . LEU B 1 47 ? 57.923 31.549 9.385 1.00 55.59 47 LEU B O 1
ATOM 3260 N N . ALA B 1 48 ? 59.625 30.294 10.161 1.00 49.82 48 ALA B N 1
ATOM 3261 C CA . ALA B 1 48 ? 60.031 29.813 8.845 1.00 52.14 48 ALA B CA 1
ATOM 3262 C C . ALA B 1 48 ? 58.892 29.097 8.126 1.00 47.82 48 ALA B C 1
ATOM 3263 O O . ALA B 1 48 ? 58.673 29.304 6.934 1.00 47.44 48 ALA B O 1
ATOM 3265 N N . GLU B 1 49 ? 58.173 28.251 8.854 1.00 48.02 49 GLU B N 1
ATOM 3266 C CA . GLU B 1 49 ? 57.054 27.520 8.281 1.00 54.32 49 GLU B CA 1
ATOM 3267 C C . GLU B 1 49 ? 55.907 28.476 7.920 1.00 57.07 49 GLU B C 1
ATOM 3268 O O . GLU B 1 49 ? 55.274 28.344 6.877 1.00 48.88 49 GLU B O 1
ATOM 3274 N N . ARG B 1 50 ? 55.656 29.450 8.783 1.00 50.49 50 ARG B N 1
ATOM 3275 C CA . ARG B 1 50 ? 54.637 30.455 8.499 1.00 51.89 50 ARG B CA 1
ATOM 3276 C C . ARG B 1 50 ? 54.998 31.272 7.257 1.00 51.64 50 ARG B C 1
ATOM 3277 O O . ARG B 1 50 ? 54.141 31.542 6.417 1.00 52.15 50 ARG B O 1
ATOM 3285 N N . ILE B 1 51 ? 56.271 31.649 7.140 1.00 53.59 51 ILE B N 1
ATOM 3286 C CA . ILE B 1 51 ? 56.748 32.401 5.977 1.00 55.01 51 ILE B CA 1
ATOM 3287 C C . ILE B 1 51 ? 56.612 31.593 4.687 1.00 55.44 51 ILE B C 1
ATOM 3288 O O . ILE B 1 51 ? 56.054 32.071 3.698 1.00 50.30 51 ILE B O 1
ATOM 3293 N N . LEU B 1 52 ? 57.116 30.365 4.699 1.00 48.31 52 LEU B N 1
ATOM 3294 C CA . LEU B 1 52 ? 57.024 29.512 3.524 1.00 48.28 52 LEU B CA 1
ATOM 3295 C C . LEU B 1 52 ? 55.572 29.202 3.161 1.00 52.98 52 LEU B C 1
ATOM 3296 O O . LEU B 1 52 ? 55.214 29.179 1.981 1.00 52.02 52 LEU B O 1
ATOM 3301 N N . LYS B 1 53 ? 54.732 28.972 4.166 1.00 48.69 53 LYS B N 1
ATOM 3302 C CA . LYS B 1 53 ? 53.323 28.707 3.888 1.00 50.57 53 LYS B CA 1
ATOM 3303 C C . LYS B 1 53 ? 52.645 29.935 3.287 1.00 51.02 53 LYS B C 1
ATOM 3304 O O . LYS B 1 53 ? 51.835 29.812 2.370 1.00 51.52 53 LYS B O 1
ATOM 3310 N N . GLU B 1 54 ? 52.984 31.116 3.793 1.00 51.84 54 GLU B N 1
ATOM 3311 C CA . GLU B 1 54 ? 52.423 32.351 3.258 1.00 54.83 54 GLU B CA 1
ATOM 3312 C C . GLU B 1 54 ? 52.862 32.524 1.802 1.00 52.92 54 GLU B C 1
ATOM 3313 O O . GLU B 1 54 ? 52.167 33.147 1.006 1.00 54.13 54 GLU B O 1
ATOM 3319 N N . SER B 1 55 ? 54.011 31.941 1.462 1.00 51.34 55 SER B N 1
ATOM 3320 C CA . SER B 1 55 ? 54.519 31.927 0.089 1.00 50.86 55 SER B CA 1
ATOM 3321 C C . SER B 1 55 ? 53.855 30.872 -0.793 1.00 52.77 55 SER B C 1
ATOM 3322 O O . SER B 1 55 ? 54.048 30.864 -2.008 1.00 57.41 55 SER B O 1
ATOM 3325 N N . GLY B 1 56 ? 53.093 29.971 -0.184 1.00 52.93 56 GLY B N 1
ATOM 3326 C CA . GLY B 1 56 ? 52.355 28.968 -0.934 1.00 58.04 56 GLY B CA 1
ATOM 3327 C C . GLY B 1 56 ? 53.079 27.639 -1.061 1.00 58.20 56 GLY B C 1
ATOM 3328 O O . GLY B 1 56 ? 52.761 26.821 -1.927 1.00 62.84 56 GLY B O 1
ATOM 3329 N N . ILE B 1 57 ? 54.056 27.421 -0.191 1.00 54.02 57 ILE B N 1
ATOM 3330 C CA . ILE B 1 57 ? 54.817 26.180 -0.196 1.00 47.82 57 ILE B CA 1
ATOM 3331 C C . ILE B 1 57 ? 54.136 25.127 0.682 1.00 52.08 57 ILE B C 1
ATOM 3332 O O . ILE B 1 57 ? 53.571 25.452 1.726 1.00 50.65 57 ILE B O 1
ATOM 3337 N N . ASP B 1 58 ? 54.155 23.876 0.226 1.00 49.11 58 ASP B N 1
ATOM 3338 C CA . ASP B 1 58 ? 53.759 22.726 1.038 1.00 45.44 58 ASP B CA 1
ATOM 3339 C C . ASP B 1 58 ? 54.956 22.340 1.915 1.00 48.40 58 ASP B C 1
ATOM 3340 O O . ASP B 1 58 ? 55.837 21.596 1.469 1.00 43.30 58 ASP B O 1
ATOM 3345 N N . THR B 1 59 ? 55.006 22.849 3.147 1.00 46.43 59 THR B N 1
ATOM 3346 C CA . THR B 1 59 ? 56.197 22.661 3.990 1.00 48.07 59 THR B CA 1
ATOM 3347 C C . THR B 1 59 ? 56.361 21.212 4.425 1.00 45.92 59 THR B C 1
ATOM 3348 O O . THR B 1 59 ? 57.479 20.749 4.660 1.00 46.46 59 THR B O 1
ATOM 3352 N N . GLN B 1 60 ? 55.245 20.501 4.537 1.00 44.34 60 GLN B N 1
ATOM 3353 C CA . GLN B 1 60 ? 55.278 19.073 4.850 1.00 48.34 60 GLN B CA 1
ATOM 3354 C C . GLN B 1 60 ? 56.011 18.292 3.757 1.00 48.87 60 GLN B C 1
ATOM 3355 O O . GLN B 1 60 ? 56.868 17.465 4.054 1.00 42.51 60 GLN B O 1
ATOM 3361 N N . LEU B 1 61 ? 55.678 18.562 2.496 1.00 43.07 61 LEU B N 1
ATOM 3362 C CA . LEU B 1 61 ? 56.359 17.911 1.379 1.00 42.22 61 LEU B CA 1
ATOM 3363 C C . LEU B 1 61 ? 57.819 18.340 1.312 1.00 44.46 61 LEU B C 1
ATOM 3364 O O . LEU B 1 61 ? 58.703 17.535 1.023 1.00 40.37 61 LEU B O 1
ATOM 3369 N N . LEU B 1 62 ? 58.060 19.621 1.556 1.00 41.15 62 LEU B N 1
ATOM 3370 C CA . LEU B 1 62 ? 59.415 20.144 1.552 1.00 40.38 62 LEU B CA 1
ATOM 3371 C C . LEU B 1 62 ? 60.311 19.354 2.508 1.00 39.90 62 LEU B C 1
ATOM 3372 O O . LEU B 1 62 ? 61.387 18.871 2.117 1.00 39.15 62 LEU B O 1
ATOM 3377 N N . VAL B 1 63 ? 59.859 19.215 3.752 1.00 40.50 63 VAL B N 1
ATOM 3378 C CA . VAL B 1 63 ? 60.615 18.489 4.765 1.00 40.36 63 VAL B CA 1
ATOM 3379 C C . VAL B 1 63 ? 60.880 17.044 4.334 1.00 45.08 63 VAL B C 1
ATOM 3380 O O . VAL B 1 63 ? 61.983 16.530 4.517 1.00 39.45 63 VAL B O 1
ATOM 3384 N N . GLN B 1 64 ? 59.864 16.404 3.756 1.00 40.30 64 GLN B N 1
ATOM 3385 C CA . GLN B 1 64 ? 59.975 15.029 3.274 1.00 40.16 64 GLN B CA 1
ATOM 3386 C C . GLN B 1 64 ? 61.045 14.875 2.188 1.00 43.78 64 GLN B C 1
ATOM 3387 O O . GLN B 1 64 ? 61.820 13.917 2.206 1.00 38.94 64 GLN B O 1
ATOM 3389 N N . GLU B 1 65 ? 61.087 15.806 1.240 1.00 38.93 65 GLU B N 1
ATOM 3390 C CA . GLU B 1 65 ? 62.048 15.693 0.147 1.00 39.10 65 GLU B CA 1
ATOM 3391 C C . GLU B 1 65 ? 63.462 16.108 0.578 1.00 43.18 65 GLU B C 1
ATOM 3392 O O . GLU B 1 65 ? 64.454 15.597 0.039 1.00 37.27 65 GLU B O 1
ATOM 3398 N N . ILE B 1 66 ? 63.559 17.002 1.560 1.00 37.87 66 ILE B N 1
ATOM 3399 C CA . ILE B 1 66 ? 64.850 17.299 2.176 1.00 37.62 66 ILE B CA 1
ATOM 3400 C C . ILE B 1 66 ? 65.412 16.031 2.807 1.00 37.57 66 ILE B C 1
ATOM 3401 O O . ILE B 1 66 ? 66.554 15.644 2.538 1.00 37.22 66 ILE B O 1
ATOM 3406 N N . ASP B 1 67 ? 64.595 15.383 3.635 1.00 38.09 67 ASP B N 1
ATOM 3407 C CA . ASP B 1 67 ? 64.955 14.105 4.259 1.00 41.68 67 ASP B CA 1
ATOM 3408 C C . ASP B 1 67 ? 65.432 13.053 3.245 1.00 41.42 67 ASP B C 1
ATOM 3409 O O . ASP B 1 67 ? 66.481 12.446 3.439 1.00 37.88 67 ASP B O 1
ATOM 3414 N N . ASP B 1 68 ? 64.657 12.835 2.181 1.00 37.91 68 ASP B N 1
ATOM 3415 C CA . ASP B 1 68 ? 65.058 11.920 1.106 1.00 37.71 68 ASP B CA 1
ATOM 3416 C C . ASP B 1 68 ? 66.432 12.274 0.546 1.00 38.04 68 ASP B C 1
ATOM 3417 O O . ASP B 1 68 ? 67.292 11.408 0.358 1.00 37.10 68 ASP B O 1
ATOM 3422 N N . TYR B 1 69 ? 66.620 13.559 0.271 1.00 41.41 69 TYR B N 1
ATOM 3423 C CA . TYR B 1 69 ? 67.844 14.043 -0.345 1.00 37.71 69 TYR B CA 1
ATOM 3424 C C . TYR B 1 69 ? 69.028 13.931 0.620 1.00 41.50 69 TYR B C 1
ATOM 3425 O O . TYR B 1 69 ? 70.117 13.502 0.235 1.00 37.92 69 TYR B O 1
ATOM 3434 N N . LEU B 1 70 ? 68.818 14.308 1.876 1.00 36.78 70 LEU B N 1
ATOM 3435 C CA . LEU B 1 70 ? 69.877 14.188 2.879 1.00 37.07 70 LEU B CA 1
ATOM 3436 C C . LEU B 1 70 ? 70.279 12.736 3.136 1.00 37.31 70 LEU B C 1
ATOM 3437 O O . LEU B 1 70 ? 71.420 12.463 3.468 1.00 37.55 70 LEU B O 1
ATOM 3442 N N . LYS B 1 71 ? 69.344 11.800 2.998 1.00 37.45 71 LYS B N 1
ATOM 3443 C CA . LYS B 1 71 ? 69.699 10.401 3.184 1.00 37.88 71 LYS B CA 1
ATOM 3444 C C . LYS B 1 71 ? 70.546 9.896 2.022 1.00 37.82 71 LYS B C 1
ATOM 3445 O O . LYS B 1 71 ? 71.516 9.168 2.223 1.00 38.17 71 LYS B O 1
ATOM 3451 N N . LYS B 1 72 ? 70.193 10.295 0.807 1.00 37.18 72 LYS B N 1
ATOM 3452 C CA . LYS B 1 72 ? 70.771 9.678 -0.383 1.00 39.27 72 LYS B CA 1
ATOM 3453 C C . LYS B 1 72 ? 72.055 10.335 -0.905 1.00 41.81 72 LYS B C 1
ATOM 3454 O O . LYS B 1 72 ? 72.876 9.670 -1.542 1.00 38.78 72 LYS B O 1
ATOM 3460 N N . GLN B 1 73 ? 72.233 11.627 -0.650 1.00 36.73 73 GLN B N 1
ATOM 3461 C CA . GLN B 1 73 ? 73.382 12.342 -1.211 1.00 42.86 73 GLN B CA 1
ATOM 3462 C C . GLN B 1 73 ? 74.704 11.785 -0.701 1.00 43.44 73 GLN B C 1
ATOM 3463 O O . GLN B 1 73 ? 74.776 11.298 0.426 1.00 41.64 73 GLN B O 1
ATOM 3469 N N . PRO B 1 74 ? 75.755 11.839 -1.546 1.00 42.10 74 PRO B N 1
ATOM 3470 C CA . PRO B 1 74 ? 77.116 11.442 -1.156 1.00 42.39 74 PRO B CA 1
ATOM 3471 C C . PRO B 1 74 ? 77.579 12.212 0.073 1.00 40.25 74 PRO B C 1
ATOM 3472 O O . PRO B 1 74 ? 77.417 13.422 0.124 1.00 40.45 74 PRO B O 1
ATOM 3476 N N . LYS B 1 75 ? 78.136 11.523 1.058 1.00 38.91 75 LYS B N 1
ATOM 3477 C CA . LYS B 1 75 ? 78.474 12.181 2.314 1.00 43.70 75 LYS B CA 1
ATOM 3478 C C . LYS B 1 75 ? 79.848 11.771 2.811 1.00 47.77 75 LYS B C 1
ATOM 3479 O O . LYS B 1 75 ? 80.309 10.678 2.531 1.00 44.89 75 LYS B O 1
ATOM 3485 N N . MET B 1 76 ? 80.504 12.664 3.536 1.00 53.06 76 MET B N 1
ATOM 3486 C CA . MET B 1 76 ? 81.656 12.275 4.328 1.00 62.29 76 MET B CA 1
ATOM 3487 C C . MET B 1 76 ? 81.126 11.801 5.683 1.00 72.33 76 MET B C 1
ATOM 3488 O O . MET B 1 76 ? 80.350 12.508 6.328 1.00 70.17 76 MET B O 1
ATOM 3493 N N . PRO B 1 77 ? 81.522 10.592 6.110 1.00 83.93 77 PRO B N 1
ATOM 3494 C CA . PRO B 1 77 ? 80.980 9.999 7.340 1.00 81.95 77 PRO B CA 1
ATOM 3495 C C . PRO B 1 77 ? 81.267 10.832 8.593 1.00 71.77 77 PRO B C 1
ATOM 3496 O O . PRO B 1 77 ? 82.294 11.512 8.672 1.00 65.74 77 PRO B O 1
ATOM 3500 N N . SER B 1 78 ? 80.357 10.770 9.561 1.00 64.40 78 SER B N 1
ATOM 3501 C CA . SER B 1 78 ? 80.495 11.534 10.794 1.00 62.38 78 SER B CA 1
ATOM 3502 C C . SER B 1 78 ? 81.712 11.081 11.596 1.00 64.28 78 SER B C 1
ATOM 3503 O O . SER B 1 78 ? 82.698 11.810 11.699 1.00 68.18 78 SER B O 1
ATOM 3506 N N . GLU B 1 82 ? 81.257 14.350 17.254 1.00 83.21 82 GLU B N 1
ATOM 3507 C CA . GLU B 1 82 ? 80.757 15.312 18.231 1.00 87.78 82 GLU B CA 1
ATOM 3508 C C . GLU B 1 82 ? 80.202 16.557 17.543 1.00 84.16 82 GLU B C 1
ATOM 3509 O O . GLU B 1 82 ? 79.016 16.621 17.218 1.00 75.74 82 GLU B O 1
ATOM 3511 N N . GLN B 1 83 ? 81.068 17.545 17.327 1.00 86.03 83 GLN B N 1
ATOM 3512 C CA . GLN B 1 83 ? 80.691 18.773 16.633 1.00 76.61 83 GLN B CA 1
ATOM 3513 C C . GLN B 1 83 ? 80.938 18.644 15.130 1.00 68.69 83 GLN B C 1
ATOM 3514 O O . GLN B 1 83 ? 81.841 17.929 14.699 1.00 70.03 83 GLN B O 1
ATOM 3520 N N . LYS B 1 84 ? 80.135 19.347 14.338 1.00 60.89 84 LYS B N 1
ATOM 3521 C CA . LYS B 1 84 ? 80.185 19.210 12.884 1.00 56.56 84 LYS B CA 1
ATOM 3522 C C . LYS B 1 84 ? 80.859 20.388 12.200 1.00 54.89 84 LYS B C 1
ATOM 3523 O O . LYS B 1 84 ? 80.884 21.496 12.733 1.00 58.42 84 LYS B O 1
ATOM 3529 N N . ILE B 1 85 ? 81.366 20.147 10.995 1.00 48.27 85 ILE B N 1
ATOM 3530 C CA . ILE B 1 85 ? 82.022 21.182 10.204 1.00 48.63 85 ILE B CA 1
ATOM 3531 C C . ILE B 1 85 ? 81.029 21.955 9.335 1.00 47.46 85 ILE B C 1
ATOM 3532 O O . ILE B 1 85 ? 80.147 21.371 8.706 1.00 45.94 85 ILE B O 1
ATOM 3537 N N . LEU B 1 86 ? 81.182 23.273 9.290 1.00 53.96 86 LEU B N 1
ATOM 3538 C CA . LEU B 1 86 ? 80.327 24.103 8.452 1.00 47.56 86 LEU B CA 1
ATOM 3539 C C . LEU B 1 86 ? 80.722 23.983 6.980 1.00 46.83 86 LEU B C 1
ATOM 3540 O O . LEU B 1 86 ? 81.831 24.346 6.604 1.00 47.84 86 LEU B O 1
ATOM 3545 N N . GLY B 1 87 ? 79.818 23.463 6.153 1.00 45.26 87 GLY B N 1
ATOM 3546 C CA . GLY B 1 87 ? 80.048 23.399 4.719 1.00 44.67 87 GLY B CA 1
ATOM 3547 C C . GLY B 1 87 ? 80.207 24.788 4.117 1.00 48.98 87 GLY B C 1
ATOM 3548 O O . GLY B 1 87 ? 79.652 25.757 4.641 1.00 46.10 87 GLY B O 1
ATOM 3549 N N . ARG B 1 88 ? 80.972 24.885 3.026 1.00 45.86 88 ARG B N 1
ATOM 3550 C CA . ARG B 1 88 ? 81.262 26.171 2.381 1.00 48.70 88 ARG B CA 1
ATOM 3551 C C . ARG B 1 88 ? 79.990 26.956 2.066 1.00 49.27 88 ARG B C 1
ATOM 3552 O O . ARG B 1 88 ? 79.930 28.167 2.272 1.00 47.74 88 ARG B O 1
ATOM 3554 N N . THR B 1 89 ? 78.965 26.265 1.580 1.00 45.04 89 THR B N 1
ATOM 3555 C CA . THR B 1 89 ? 77.743 26.958 1.213 1.00 44.74 89 THR B CA 1
ATOM 3556 C C . THR B 1 89 ? 77.049 27.500 2.463 1.00 47.92 89 THR B C 1
ATOM 3557 O O . THR B 1 89 ? 76.509 28.604 2.444 1.00 48.72 89 THR B O 1
ATOM 3561 N N . LEU B 1 90 ? 77.088 26.747 3.556 1.00 44.73 90 LEU B N 1
ATOM 3562 C CA . LEU B 1 90 ? 76.447 27.200 4.791 1.00 45.20 90 LEU B CA 1
ATOM 3563 C C . LEU B 1 90 ? 77.212 28.354 5.427 1.00 48.32 90 LEU B C 1
ATOM 3564 O O . LEU B 1 90 ? 76.608 29.228 6.056 1.00 51.92 90 LEU B O 1
ATOM 3569 N N . GLN B 1 91 ? 78.540 28.352 5.271 1.00 47.90 91 GLN B N 1
ATOM 3570 C CA . GLN B 1 91 ? 79.360 29.485 5.704 1.00 49.90 91 GLN B CA 1
ATOM 3571 C C . GLN B 1 91 ? 78.924 30.738 4.952 1.00 50.67 91 GLN B C 1
ATOM 3572 O O . GLN B 1 91 ? 78.743 31.806 5.547 1.00 52.00 91 GLN B O 1
ATOM 3578 N N . THR B 1 92 ? 78.721 30.596 3.647 1.00 49.80 92 THR B N 1
ATOM 3579 C CA . THR B 1 92 ? 78.238 31.700 2.824 1.00 58.88 92 THR B CA 1
ATOM 3580 C C . THR B 1 92 ? 76.820 32.143 3.234 1.00 55.71 92 THR B C 1
ATOM 3581 O O . THR B 1 92 ? 76.500 33.333 3.216 1.00 57.48 92 THR B O 1
ATOM 3585 N N . VAL B 1 93 ? 75.979 31.189 3.617 1.00 51.69 93 VAL B N 1
ATOM 3586 C CA . VAL B 1 93 ? 74.638 31.512 4.108 1.00 53.76 93 VAL B CA 1
ATOM 3587 C C . VAL B 1 93 ? 74.694 32.401 5.359 1.00 52.44 93 VAL B C 1
ATOM 3588 O O . VAL B 1 93 ? 73.952 33.381 5.481 1.00 50.82 93 VAL B O 1
ATOM 3592 N N . LEU B 1 94 ? 75.582 32.052 6.282 1.00 53.85 94 LEU B N 1
ATOM 3593 C CA . LEU B 1 94 ? 75.673 32.744 7.559 1.00 52.04 94 LEU B CA 1
ATOM 3594 C C . LEU B 1 94 ? 76.230 34.154 7.418 1.00 57.18 94 LEU B C 1
ATOM 3595 O O . LEU B 1 94 ? 75.778 35.070 8.104 1.00 61.18 94 LEU B O 1
ATOM 3600 N N . SER B 1 95 ? 77.211 34.342 6.541 1.00 57.20 95 SER B N 1
ATOM 3601 C CA . SER B 1 95 ? 77.743 35.684 6.340 1.00 62.29 95 SER B CA 1
ATOM 3602 C C . SER B 1 95 ? 76.711 36.513 5.580 1.00 61.64 95 SER B C 1
ATOM 3603 O O . SER B 1 95 ? 76.540 37.706 5.846 1.00 62.65 95 SER B O 1
ATOM 3606 N N . THR B 1 96 ? 75.985 35.874 4.667 1.00 59.99 96 THR B N 1
ATOM 3607 C CA . THR B 1 96 ? 74.934 36.571 3.927 1.00 57.25 96 THR B CA 1
ATOM 3608 C C . THR B 1 96 ? 73.801 36.993 4.867 1.00 61.98 96 THR B C 1
ATOM 3609 O O . THR B 1 96 ? 73.223 38.071 4.697 1.00 59.47 96 THR B O 1
ATOM 3613 N N . SER B 1 97 ? 73.521 36.174 5.880 1.00 60.47 97 SER B N 1
ATOM 3614 C CA A SER B 1 97 ? 72.493 36.505 6.866 0.50 58.85 97 SER B CA 1
ATOM 3615 C CA B SER B 1 97 ? 72.499 36.503 6.872 0.50 58.84 97 SER B CA 1
ATOM 3616 C C . SER B 1 97 ? 72.833 37.795 7.608 1.00 62.41 97 SER B C 1
ATOM 3617 O O . SER B 1 97 ? 71.940 38.573 7.948 1.00 60.23 97 SER B O 1
ATOM 3622 N N . LYS B 1 98 ? 74.123 38.016 7.858 1.00 70.34 98 LYS B N 1
ATOM 3623 C CA . LYS B 1 98 ? 74.567 39.242 8.516 1.00 74.45 98 LYS B CA 1
ATOM 3624 C C . LYS B 1 98 ? 74.279 40.446 7.628 1.00 77.67 98 LYS B C 1
ATOM 3625 O O . LYS B 1 98 ? 73.730 41.450 8.089 1.00 78.46 98 LYS B O 1
ATOM 3627 N N . ARG B 1 99 ? 74.654 40.334 6.356 1.00 73.70 99 ARG B N 1
ATOM 3628 C CA . ARG B 1 99 ? 74.384 41.381 5.376 1.00 73.32 99 ARG B CA 1
ATOM 3629 C C . ARG B 1 99 ? 72.898 41.743 5.338 1.00 74.51 99 ARG B C 1
ATOM 3630 O O . ARG B 1 99 ? 72.534 42.922 5.376 1.00 79.77 99 ARG B O 1
ATOM 3638 N N . LEU B 1 100 ? 72.044 40.726 5.277 1.00 69.91 100 LEU B N 1
ATOM 3639 C CA . LEU B 1 100 ? 70.599 40.941 5.215 1.00 71.00 100 LEU B CA 1
ATOM 3640 C C . LEU B 1 100 ? 70.058 41.587 6.487 1.00 70.15 100 LEU B C 1
ATOM 3641 O O . LEU B 1 100 ? 69.128 42.391 6.432 1.00 70.06 100 LEU B O 1
ATOM 3646 N N . LYS B 1 101 ? 70.629 41.225 7.631 1.00 73.66 101 LYS B N 1
ATOM 3647 C CA . LYS B 1 101 ? 70.224 41.828 8.895 1.00 76.82 101 LYS B CA 1
ATOM 3648 C C . LYS B 1 101 ? 70.566 43.313 8.877 1.00 85.06 101 LYS B C 1
ATOM 3649 O O . LYS B 1 101 ? 69.753 44.156 9.266 1.00 85.29 101 LYS B O 1
ATOM 3655 N N . LYS B 1 102 ? 71.775 43.620 8.414 1.00 86.06 102 LYS B N 1
ATOM 3656 C CA . LYS B 1 102 ? 72.210 44.999 8.254 1.00 88.15 102 LYS B CA 1
ATOM 3657 C C . LYS B 1 102 ? 71.295 45.739 7.281 1.00 93.56 102 LYS B C 1
ATOM 3658 O O . LYS B 1 102 ? 70.943 46.900 7.505 1.00 99.10 102 LYS B O 1
ATOM 3660 N N . GLU B 1 103 ? 70.904 45.058 6.208 1.00 90.35 103 GLU B N 1
ATOM 3661 C CA . GLU B 1 103 ? 69.984 45.631 5.233 1.00 89.55 103 GLU B CA 1
ATOM 3662 C C . GLU B 1 103 ? 68.612 45.907 5.850 1.00 91.16 103 GLU B C 1
ATOM 3663 O O . GLU B 1 103 ? 68.035 46.975 5.643 1.00 91.78 103 GLU B O 1
ATOM 3665 N N . PHE B 1 104 ? 68.104 44.946 6.618 1.00 91.16 104 PHE B N 1
ATOM 3666 C CA . PHE B 1 104 ? 66.761 45.030 7.198 1.00 87.18 104 PHE B CA 1
ATOM 3667 C C . PHE B 1 104 ? 66.677 45.929 8.430 1.00 83.41 104 PHE B C 1
ATOM 3668 O O . PHE B 1 104 ? 65.607 46.058 9.029 1.00 78.52 104 PHE B O 1
ATOM 3676 N N . ASN B 1 105 ? 67.807 46.529 8.803 1.00 82.90 105 ASN B N 1
ATOM 3677 C CA . ASN B 1 105 ? 67.911 47.368 9.997 1.00 87.17 105 ASN B CA 1
ATOM 3678 C C . ASN B 1 105 ? 67.394 46.684 11.272 1.00 83.56 105 ASN B C 1
ATOM 3679 O O . ASN B 1 105 ? 66.602 47.256 12.021 1.00 83.38 105 ASN B O 1
ATOM 3684 N N . ASP B 1 106 ? 67.843 45.454 11.505 1.00 73.79 106 ASP B N 1
ATOM 3685 C CA . ASP B 1 106 ? 67.480 44.722 12.713 1.00 75.77 106 ASP B CA 1
ATOM 3686 C C . ASP B 1 106 ? 68.683 44.608 13.643 1.00 81.10 106 ASP B C 1
ATOM 3687 O O . ASP B 1 106 ? 69.822 44.727 13.203 1.00 80.82 106 ASP B O 1
ATOM 3692 N N . GLU B 1 107 ? 68.428 44.365 14.927 1.00 86.75 107 GLU B N 1
ATOM 3693 C CA . GLU B 1 107 ? 69.503 44.306 15.919 1.00 90.55 107 GLU B CA 1
ATOM 3694 C C . GLU B 1 107 ? 70.227 42.958 15.927 1.00 86.47 107 GLU B C 1
ATOM 3695 O O . GLU B 1 107 ? 71.457 42.907 15.985 1.00 91.94 107 GLU B O 1
ATOM 3697 N N . TYR B 1 108 ? 69.463 41.872 15.869 1.00 80.19 108 TYR B N 1
ATOM 3698 C CA . TYR B 1 108 ? 70.035 40.528 15.870 1.00 81.35 108 TYR B CA 1
ATOM 3699 C C . TYR B 1 108 ? 69.636 39.741 14.618 1.00 76.01 108 TYR B C 1
ATOM 3700 O O . TYR B 1 108 ? 68.632 40.054 13.980 1.00 74.14 108 TYR B O 1
ATOM 3702 N N . ILE B 1 109 ? 70.427 38.729 14.261 1.00 70.40 109 ILE B N 1
ATOM 3703 C CA . ILE B 1 109 ? 70.099 37.880 13.115 1.00 65.32 109 ILE B CA 1
ATOM 3704 C C . ILE B 1 109 ? 68.954 36.935 13.460 1.00 62.17 109 ILE B C 1
ATOM 3705 O O . ILE B 1 109 ? 69.009 36.231 14.465 1.00 65.40 109 ILE B O 1
ATOM 3710 N N . SER B 1 110 ? 67.926 36.911 12.619 1.00 63.92 110 SER B N 1
ATOM 3711 C CA . SER B 1 110 ? 66.726 36.126 12.904 1.00 66.15 110 SER B CA 1
ATOM 3712 C C . SER B 1 110 ? 66.509 35.005 11.902 1.00 63.18 110 SER B C 1
ATOM 3713 O O . SER B 1 110 ? 67.247 34.869 10.926 1.00 55.18 110 SER B O 1
ATOM 3716 N N . ILE B 1 111 ? 65.477 34.212 12.163 1.00 61.68 111 ILE B N 1
ATOM 3717 C CA . ILE B 1 111 ? 65.035 33.156 11.260 1.00 65.37 111 ILE B CA 1
ATOM 3718 C C . ILE B 1 111 ? 64.733 33.705 9.859 1.00 65.11 111 ILE B C 1
ATOM 3719 O O . ILE B 1 111 ? 64.989 33.041 8.849 1.00 50.28 111 ILE B O 1
ATOM 3724 N N . GLU B 1 112 ? 64.215 34.931 9.810 1.00 65.86 112 GLU B N 1
ATOM 3725 C CA . GLU B 1 112 ? 63.930 35.612 8.548 1.00 57.21 112 GLU B CA 1
ATOM 3726 C C . GLU B 1 112 ? 65.166 35.728 7.671 1.00 54.98 112 GLU B C 1
ATOM 3727 O O . GLU B 1 112 ? 65.140 35.374 6.492 1.00 58.76 112 GLU B O 1
ATOM 3733 N N . HIS B 1 113 ? 66.243 36.237 8.257 1.00 53.88 113 HIS B N 1
ATOM 3734 C CA . HIS B 1 113 ? 67.484 36.475 7.524 1.00 59.02 113 HIS B CA 1
ATOM 3735 C C . HIS B 1 113 ? 68.116 35.162 7.067 1.00 59.10 113 HIS B C 1
ATOM 3736 O O . HIS B 1 113 ? 68.631 35.060 5.951 1.00 51.39 113 HIS B O 1
ATOM 3743 N N . LEU B 1 114 ? 68.052 34.156 7.932 1.00 60.45 114 LEU B N 1
ATOM 3744 C CA . LEU B 1 114 ? 68.587 32.836 7.627 1.00 49.45 114 LEU B CA 1
ATOM 3745 C C . LEU B 1 114 ? 67.820 32.167 6.482 1.00 47.99 114 LEU B C 1
ATOM 3746 O O . LEU B 1 114 ? 68.420 31.551 5.604 1.00 46.98 114 LEU B O 1
ATOM 3751 N N . LEU B 1 115 ? 66.494 32.306 6.483 1.00 48.08 115 LEU B N 1
ATOM 3752 C CA . LEU B 1 115 ? 65.670 31.685 5.453 1.00 46.96 115 LEU B CA 1
ATOM 3753 C C . LEU B 1 115 ? 65.964 32.287 4.081 1.00 47.11 115 LEU B C 1
ATOM 3754 O O . LEU B 1 115 ? 66.138 31.563 3.102 1.00 46.05 115 LEU B O 1
ATOM 3759 N N . LEU B 1 116 ? 66.038 33.612 4.015 1.00 48.63 116 LEU B N 1
ATOM 3760 C CA . LEU B 1 116 ? 66.293 34.291 2.750 1.00 49.16 116 LEU B CA 1
ATOM 3761 C C . LEU B 1 116 ? 67.713 33.999 2.245 1.00 49.18 116 LEU B C 1
ATOM 3762 O O . LEU B 1 116 ? 67.940 33.891 1.043 1.00 49.50 116 LEU B O 1
ATOM 3767 N N . SER B 1 117 ? 68.656 33.855 3.172 1.00 50.33 117 SER B N 1
ATOM 3768 C CA . SER B 1 117 ? 70.046 33.584 2.819 1.00 49.26 117 SER B CA 1
ATOM 3769 C C . SER B 1 117 ? 70.209 32.188 2.225 1.00 50.33 117 SER B C 1
ATOM 3770 O O . SER B 1 117 ? 70.987 31.996 1.290 1.00 50.87 117 SER B O 1
ATOM 3773 N N . ILE B 1 118 ? 69.492 31.215 2.779 1.00 45.84 118 ILE B N 1
ATOM 3774 C CA . ILE B 1 118 ? 69.512 29.867 2.229 1.00 47.23 118 ILE B CA 1
ATOM 3775 C C . ILE B 1 118 ? 68.993 29.902 0.804 1.00 47.40 118 ILE B C 1
ATOM 3776 O O . ILE B 1 118 ? 69.577 29.312 -0.101 1.00 44.16 118 ILE B O 1
ATOM 3781 N N . ILE B 1 119 ? 67.901 30.625 0.606 1.00 45.88 119 ILE B N 1
ATOM 3782 C CA . ILE B 1 119 ? 67.235 30.636 -0.683 1.00 46.65 119 ILE B CA 1
ATOM 3783 C C . ILE B 1 119 ? 68.132 31.261 -1.751 1.00 50.44 119 ILE B C 1
ATOM 3784 O O . ILE B 1 119 ? 68.184 30.774 -2.887 1.00 55.62 119 ILE B O 1
ATOM 3789 N N . SER B 1 120 ? 68.880 32.298 -1.382 1.00 51.93 120 SER B N 1
ATOM 3790 C CA . SER B 1 120 ? 69.750 32.967 -2.349 1.00 54.19 120 SER B CA 1
ATOM 3791 C C . SER B 1 120 ? 71.038 32.191 -2.637 1.00 55.58 120 SER B C 1
ATOM 3792 O O . SER B 1 120 ? 71.540 32.241 -3.753 1.00 60.32 120 SER B O 1
ATOM 3795 N N . GLU B 1 121 ? 71.566 31.464 -1.654 1.00 52.78 121 GLU B N 1
ATOM 3796 C CA . GLU B 1 121 ? 72.859 30.798 -1.828 1.00 49.13 121 GLU B CA 1
ATOM 3797 C C . GLU B 1 121 ? 72.803 29.311 -2.186 1.00 50.60 121 GLU B C 1
ATOM 3798 O O . GLU B 1 121 ? 73.747 28.795 -2.778 1.00 44.29 121 GLU B O 1
ATOM 3804 N N . ASP B 1 122 ? 71.729 28.612 -1.828 1.00 50.76 122 ASP B N 1
ATOM 3805 C CA . ASP B 1 122 ? 71.678 27.162 -2.070 1.00 46.56 122 ASP B CA 1
ATOM 3806 C C . ASP B 1 122 ? 71.101 26.867 -3.450 1.00 50.98 122 ASP B C 1
ATOM 3807 O O . ASP B 1 122 ? 69.900 26.648 -3.600 1.00 41.40 122 ASP B O 1
ATOM 3812 N N . SER B 1 123 ? 71.972 26.855 -4.454 1.00 48.90 123 SER B N 1
ATOM 3813 C CA . SER B 1 123 ? 71.549 26.615 -5.825 1.00 49.73 123 SER B CA 1
ATOM 3814 C C . SER B 1 123 ? 71.395 25.126 -6.117 1.00 51.96 123 SER B C 1
ATOM 3815 O O . SER B 1 123 ? 70.789 24.748 -7.116 1.00 59.05 123 SER B O 1
ATOM 3818 N N . LYS B 1 124 ? 71.936 24.283 -5.240 1.00 44.49 124 LYS B N 1
ATOM 3819 C CA . LYS B 1 124 ? 71.870 22.834 -5.435 1.00 46.01 124 LYS B CA 1
ATOM 3820 C C . LYS B 1 124 ? 70.513 22.232 -5.069 1.00 47.53 124 LYS B C 1
ATOM 3821 O O . LYS B 1 124 ? 70.082 21.254 -5.679 1.00 42.26 124 LYS B O 1
ATOM 3827 N N . PHE B 1 125 ? 69.844 22.795 -4.066 1.00 38.81 125 PHE B N 1
ATOM 3828 C CA . PHE B 1 125 ? 68.572 22.232 -3.641 1.00 40.65 125 PHE B CA 1
ATOM 3829 C C . PHE B 1 125 ? 67.470 23.271 -3.445 1.00 44.72 125 PHE B C 1
ATOM 3830 O O . PHE B 1 125 ? 66.467 23.253 -4.159 1.00 41.38 125 PHE B O 1
ATOM 3838 N N . THR B 1 126 ? 67.644 24.159 -2.470 1.00 39.32 126 THR B N 1
ATOM 3839 C CA . THR B 1 126 ? 66.514 24.961 -1.998 1.00 39.87 126 THR B CA 1
ATOM 3840 C C . THR B 1 126 ? 65.956 25.876 -3.088 1.00 40.70 126 THR B C 1
ATOM 3841 O O . THR B 1 126 ? 64.743 25.891 -3.327 1.00 40.96 126 THR B O 1
ATOM 3845 N N . ARG B 1 127 ? 66.834 26.609 -3.768 1.00 41.57 127 ARG B N 1
ATOM 3846 C CA . ARG B 1 127 ? 66.384 27.539 -4.803 1.00 46.77 127 ARG B CA 1
ATOM 3847 C C . ARG B 1 127 ? 65.652 26.840 -5.973 1.00 46.12 127 ARG B C 1
ATOM 3848 O O . ARG B 1 127 ? 64.536 27.235 -6.307 1.00 43.30 127 ARG B O 1
ATOM 3856 N N . PRO B 1 128 ? 66.256 25.796 -6.588 1.00 43.40 128 PRO B N 1
ATOM 3857 C CA . PRO B 1 128 ? 65.487 25.123 -7.648 1.00 43.68 128 PRO B CA 1
ATOM 3858 C C . PRO B 1 128 ? 64.233 24.393 -7.157 1.00 46.32 128 PRO B C 1
ATOM 3859 O O . PRO B 1 128 ? 63.257 24.320 -7.907 1.00 47.47 128 PRO B O 1
ATOM 3863 N N . TRP B 1 129 ? 64.251 23.861 -5.937 1.00 43.34 129 TRP B N 1
ATOM 3864 C CA . TRP B 1 129 ? 63.071 23.197 -5.401 1.00 42.34 129 TRP B CA 1
ATOM 3865 C C . TRP B 1 129 ? 61.901 24.172 -5.310 1.00 44.32 129 TRP B C 1
ATOM 3866 O O . TRP B 1 129 ? 60.786 23.851 -5.724 1.00 46.53 129 TRP B O 1
ATOM 3877 N N . LEU B 1 130 ? 62.165 25.361 -4.772 1.00 44.64 130 LEU B N 1
ATOM 3878 C CA . LEU B 1 130 ? 61.132 26.382 -4.622 1.00 48.49 130 LEU B CA 1
ATOM 3879 C C . LEU B 1 130 ? 60.630 26.877 -5.974 1.00 53.01 130 LEU B C 1
ATOM 3880 O O . LEU B 1 130 ? 59.441 27.161 -6.137 1.00 52.75 130 LEU B O 1
ATOM 3885 N N . LEU B 1 131 ? 61.542 26.983 -6.936 1.00 55.41 131 LEU B N 1
ATOM 3886 C CA . LEU B 1 131 ? 61.192 27.434 -8.277 1.00 54.24 131 LEU B CA 1
ATOM 3887 C C . LEU B 1 131 ? 60.226 26.477 -8.963 1.00 54.86 131 LEU B C 1
ATOM 3888 O O . LEU B 1 131 ? 59.390 26.897 -9.763 1.00 56.61 131 LEU B O 1
ATOM 3893 N N . LYS B 1 132 ? 60.354 25.193 -8.647 1.00 54.06 132 LYS B N 1
ATOM 3894 C CA . LYS B 1 132 ? 59.471 24.164 -9.185 1.00 58.35 132 LYS B CA 1
ATOM 3895 C C . LYS B 1 132 ? 58.008 24.463 -8.845 1.00 58.53 132 LYS B C 1
ATOM 3896 O O . LYS B 1 132 ? 57.094 24.015 -9.534 1.00 59.60 132 LYS B O 1
ATOM 3902 N N . TYR B 1 133 ? 57.792 25.242 -7.788 1.00 54.92 133 TYR B N 1
ATOM 3903 C CA . TYR B 1 133 ? 56.444 25.612 -7.384 1.00 55.07 133 TYR B CA 1
ATOM 3904 C C . TYR B 1 133 ? 56.189 27.109 -7.574 1.00 57.30 133 TYR B C 1
ATOM 3905 O O . TYR B 1 133 ? 55.359 27.698 -6.879 1.00 61.74 133 TYR B O 1
ATOM 3914 N N . ASN B 1 134 ? 56.904 27.701 -8.531 1.00 51.03 134 ASN B N 1
ATOM 3915 C CA . ASN B 1 134 ? 56.782 29.120 -8.881 1.00 54.44 134 ASN B CA 1
ATOM 3916 C C . ASN B 1 134 ? 57.073 30.063 -7.714 1.00 52.33 134 ASN B C 1
ATOM 3917 O O . ASN B 1 134 ? 56.449 31.116 -7.594 1.00 57.48 134 ASN B O 1
ATOM 3919 N N . VAL B 1 135 ? 58.030 29.699 -6.866 1.00 48.74 135 VAL B N 1
ATOM 3920 C CA . VAL B 1 135 ? 58.376 30.535 -5.720 1.00 53.08 135 VAL B CA 1
ATOM 3921 C C . VAL B 1 135 ? 59.852 30.927 -5.748 1.00 51.99 135 VAL B C 1
ATOM 3922 O O . VAL B 1 135 ? 60.734 30.075 -5.639 1.00 52.76 135 VAL B O 1
ATOM 3926 N N . ASN B 1 136 ? 60.116 32.220 -5.908 1.00 52.20 136 ASN B N 1
ATOM 3927 C CA . ASN B 1 136 ? 61.488 32.718 -5.886 1.00 55.21 136 ASN B CA 1
ATOM 3928 C C . ASN B 1 136 ? 61.768 33.557 -4.642 1.00 52.11 136 ASN B C 1
ATOM 3929 O O . ASN B 1 136 ? 60.885 33.773 -3.809 1.00 51.54 136 ASN B O 1
ATOM 3934 N N . TYR B 1 137 ? 63.003 34.031 -4.543 1.00 49.66 137 TYR B N 1
ATOM 3935 C CA . TYR B 1 137 ? 63.474 34.836 -3.420 1.00 50.27 137 TYR B CA 1
ATOM 3936 C C . TYR B 1 137 ? 62.580 36.048 -3.157 1.00 58.37 137 TYR B C 1
ATOM 3937 O O . TYR B 1 137 ? 62.267 36.375 -2.005 1.00 56.17 137 TYR B O 1
ATOM 3946 N N . GLU B 1 138 ? 62.181 36.709 -4.239 1.00 60.42 138 GLU B N 1
ATOM 3947 C CA . GLU B 1 138 ? 61.355 37.911 -4.173 1.00 61.83 138 GLU B CA 1
ATOM 3948 C C . GLU B 1 138 ? 60.005 37.650 -3.501 1.00 60.88 138 GLU B C 1
ATOM 3949 O O . GLU B 1 138 ? 59.539 38.451 -2.678 1.00 57.92 138 GLU B O 1
ATOM 3951 N N . LYS B 1 139 ? 59.378 36.528 -3.849 1.00 60.53 139 LYS B N 1
ATOM 3952 C CA . LYS B 1 139 ? 58.060 36.203 -3.314 1.00 60.10 139 LYS B CA 1
ATOM 3953 C C . LYS B 1 139 ? 58.140 35.821 -1.839 1.00 58.10 139 LYS B C 1
ATOM 3954 O O . LYS B 1 139 ? 57.210 36.082 -1.081 1.00 58.97 139 LYS B O 1
ATOM 3956 N N . VAL B 1 140 ? 59.250 35.210 -1.431 1.00 56.51 140 VAL B N 1
ATOM 3957 C CA . VAL B 1 140 ? 59.441 34.855 -0.026 1.00 51.09 140 VAL B CA 1
ATOM 3958 C C . VAL B 1 140 ? 59.756 36.094 0.813 1.00 52.55 140 VAL B C 1
ATOM 3959 O O . VAL B 1 140 ? 59.274 36.229 1.944 1.00 54.58 140 VAL B O 1
ATOM 3963 N N . LYS B 1 141 ? 60.563 36.996 0.261 1.00 53.47 141 LYS B N 1
ATOM 3964 C CA . LYS B 1 141 ? 60.824 38.276 0.920 1.00 55.57 141 LYS B CA 1
ATOM 3965 C C . LYS B 1 141 ? 59.513 39.017 1.147 1.00 56.81 141 LYS B C 1
ATOM 3966 O O . LYS B 1 141 ? 59.316 39.641 2.187 1.00 57.92 141 LYS B O 1
ATOM 3968 N N . LYS B 1 142 ? 58.623 38.937 0.164 1.00 57.05 142 LYS B N 1
ATOM 3969 C CA . LYS B 1 142 ? 57.321 39.591 0.245 1.00 59.85 142 LYS B CA 1
ATOM 3970 C C . LYS B 1 142 ? 56.479 38.973 1.358 1.00 60.10 142 LYS B C 1
ATOM 3971 O O . LYS B 1 142 ? 55.716 39.661 2.041 1.00 61.20 142 LYS B O 1
ATOM 3973 N N . ALA B 1 143 ? 56.633 37.668 1.539 1.00 61.93 143 ALA B N 1
ATOM 3974 C CA . ALA B 1 143 ? 55.915 36.956 2.582 1.00 60.17 143 ALA B CA 1
ATOM 3975 C C . ALA B 1 143 ? 56.409 37.378 3.956 1.00 56.36 143 ALA B C 1
ATOM 3976 O O . ALA B 1 143 ? 55.627 37.530 4.892 1.00 57.30 143 ALA B O 1
ATOM 3978 N N . VAL B 1 144 ? 57.719 37.557 4.069 1.00 57.03 144 VAL B N 1
ATOM 3979 C CA . VAL B 1 144 ? 58.326 37.978 5.324 1.00 58.28 144 VAL B CA 1
ATOM 3980 C C . VAL B 1 144 ? 57.722 39.292 5.783 1.00 58.92 144 VAL B C 1
ATOM 3981 O O . VAL B 1 144 ? 57.303 39.421 6.931 1.00 61.38 144 VAL B O 1
ATOM 3985 N N . GLU B 1 145 ? 57.657 40.252 4.868 1.00 60.11 145 GLU B N 1
ATOM 3986 C CA . GLU B 1 145 ? 57.117 41.575 5.169 1.00 63.20 145 GLU B CA 1
ATOM 3987 C C . GLU B 1 145 ? 55.639 41.510 5.558 1.00 63.40 145 GLU B C 1
ATOM 3988 O O . GLU B 1 145 ? 55.194 42.239 6.442 1.00 65.17 145 GLU B O 1
ATOM 3994 N N . LYS B 1 146 ? 54.889 40.628 4.899 1.00 62.27 146 LYS B N 1
ATOM 3995 C CA . LYS B 1 146 ? 53.469 40.459 5.202 1.00 68.55 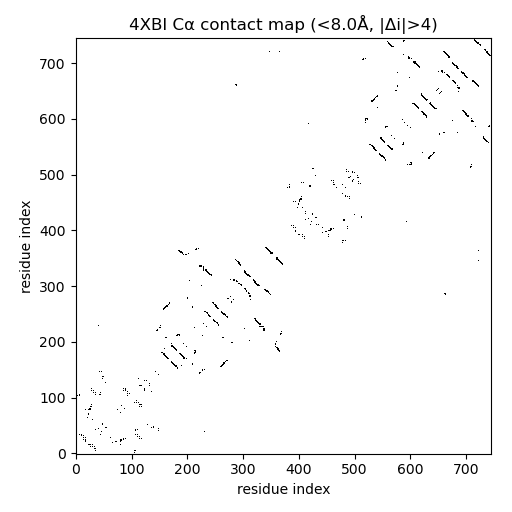146 LYS B CA 1
ATOM 3996 C C . LYS B 1 146 ? 53.284 39.977 6.637 1.00 63.01 146 LYS B C 1
ATOM 3997 O O . LYS B 1 146 ? 52.461 40.506 7.377 1.00 64.75 146 LYS B O 1
ATOM 4003 N N . ILE B 1 147 ? 54.077 38.983 7.026 1.00 61.15 147 ILE B N 1
ATOM 4004 C CA . ILE B 1 147 ? 53.984 38.393 8.356 1.00 61.05 147 ILE B CA 1
ATOM 4005 C C . ILE B 1 147 ? 54.357 39.397 9.445 1.00 64.88 147 ILE B C 1
ATOM 4006 O O . ILE B 1 147 ? 53.663 39.501 10.463 1.00 66.54 147 ILE B O 1
ATOM 4011 N N . ARG B 1 148 ? 55.442 40.143 9.228 1.00 65.55 148 ARG B N 1
ATOM 4012 C CA . ARG B 1 148 ? 55.846 41.204 10.156 1.00 69.35 148 ARG B CA 1
ATOM 4013 C C . ARG B 1 148 ? 54.737 42.235 10.330 1.00 69.30 148 ARG B C 1
ATOM 4014 O O . ARG B 1 148 ? 54.434 42.659 11.447 1.00 70.64 148 ARG B O 1
ATOM 4022 N N . GLY B 1 149 ? 54.135 42.633 9.214 1.00 69.33 149 GLY B N 1
ATOM 4023 C CA . GLY B 1 149 ? 53.075 43.624 9.224 1.00 70.28 149 GLY B CA 1
ATOM 4024 C C . GLY B 1 149 ? 51.873 43.138 10.001 1.00 70.78 149 GLY B C 1
ATOM 4025 O O . GLY B 1 149 ? 51.177 43.918 10.646 1.00 73.07 149 GLY B O 1
ATOM 4026 N N . GLY B 1 150 ? 51.637 41.833 9.940 1.00 50.60 150 GLY B N 1
ATOM 4027 C CA . GLY B 1 150 ? 50.525 41.234 10.652 1.00 49.08 150 GLY B CA 1
ATOM 4028 C C . GLY B 1 150 ? 50.789 41.325 12.139 1.00 54.18 150 GLY B C 1
ATOM 4029 O O . GLY B 1 150 ? 49.907 41.684 12.915 1.00 51.82 150 GLY B O 1
ATOM 4030 N N . SER B 1 151 ? 52.026 41.032 12.532 1.00 49.58 151 SER B N 1
ATOM 4031 C CA . SER B 1 151 ? 52.391 41.034 13.941 1.00 52.63 151 SER B CA 1
ATOM 4032 C C . SER B 1 151 ? 52.338 42.452 14.509 1.00 55.07 151 SER B C 1
ATOM 4033 O O . SER B 1 151 ? 51.921 42.664 15.658 1.00 48.34 151 SER B O 1
ATOM 4036 N N . LYS B 1 152 ? 52.764 43.415 13.694 1.00 48.54 152 LYS B N 1
ATOM 4037 C CA . LYS B 1 152 ? 52.645 44.827 14.031 1.00 48.61 152 LYS B CA 1
ATOM 4038 C C . LYS B 1 152 ? 51.199 45.227 14.322 1.00 53.70 152 LYS B C 1
ATOM 4039 O O . LYS B 1 152 ? 50.898 45.782 15.378 1.00 56.64 152 LYS B O 1
ATOM 4041 N N . GLY B 1 153 ? 50.305 44.941 13.383 1.00 48.81 153 GLY B N 1
ATOM 4042 C CA . GLY B 1 153 ? 48.922 45.354 13.525 1.00 44.61 153 GLY B CA 1
ATOM 4043 C C . GLY B 1 153 ? 48.272 44.799 14.778 1.00 50.39 153 GLY B C 1
ATOM 4044 O O . GLY B 1 153 ? 47.613 45.523 15.517 1.00 54.76 153 GLY B O 1
ATOM 4045 N N . GLU B 1 154 ? 48.466 43.509 15.019 1.00 49.30 154 GLU B N 1
ATOM 4046 C CA . GLU B 1 154 ? 47.912 42.847 16.192 1.00 51.10 154 GLU B CA 1
ATOM 4047 C C . GLU B 1 154 ? 48.306 43.507 17.516 1.00 48.89 154 GLU B C 1
ATOM 4048 O O . GLU B 1 154 ? 47.497 43.571 18.440 1.00 46.85 154 GLU B O 1
ATOM 4054 N N . GLU B 1 155 ? 49.539 44.000 17.605 1.00 51.05 155 GLU B N 1
ATOM 4055 C CA . GLU B 1 155 ? 50.028 44.611 18.838 1.00 49.48 155 GLU B CA 1
ATOM 4056 C C . GLU B 1 155 ? 49.270 45.882 19.164 1.00 51.67 155 GLU B C 1
ATOM 4057 O O . GLU B 1 155 ? 49.197 46.291 20.324 1.00 53.65 155 GLU B O 1
ATOM 4063 N N . LEU B 1 156 ? 48.712 46.505 18.131 1.00 52.34 156 LEU B N 1
ATOM 4064 C CA . LEU B 1 156 ? 47.852 47.666 18.306 1.00 45.31 156 LEU B CA 1
ATOM 4065 C C . LEU B 1 156 ? 46.608 47.318 19.107 1.00 41.21 156 LEU B C 1
ATOM 4066 O O . LEU B 1 156 ? 45.954 48.203 19.656 1.00 43.31 156 LEU B O 1
ATOM 4071 N N . PHE B 1 157 ? 46.277 46.029 19.169 1.00 39.10 157 PHE B N 1
ATOM 4072 C CA . PHE B 1 157 ? 45.017 45.599 19.763 1.00 36.52 157 PHE B CA 1
ATOM 4073 C C . PHE B 1 157 ? 45.184 44.829 21.073 1.00 39.30 157 PHE B C 1
ATOM 4074 O O . PHE B 1 157 ? 44.223 44.250 21.585 1.00 35.64 157 PHE B O 1
ATOM 4082 N N . THR B 1 158 ? 46.403 44.820 21.610 1.00 43.76 158 THR B N 1
ATOM 4083 C CA . THR B 1 158 ? 46.639 44.221 22.917 1.00 47.08 158 THR B CA 1
ATOM 4084 C C . THR B 1 158 ? 45.836 44.986 23.970 1.00 48.51 158 THR B C 1
ATOM 4085 O O . THR B 1 158 ? 45.743 46.215 23.916 1.00 42.87 158 THR B O 1
ATOM 4089 N N . GLY B 1 159 ? 45.240 44.262 24.911 1.00 41.12 159 GLY B N 1
ATOM 4090 C CA . GLY B 1 159 ? 44.449 44.888 25.952 1.00 39.18 159 GLY B CA 1
ATOM 4091 C C . GLY B 1 159 ? 43.209 45.568 25.393 1.00 37.04 159 GLY B C 1
ATOM 4092 O O . GLY B 1 159 ? 42.631 45.110 24.412 1.00 37.75 159 GLY B O 1
ATOM 4093 N N . VAL B 1 160 ? 42.803 46.675 26.006 1.00 41.01 160 VAL B N 1
ATOM 4094 C CA . VAL B 1 160 ? 41.556 47.336 25.623 1.00 42.94 160 VAL B CA 1
ATOM 4095 C C . VAL B 1 160 ? 41.801 48.560 24.747 1.00 38.48 160 VAL B C 1
ATOM 4096 O O . VAL B 1 160 ? 42.661 49.370 25.050 1.00 41.87 160 VAL B O 1
ATOM 4100 N N . VAL B 1 161 ? 41.027 48.686 23.673 1.00 34.70 161 VAL B N 1
ATOM 4101 C CA . VAL B 1 161 ? 41.162 49.796 22.726 1.00 38.13 161 VAL B CA 1
ATOM 4102 C C . VAL B 1 161 ? 39.880 50.624 22.624 1.00 34.19 161 VAL B C 1
ATOM 4103 O O . VAL B 1 161 ? 38.808 50.074 22.419 1.00 34.54 161 VAL B O 1
ATOM 4107 N N . PRO B 1 162 ? 39.988 51.954 22.782 1.00 39.19 162 PRO B N 1
ATOM 4108 C CA . PRO B 1 162 ? 38.837 52.842 22.596 1.00 41.45 162 PRO B CA 1
ATOM 4109 C C . PRO B 1 162 ? 38.355 52.907 21.151 1.00 40.12 162 PRO B C 1
ATOM 4110 O O . PRO B 1 162 ? 39.152 52.895 20.205 1.00 40.92 162 PRO B O 1
ATOM 4114 N N . ILE B 1 163 ? 37.037 52.997 21.010 1.00 34.03 163 ILE B N 1
ATOM 4115 C CA . ILE B 1 163 ? 36.368 52.999 19.718 1.00 31.76 163 ILE B CA 1
ATOM 4116 C C . ILE B 1 163 ? 35.454 54.213 19.569 1.00 37.01 163 ILE B C 1
ATOM 4117 O O . ILE B 1 163 ? 34.802 54.633 20.532 1.00 34.65 163 ILE B O 1
ATOM 4122 N N . LEU B 1 164 ? 35.406 54.762 18.358 1.00 34.52 164 LEU B N 1
ATOM 4123 C CA . LEU B 1 164 ? 34.485 55.842 18.008 1.00 33.17 164 LEU B CA 1
ATOM 4124 C C . LEU B 1 164 ? 33.822 55.498 16.689 1.00 36.81 164 LEU B C 1
ATOM 4125 O O . LEU B 1 164 ? 34.504 55.131 15.732 1.00 34.15 164 LEU B O 1
ATOM 4130 N N . VAL B 1 165 ? 32.493 55.589 16.647 1.00 33.22 165 VAL B N 1
ATOM 4131 C CA . VAL B 1 165 ? 31.743 55.318 15.432 1.00 33.17 165 VAL B CA 1
ATOM 4132 C C . VAL B 1 165 ? 30.941 56.545 15.052 1.00 38.76 165 VAL B C 1
ATOM 4133 O O . VAL B 1 165 ? 30.315 57.166 15.910 1.00 36.41 165 VAL B O 1
ATOM 4137 N N . GLU B 1 166 ? 30.971 56.901 13.773 1.00 35.15 166 GLU B N 1
ATOM 4138 C CA . GLU B 1 166 ? 30.184 58.023 13.273 1.00 41.10 166 GLU B CA 1
ATOM 4139 C C . GLU B 1 166 ? 29.512 57.648 11.964 1.00 42.35 166 GLU B C 1
ATOM 4140 O O . GLU B 1 166 ? 30.167 57.215 11.023 1.00 44.62 166 GLU B O 1
ATOM 4146 N N . LEU B 1 167 ? 28.195 57.798 11.915 1.00 37.24 167 LEU B N 1
ATOM 4147 C CA . LEU B 1 167 ? 27.448 57.440 10.720 1.00 37.15 167 LEU B CA 1
ATOM 4148 C C . LEU B 1 167 ? 26.514 58.572 10.316 1.00 38.32 167 LEU B C 1
ATOM 4149 O O . LEU B 1 167 ? 25.735 59.055 11.133 1.00 37.85 167 LEU B O 1
ATOM 4154 N N . ASP B 1 168 ? 26.588 58.974 9.051 1.00 45.36 168 ASP B N 1
ATOM 4155 C CA . ASP B 1 168 ? 25.593 59.869 8.457 1.00 45.54 168 ASP B CA 1
ATOM 4156 C C . ASP B 1 168 ? 24.732 59.052 7.505 1.00 49.18 168 ASP B C 1
ATOM 4157 O O . ASP B 1 168 ? 25.253 58.386 6.605 1.00 43.38 168 ASP B O 1
ATOM 4162 N N . GLY B 1 169 ? 23.418 59.101 7.698 1.00 45.52 169 GLY B N 1
ATOM 4163 C CA . GLY B 1 169 ? 22.528 58.254 6.929 1.00 38.46 169 GLY B CA 1
ATOM 4164 C C . GLY B 1 169 ? 21.484 59.008 6.126 1.00 41.74 169 GLY B C 1
ATOM 4165 O O . GLY B 1 169 ? 21.066 60.098 6.508 1.00 39.78 169 GLY B O 1
ATOM 4166 N N . ASP B 1 170 ? 21.063 58.410 5.014 1.00 38.37 170 ASP B N 1
ATOM 4167 C CA . ASP B 1 170 ? 19.938 58.905 4.229 1.00 43.77 170 ASP B CA 1
ATOM 4168 C C . ASP B 1 170 ? 19.134 57.723 3.682 1.00 47.71 170 ASP B C 1
ATOM 4169 O O . ASP B 1 170 ? 19.567 57.055 2.745 1.00 46.38 170 ASP B O 1
ATOM 4174 N N . VAL B 1 171 ? 17.967 57.467 4.268 1.00 44.14 171 VAL B N 1
ATOM 4175 C CA . VAL B 1 171 ? 17.119 56.359 3.836 1.00 37.99 171 VAL B CA 1
ATOM 4176 C C . VAL B 1 171 ? 15.772 56.869 3.335 1.00 39.89 171 VAL B C 1
ATOM 4177 O O . VAL B 1 171 ? 15.001 57.461 4.090 1.00 42.97 171 VAL B O 1
ATOM 4181 N N . ASN B 1 172 ? 15.505 56.634 2.054 1.00 40.92 172 ASN B N 1
ATOM 4182 C CA . ASN B 1 172 ? 14.318 57.146 1.385 1.00 43.88 172 ASN B CA 1
ATOM 4183 C C . ASN B 1 172 ? 14.134 58.638 1.620 1.00 50.70 172 ASN B C 1
ATOM 4184 O O . ASN B 1 172 ? 13.007 59.118 1.697 1.00 46.65 172 ASN B O 1
ATOM 4189 N N . GLY B 1 173 ? 15.241 59.365 1.746 1.00 50.71 173 GLY B N 1
ATOM 4190 C CA . GLY B 1 173 ? 15.177 60.804 1.940 1.00 55.88 173 GLY B CA 1
ATOM 4191 C C . GLY B 1 173 ? 15.176 61.230 3.397 1.00 53.16 173 GLY B C 1
ATOM 4192 O O . GLY B 1 173 ? 15.361 62.407 3.708 1.00 55.08 173 GLY B O 1
ATOM 4193 N N . HIS B 1 174 ? 14.952 60.276 4.292 1.00 49.63 174 HIS B N 1
ATOM 4194 C CA . HIS B 1 174 ? 15.011 60.548 5.723 1.00 52.58 174 HIS B CA 1
ATOM 4195 C C . HIS B 1 174 ? 16.468 60.554 6.180 1.00 48.88 174 HIS B C 1
ATOM 4196 O O . HIS B 1 174 ? 17.127 59.515 6.202 1.00 42.31 174 HIS B O 1
ATOM 4203 N N . LYS B 1 175 ? 16.967 61.727 6.541 1.00 47.81 175 LYS B N 1
ATOM 4204 C CA . LYS B 1 175 ? 18.365 61.862 6.916 1.00 52.13 175 LYS B CA 1
ATOM 4205 C C . LYS B 1 175 ? 18.524 61.768 8.426 1.00 52.77 175 LYS B C 1
ATOM 4206 O O . LYS B 1 175 ? 17.654 62.202 9.175 1.00 55.05 175 LYS B O 1
ATOM 4212 N N . PHE B 1 176 ? 19.634 61.181 8.866 1.00 49.11 176 PHE B N 1
ATOM 4213 C CA . PHE B 1 176 ? 19.911 61.016 10.287 1.00 43.56 176 PHE B CA 1
ATOM 4214 C C . PHE B 1 176 ? 21.404 60.827 10.529 1.00 46.36 176 PHE B C 1
ATOM 4215 O O . PHE B 1 176 ? 22.157 60.541 9.600 1.00 45.68 176 PHE B O 1
ATOM 4223 N N . SER B 1 177 ? 21.815 60.965 11.785 1.00 43.68 177 SER B N 1
ATOM 4224 C CA . SER B 1 177 ? 23.200 60.711 12.181 1.00 40.33 177 SER B CA 1
ATOM 4225 C C . SER B 1 177 ? 23.234 59.887 13.454 1.00 38.33 177 SER B C 1
ATOM 4226 O O . SER B 1 177 ? 22.384 60.047 14.336 1.00 39.11 177 SER B O 1
ATOM 4229 N N . VAL B 1 178 ? 24.236 59.019 13.540 1.00 38.36 178 VAL B N 1
ATOM 4230 C CA . VAL B 1 178 ? 24.471 58.187 14.713 1.00 41.22 178 VAL B CA 1
ATOM 4231 C C . VAL B 1 178 ? 25.911 58.366 15.178 1.00 40.73 178 VAL B C 1
ATOM 4232 O O . VAL B 1 178 ? 26.831 58.401 14.364 1.00 37.41 178 VAL B O 1
ATOM 4236 N N . ARG B 1 179 ? 26.100 58.513 16.482 1.00 37.34 179 ARG B N 1
ATOM 4237 C CA . ARG B 1 179 ? 27.439 58.508 17.044 1.00 43.92 179 ARG B CA 1
ATOM 4238 C C . ARG B 1 179 ? 27.542 57.419 18.109 1.00 41.50 179 ARG B C 1
ATOM 4239 O O . ARG B 1 179 ? 26.642 57.258 18.934 1.00 36.66 179 ARG B O 1
ATOM 4247 N N . GLY B 1 180 ? 28.642 56.671 18.078 1.00 40.52 180 GLY B N 1
ATOM 4248 C CA . GLY B 1 180 ? 28.864 55.589 19.023 1.00 37.65 180 GLY B CA 1
ATOM 4249 C C . GLY B 1 180 ? 30.239 55.649 19.668 1.00 40.10 180 GLY B C 1
ATOM 4250 O O . GLY B 1 180 ? 31.202 56.097 19.049 1.00 35.21 180 GLY B O 1
ATOM 4251 N N . GLU B 1 181 ? 30.318 55.203 20.918 1.00 33.76 181 GLU B N 1
ATOM 4252 C CA . GLU B 1 181 ? 31.562 55.194 21.674 1.00 31.80 181 GLU B CA 1
ATOM 4253 C C . GLU B 1 181 ? 31.623 53.966 22.552 1.00 34.47 181 GLU B C 1
ATOM 4254 O O . GLU B 1 181 ? 30.605 53.536 23.070 1.00 36.60 181 GLU B O 1
ATOM 4260 N N . GLY B 1 182 ? 32.822 53.430 22.750 1.00 35.94 182 GLY B N 1
ATOM 4261 C CA . GLY B 1 182 ? 32.999 52.282 23.617 1.00 32.43 182 GLY B CA 1
ATOM 4262 C C . GLY B 1 182 ? 34.410 51.733 23.541 1.00 36.38 182 GLY B C 1
ATOM 4263 O O . GLY B 1 182 ? 35.362 52.494 23.322 1.00 35.27 182 GLY B O 1
ATOM 4264 N N . GLU B 1 183 ? 34.535 50.415 23.721 1.00 30.04 183 GLU B N 1
ATOM 4265 C CA . GLU B 1 183 ? 35.826 49.753 23.885 1.00 33.97 183 GLU B CA 1
ATOM 4266 C C . GLU B 1 183 ? 35.809 48.378 23.231 1.00 34.27 183 GLU B C 1
ATOM 4267 O O . GLU B 1 183 ? 34.762 47.734 23.147 1.00 33.17 183 GLU B O 1
ATOM 4273 N N . GLY B 1 184 ? 36.979 47.924 22.804 1.00 32.85 184 GLY B N 1
ATOM 4274 C CA . GLY B 1 184 ? 37.114 46.618 22.195 1.00 34.17 184 GLY B CA 1
ATOM 4275 C C . GLY B 1 184 ? 38.249 45.807 22.795 1.00 37.11 184 GLY B C 1
ATOM 4276 O O . GLY B 1 184 ? 39.310 46.334 23.136 1.00 34.82 184 GLY B O 1
ATOM 4277 N N . ASP B 1 185 ? 38.010 44.508 22.928 1.00 31.33 185 ASP B N 1
ATOM 4278 C CA . ASP B 1 185 ? 39.013 43.570 23.422 1.00 34.30 185 ASP B CA 1
ATOM 4279 C C . ASP B 1 185 ? 39.180 42.490 22.347 1.00 38.01 185 ASP B C 1
ATOM 4280 O O . ASP B 1 185 ? 38.471 41.478 22.341 1.00 36.61 185 ASP B O 1
ATOM 4285 N N . ALA B 1 186 ? 40.107 42.727 21.424 1.00 33.63 186 ALA B N 1
ATOM 4286 C CA . ALA B 1 186 ? 40.246 41.868 20.255 1.00 34.27 186 ALA B CA 1
ATOM 4287 C C . ALA B 1 186 ? 40.816 40.519 20.631 1.00 34.61 186 ALA B C 1
ATOM 4288 O O . ALA B 1 186 ? 40.595 39.547 19.919 1.00 33.61 186 ALA B O 1
ATOM 4290 N N . THR B 1 187 ? 41.552 40.457 21.741 1.00 31.64 187 THR B N 1
ATOM 4291 C CA . THR B 1 187 ? 42.128 39.187 22.189 1.00 39.26 187 THR B CA 1
ATOM 4292 C C . THR B 1 187 ? 41.011 38.188 22.499 1.00 43.39 187 THR B C 1
ATOM 4293 O O . THR B 1 187 ? 41.102 37.000 22.174 1.00 40.58 187 THR B O 1
ATOM 4297 N N . ASN B 1 188 ? 39.936 38.674 23.103 1.00 40.33 188 ASN B N 1
ATOM 4298 C CA . ASN B 1 188 ? 38.828 37.791 23.437 1.00 35.35 188 ASN B CA 1
ATOM 4299 C C . ASN B 1 188 ? 37.609 38.017 22.544 1.00 36.84 188 ASN B C 1
ATOM 4300 O O . ASN B 1 188 ? 36.578 37.395 22.740 1.00 38.14 188 ASN B O 1
ATOM 4305 N N . GLY B 1 189 ? 37.739 38.903 21.561 1.00 27.83 189 GLY B N 1
ATOM 4306 C CA . GLY B 1 189 ? 36.685 39.126 20.582 1.00 26.38 189 GLY B CA 1
ATOM 4307 C C . GLY B 1 189 ? 35.450 39.849 21.102 1.00 36.40 189 GLY B C 1
ATOM 4308 O O . GLY B 1 189 ? 34.356 39.641 20.576 1.00 36.08 189 GLY B O 1
ATOM 4309 N N . LYS B 1 190 ? 35.622 40.730 22.089 1.00 29.68 190 LYS B N 1
ATOM 4310 C CA . LYS B 1 190 ? 34.486 41.371 22.759 1.00 28.14 190 LYS B CA 1
ATOM 4311 C C . LYS B 1 190 ? 34.395 42.873 22.470 1.00 31.35 190 LYS B C 1
ATOM 4312 O O . LYS B 1 190 ? 35.374 43.598 22.619 1.00 32.95 190 LYS B O 1
ATOM 4318 N N . LEU B 1 191 ? 33.220 43.326 22.036 1.00 30.13 191 LEU B N 1
ATOM 4319 C CA . LEU B 1 191 ? 32.936 44.758 21.865 1.00 32.34 191 LEU B CA 1
ATOM 4320 C C . LEU B 1 191 ? 31.852 45.212 22.827 1.00 32.67 191 LEU B C 1
ATOM 4321 O O . LEU B 1 191 ? 30.850 44.504 23.001 1.00 28.69 191 LEU B O 1
ATOM 4326 N N . THR B 1 192 ? 32.025 46.400 23.407 1.00 31.23 192 THR B N 1
ATOM 4327 C CA . THR B 1 192 ? 30.973 47.059 24.181 1.00 28.99 192 THR B CA 1
ATOM 4328 C C . THR B 1 192 ? 30.816 48.523 23.722 1.00 32.28 192 THR B C 1
ATOM 4329 O O . THR B 1 192 ? 31.728 49.341 23.901 1.00 33.26 192 THR B O 1
ATOM 4333 N N . LEU B 1 193 ? 29.663 48.850 23.140 1.00 31.93 193 LEU B N 1
ATOM 4334 C CA . LEU B 1 193 ? 29.417 50.192 22.603 1.00 31.24 193 LEU B CA 1
ATOM 4335 C C . LEU B 1 193 ? 28.019 50.720 22.915 1.00 32.74 193 LEU B C 1
ATOM 4336 O O . LEU B 1 193 ? 27.070 49.947 23.076 1.00 33.84 193 LEU B O 1
ATOM 4341 N N . LYS B 1 194 ? 27.900 52.043 22.975 1.00 32.70 194 LYS B N 1
ATOM 4342 C CA . LYS B 1 194 ? 26.604 52.713 23.084 1.00 33.34 194 LYS B CA 1
ATOM 4343 C C . LYS B 1 194 ? 26.470 53.697 21.925 1.00 35.32 194 LYS B C 1
ATOM 4344 O O . LYS B 1 194 ? 27.366 54.505 21.684 1.00 32.11 194 LYS B O 1
ATOM 4350 N N . PHE B 1 195 ? 25.361 53.604 21.203 1.00 35.41 195 PHE B N 1
ATOM 4351 C CA . PHE B 1 195 ? 25.101 54.448 20.045 1.00 32.97 195 PHE B CA 1
ATOM 4352 C C . PHE B 1 195 ? 23.928 55.364 20.331 1.00 35.09 195 PHE B C 1
ATOM 4353 O O . PHE B 1 195 ? 22.984 54.955 20.969 1.00 33.86 195 PHE B O 1
ATOM 4361 N N . ILE B 1 196 ? 23.987 56.592 19.841 1.00 33.51 196 ILE B N 1
ATOM 4362 C CA . ILE B 1 196 ? 22.894 57.535 20.010 1.00 38.61 196 ILE B CA 1
ATOM 4363 C C . ILE B 1 196 ? 22.532 58.113 18.655 1.00 41.15 196 ILE B C 1
ATOM 4364 O O . ILE B 1 196 ? 23.413 58.450 17.859 1.00 43.90 196 ILE B O 1
ATOM 4369 N N . CYS B 1 197 ? 21.241 58.196 18.370 1.00 42.68 197 CYS B N 1
ATOM 4370 C CA . CYS B 1 197 ? 20.807 58.997 17.238 1.00 41.64 197 CYS B CA 1
ATOM 4371 C C . CYS B 1 197 ? 20.827 60.468 17.639 1.00 40.52 197 CYS B C 1
ATOM 4372 O O . CYS B 1 197 ? 20.026 60.901 18.461 1.00 38.98 197 CYS B O 1
ATOM 4375 N N . THR B 1 198 ? 21.750 61.229 17.060 1.00 41.61 198 THR B N 1
ATOM 4376 C CA . THR B 1 198 ? 21.974 62.611 17.459 1.00 46.22 198 THR B CA 1
ATOM 4377 C C . THR B 1 198 ? 21.071 63.576 16.715 1.00 51.15 198 THR B C 1
ATOM 4378 O O . THR B 1 198 ? 21.162 64.786 16.902 1.00 49.19 198 THR B O 1
ATOM 4382 N N . THR B 1 199 ? 20.193 63.037 15.877 1.00 53.42 199 THR B N 1
ATOM 4383 C CA . THR B 1 199 ? 19.313 63.864 15.066 1.00 60.19 199 THR B CA 1
ATOM 4384 C C . THR B 1 199 ? 17.851 63.679 15.464 1.00 62.79 199 THR B C 1
ATOM 4385 O O . THR B 1 199 ? 16.942 64.153 14.782 1.00 64.01 199 THR B O 1
ATOM 4389 N N . GLY B 1 200 ? 17.626 63.000 16.582 1.00 54.52 200 GLY B N 1
ATOM 4390 C CA . GLY B 1 200 ? 16.275 62.777 17.063 1.00 51.43 200 GLY B CA 1
ATOM 4391 C C . GLY B 1 200 ? 15.899 61.308 16.991 1.00 49.81 200 GLY B C 1
ATOM 4392 O O . GLY B 1 200 ? 16.607 60.453 17.520 1.00 44.92 200 GLY B O 1
ATOM 4393 N N . LYS B 1 201 ? 14.786 61.018 16.327 1.00 42.78 201 LYS B N 1
ATOM 4394 C CA . LYS B 1 201 ? 14.295 59.660 16.212 1.00 50.98 201 LYS B CA 1
ATOM 4395 C C . LYS B 1 201 ? 14.974 58.934 15.042 1.00 44.67 201 LYS B C 1
ATOM 4396 O O . LYS B 1 201 ? 15.074 59.466 13.934 1.00 42.85 201 LYS B O 1
ATOM 4402 N N . LEU B 1 202 ? 15.462 57.727 15.296 1.00 39.95 202 LEU B N 1
ATOM 4403 C CA . LEU B 1 202 ? 16.021 56.916 14.219 1.00 37.11 202 LEU B CA 1
ATOM 4404 C C . LEU B 1 202 ? 14.877 56.454 13.313 1.00 36.21 202 LEU B C 1
ATOM 4405 O O . LEU B 1 202 ? 13.892 55.892 13.789 1.00 35.98 202 LEU B O 1
ATOM 4410 N N . PRO B 1 203 ? 14.992 56.722 12.003 1.00 38.80 203 PRO B N 1
ATOM 4411 C CA . PRO B 1 203 ? 13.887 56.429 11.089 1.00 37.74 203 PRO B CA 1
ATOM 4412 C C . PRO B 1 203 ? 13.910 54.996 10.567 1.00 36.52 203 PRO B C 1
ATOM 4413 O O . PRO B 1 203 ? 13.002 54.617 9.836 1.00 35.29 203 PRO B O 1
ATOM 4417 N N . VAL B 1 204 ? 14.934 54.226 10.928 1.00 32.18 204 VAL B N 1
ATOM 4418 C CA . VAL B 1 204 ? 14.974 52.782 10.672 1.00 31.91 204 VAL B CA 1
ATOM 4419 C C . VAL B 1 204 ? 15.221 52.039 11.990 1.00 32.20 204 VAL B C 1
ATOM 4420 O O . VAL B 1 204 ? 15.657 52.652 12.970 1.00 32.78 204 VAL B O 1
ATOM 4424 N N . PRO B 1 205 ? 14.937 50.721 12.031 1.00 29.11 205 PRO B N 1
ATOM 4425 C CA . PRO B 1 205 ? 15.181 50.004 13.286 1.00 26.22 205 PRO B CA 1
ATOM 4426 C C . PRO B 1 205 ? 16.669 49.860 13.576 1.00 29.13 205 PRO B C 1
ATOM 4427 O O . PRO B 1 205 ? 17.442 49.597 12.647 1.00 28.25 205 PRO B O 1
ATOM 4431 N N . TRP B 1 206 ? 17.057 50.038 14.838 1.00 26.98 206 TRP B N 1
ATOM 4432 C CA . TRP B 1 206 ? 18.464 49.855 15.243 1.00 32.73 206 TRP B CA 1
ATOM 4433 C C . TRP B 1 206 ? 19.119 48.568 14.730 1.00 31.11 206 TRP B C 1
ATOM 4434 O O . TRP B 1 206 ? 20.246 48.616 14.230 1.00 28.42 206 TRP B O 1
ATOM 4445 N N . PRO B 1 207 ? 18.420 47.418 14.845 1.00 29.93 207 PRO B N 1
ATOM 4446 C CA . PRO B 1 207 ? 19.090 46.189 14.390 1.00 29.36 207 PRO B CA 1
ATOM 4447 C C . PRO B 1 207 ? 19.526 46.217 12.917 1.00 27.32 207 PRO B C 1
ATOM 4448 O O . PRO B 1 207 ? 20.501 45.553 12.594 1.00 28.12 207 PRO B O 1
ATOM 4452 N N . THR B 1 208 ? 18.837 46.960 12.048 1.00 25.57 208 THR B N 1
ATOM 4453 C CA . THR B 1 208 ? 19.261 47.044 10.638 1.00 26.93 208 THR B CA 1
ATOM 4454 C C . THR B 1 208 ? 20.604 47.777 10.470 1.00 29.54 208 THR B C 1
ATOM 4455 O O . THR B 1 208 ? 21.200 47.744 9.394 1.00 31.44 208 THR B O 1
ATOM 4459 N N . LEU B 1 209 ? 21.078 48.433 11.525 1.00 24.58 209 LEU B N 1
ATOM 4460 C CA . LEU B 1 209 ? 22.317 49.199 11.430 1.00 23.47 209 LEU B CA 1
ATOM 4461 C C . LEU B 1 209 ? 23.517 48.534 12.107 1.00 26.54 209 LEU B C 1
ATOM 4462 O O . LEU B 1 209 ? 24.646 49.020 11.989 1.00 27.95 209 LEU B O 1
ATOM 4467 N N . VAL B 1 210 ? 23.268 47.440 12.827 1.00 27.93 210 VAL B N 1
ATOM 4468 C CA . VAL B 1 210 ? 24.312 46.779 13.599 1.00 28.26 210 VAL B CA 1
ATOM 4469 C C . VAL B 1 210 ? 25.538 46.399 12.767 1.00 26.61 210 VAL B C 1
ATOM 4470 O O . VAL B 1 210 ? 26.671 46.690 13.167 1.00 27.98 210 VAL B O 1
ATOM 4474 N N . THR B 1 211 ? 25.332 45.753 11.620 1.00 27.46 211 THR B N 1
ATOM 4475 C CA . THR B 1 211 ? 26.483 45.304 10.822 1.00 29.94 211 THR B CA 1
ATOM 4476 C C . THR B 1 211 ? 27.260 46.475 10.253 1.00 26.89 211 THR B C 1
ATOM 4477 O O . THR B 1 211 ? 28.473 46.396 10.070 1.00 29.00 211 THR B O 1
ATOM 4481 N N . THR B 1 212 ? 26.564 47.577 9.978 1.00 25.60 212 THR B N 1
ATOM 4482 C CA . THR B 1 212 ? 27.234 48.750 9.433 1.00 27.60 212 THR B CA 1
ATOM 4483 C C . THR B 1 212 ? 28.079 49.436 10.504 1.00 30.83 212 THR B C 1
ATOM 4484 O O . THR B 1 212 ? 29.203 49.863 10.239 1.00 30.65 212 THR B O 1
ATOM 4488 N N . LEU B 1 213 ? 27.533 49.541 11.713 1.00 28.51 213 LEU B N 1
ATOM 4489 C CA . LEU B 1 213 ? 28.210 50.223 12.813 1.00 33.54 213 LEU B CA 1
ATOM 4490 C C . LEU B 1 213 ? 29.405 49.427 13.328 1.00 32.90 213 LEU B C 1
ATOM 4491 O O . LEU B 1 213 ? 30.402 49.987 13.791 1.00 31.85 213 LEU B O 1
ATOM 4518 N N . VAL B 1 215 ? 33.538 46.961 12.715 1.00 32.07 217 VAL B N 1
ATOM 4519 C CA . VAL B 1 215 ? 34.928 47.051 13.174 1.00 34.22 217 VAL B CA 1
ATOM 4520 C C . VAL B 1 215 ? 35.475 45.642 13.396 1.00 33.08 217 VAL B C 1
ATOM 4521 O O . VAL B 1 215 ? 35.780 45.233 14.524 1.00 28.79 217 VAL B O 1
ATOM 4525 N N . GLN B 1 216 ? 35.599 44.900 12.296 1.00 26.56 218 GLN B N 1
ATOM 4526 C CA . GLN B 1 216 ? 35.896 43.481 12.369 1.00 26.14 218 GLN B CA 1
ATOM 4527 C C . GLN B 1 216 ? 37.347 43.231 12.753 1.00 32.64 218 GLN B C 1
ATOM 4528 O O . GLN B 1 216 ? 37.741 42.095 12.963 1.00 31.81 218 GLN B O 1
ATOM 4534 N N . CYS B 1 217 ? 38.124 44.302 12.883 1.00 32.44 219 CYS B N 1
ATOM 4535 C CA . CYS B 1 217 ? 39.468 44.206 13.460 1.00 33.71 219 CYS B CA 1
ATOM 4536 C C . CYS B 1 217 ? 39.421 43.779 14.929 1.00 34.88 219 CYS B C 1
ATOM 4537 O O . CYS B 1 217 ? 40.443 43.411 15.502 1.00 36.66 219 CYS B O 1
ATOM 4540 N N . PHE B 1 218 ? 38.244 43.816 15.549 1.00 35.13 220 PHE B N 1
ATOM 4541 C CA . PHE B 1 218 ? 38.137 43.361 16.933 1.00 30.88 220 PHE B CA 1
ATOM 4542 C C . PHE B 1 218 ? 37.670 41.909 17.047 1.00 35.81 220 PHE B C 1
ATOM 4543 O O . PHE B 1 218 ? 37.415 41.411 18.154 1.00 31.26 220 PHE B O 1
ATOM 4551 N N . SER B 1 219 ? 37.556 41.229 15.910 1.00 29.52 221 SER B N 1
ATOM 4552 C CA . SER B 1 219 ? 37.292 39.795 15.932 1.00 30.12 221 SER B CA 1
ATOM 4553 C C . SER B 1 219 ? 38.425 39.066 16.633 1.00 30.91 221 SER B C 1
ATOM 4554 O O . SER B 1 219 ? 39.585 39.482 16.564 1.00 37.05 221 SER B O 1
ATOM 4557 N N . ARG B 1 220 ? 38.107 37.965 17.298 1.00 29.58 222 ARG B N 1
ATOM 4558 C CA . ARG B 1 220 ? 39.170 37.143 17.845 1.00 31.70 222 ARG B CA 1
ATOM 4559 C C . ARG B 1 220 ? 39.727 36.196 16.771 1.00 34.70 222 ARG B C 1
ATOM 4560 O O . ARG B 1 220 ? 39.028 35.299 16.306 1.00 32.79 222 ARG B O 1
ATOM 4568 N N . TYR B 1 221 ? 40.981 36.407 16.369 1.00 34.57 223 TYR B N 1
ATOM 4569 C CA . TYR B 1 221 ? 41.674 35.445 15.510 1.00 32.59 223 TYR B CA 1
ATOM 4570 C C . TYR B 1 221 ? 42.558 34.558 16.354 1.00 38.54 223 TYR B C 1
ATOM 4571 O O . TYR B 1 221 ? 43.513 35.034 16.969 1.00 35.06 223 TYR B O 1
ATOM 4580 N N . PRO B 1 222 ? 42.231 33.258 16.404 1.00 39.45 224 PRO B N 1
ATOM 4581 C CA . PRO B 1 222 ? 43.072 32.296 17.116 1.00 40.19 224 PRO B CA 1
ATOM 4582 C C . PRO B 1 222 ? 44.512 32.345 16.627 1.00 41.24 224 PRO B C 1
ATOM 4583 O O . PRO B 1 222 ? 44.751 32.711 15.472 1.00 41.57 224 PRO B O 1
ATOM 4587 N N . ASP B 1 223 ? 45.450 32.003 17.508 1.00 40.88 225 ASP B N 1
ATOM 4588 C CA . ASP B 1 223 ? 46.880 32.025 17.186 1.00 48.60 225 ASP B CA 1
ATOM 4589 C C . ASP B 1 223 ? 47.202 31.434 15.808 1.00 48.84 225 ASP B C 1
ATOM 4590 O O . ASP B 1 223 ? 47.945 32.036 15.032 1.00 50.22 225 ASP B O 1
ATOM 4595 N N . HIS B 1 224 ? 46.632 30.278 15.485 1.00 44.31 226 HIS B N 1
ATOM 4596 C CA . HIS B 1 224 ? 46.975 29.614 14.221 1.00 50.10 226 HIS B CA 1
ATOM 4597 C C . HIS B 1 224 ? 46.364 30.314 13.000 1.00 46.79 226 HIS B C 1
ATOM 4598 O O . HIS B 1 224 ? 46.726 30.023 11.860 1.00 49.43 226 HIS B O 1
ATOM 4605 N N . MET B 1 225 ? 45.449 31.247 13.235 1.00 38.76 227 MET B N 1
ATOM 4606 C CA . MET B 1 225 ? 44.820 31.961 12.127 1.00 43.86 227 MET B CA 1
ATOM 4607 C C . MET B 1 225 ? 45.342 33.385 11.966 1.00 45.72 227 MET B C 1
ATOM 4608 O O . MET B 1 225 ? 44.864 34.134 11.113 1.00 41.96 227 MET B O 1
ATOM 4613 N N . LYS B 1 226 ? 46.341 33.743 12.764 1.00 43.29 228 LYS B N 1
ATOM 4614 C CA . LYS B 1 226 ? 46.821 35.114 12.794 1.00 47.00 228 LYS B CA 1
ATOM 4615 C C . LYS B 1 226 ? 47.310 35.624 11.433 1.00 44.04 228 LYS B C 1
ATOM 4616 O O . LYS B 1 226 ? 47.152 36.807 11.134 1.00 42.46 228 LYS B O 1
ATOM 4622 N N . ARG B 1 227 ? 47.864 34.751 10.592 1.00 40.13 229 ARG B N 1
ATOM 4623 C CA . ARG B 1 227 ? 48.321 35.208 9.283 1.00 44.21 229 ARG B CA 1
ATOM 4624 C C . ARG B 1 227 ? 47.166 35.297 8.278 1.00 47.62 229 ARG B C 1
ATOM 4625 O O . ARG B 1 227 ? 47.383 35.587 7.103 1.00 52.26 229 ARG B O 1
ATOM 4633 N N . HIS B 1 228 ? 45.938 35.081 8.746 1.00 41.08 230 HIS B N 1
ATOM 4634 C CA . HIS B 1 228 ? 44.762 35.263 7.905 1.00 36.68 230 HIS B CA 1
ATOM 4635 C C . HIS B 1 228 ? 43.932 36.467 8.354 1.00 41.87 230 HIS B C 1
ATOM 4636 O O . HIS B 1 228 ? 42.807 36.666 7.889 1.00 41.08 230 HIS B O 1
ATOM 4643 N N . ASP B 1 229 ? 44.479 37.251 9.278 1.00 34.93 231 ASP B N 1
ATOM 4644 C CA . ASP B 1 229 ? 43.737 38.369 9.870 1.00 36.99 231 ASP B CA 1
ATOM 4645 C C . ASP B 1 229 ? 44.001 39.636 9.059 1.00 43.11 231 ASP B C 1
ATOM 4646 O O . ASP B 1 229 ? 44.941 40.383 9.348 1.00 37.91 231 ASP B O 1
ATOM 4651 N N . PHE B 1 230 ? 43.177 39.867 8.042 1.00 33.52 232 PHE B N 1
ATOM 4652 C CA . PHE B 1 230 ? 43.356 41.016 7.155 1.00 40.11 232 PHE B CA 1
ATOM 4653 C C . PHE B 1 230 ? 43.173 42.340 7.881 1.00 40.69 232 PHE B C 1
ATOM 4654 O O . PHE B 1 230 ? 43.915 43.302 7.646 1.00 41.67 232 PHE B O 1
ATOM 4662 N N . PHE B 1 231 ? 42.163 42.375 8.746 1.00 35.92 233 PHE B N 1
ATOM 4663 C CA . PHE B 1 231 ? 41.706 43.606 9.369 1.00 34.28 233 PHE B CA 1
ATOM 4664 C C . PHE B 1 231 ? 42.781 44.245 10.229 1.00 38.32 233 PHE B C 1
ATOM 4665 O O . PHE B 1 231 ? 42.973 45.460 10.179 1.00 38.45 233 PHE B O 1
ATOM 4673 N N . LYS B 1 232 ? 43.478 43.439 11.027 1.00 32.94 234 LYS B N 1
ATOM 4674 C CA . LYS B 1 232 ? 44.526 43.993 11.874 1.00 41.00 234 LYS B CA 1
ATOM 4675 C C . LYS B 1 232 ? 45.779 44.296 11.066 1.00 45.38 234 LYS B C 1
ATOM 4676 O O . LYS B 1 232 ? 46.510 45.238 11.377 1.00 41.52 234 LYS B O 1
ATOM 4682 N N . SER B 1 233 ? 46.020 43.512 10.017 1.00 42.64 235 SER B N 1
ATOM 4683 C CA . SER B 1 233 ? 47.239 43.685 9.225 1.00 44.67 235 SER B CA 1
ATOM 4684 C C . SER B 1 233 ? 47.221 45.008 8.478 1.00 44.27 235 SER B C 1
ATOM 4685 O O . SER B 1 233 ? 48.275 45.547 8.149 1.00 41.64 235 SER B O 1
ATOM 4688 N N . ALA B 1 234 ? 46.021 45.527 8.211 1.00 38.29 236 ALA B N 1
ATOM 4689 C CA . ALA B 1 234 ? 45.875 46.780 7.476 1.00 47.01 236 ALA B CA 1
ATOM 4690 C C . ALA B 1 234 ? 46.091 48.001 8.375 1.00 46.01 236 ALA B C 1
ATOM 4691 O O . ALA B 1 234 ? 46.226 49.123 7.888 1.00 47.67 236 ALA B O 1
ATOM 4693 N N . MET B 1 235 ? 46.116 47.767 9.685 1.00 41.19 237 MET B N 1
ATOM 4694 C CA . MET B 1 235 ? 46.258 48.831 10.679 1.00 42.15 237 MET B CA 1
ATOM 4695 C C . MET B 1 235 ? 47.722 49.240 10.840 1.00 46.16 237 MET B C 1
ATOM 4696 O O . MET B 1 235 ? 48.608 48.430 10.596 1.00 44.26 237 MET B O 1
ATOM 4701 N N . PRO B 1 236 ? 47.985 50.490 11.267 1.00 53.01 238 PRO B N 1
ATOM 4702 C CA . PRO B 1 236 ? 47.037 51.530 11.683 1.00 47.11 238 PRO B CA 1
ATOM 4703 C C . PRO B 1 236 ? 46.428 52.351 10.544 1.00 44.71 238 PRO B C 1
ATOM 4704 O O . PRO B 1 236 ? 45.428 53.035 10.782 1.00 44.52 238 PRO B O 1
ATOM 4708 N N . GLU B 1 237 ? 47.004 52.286 9.346 1.00 44.02 239 GLU B N 1
ATOM 4709 C CA . GLU B 1 237 ? 46.498 53.058 8.206 1.00 46.58 239 GLU B CA 1
ATOM 4710 C C . GLU B 1 237 ? 45.038 52.717 7.888 1.00 47.47 239 GLU B C 1
ATOM 4711 O O . GLU B 1 237 ? 44.284 53.568 7.395 1.00 49.73 239 GLU B O 1
ATOM 4717 N N . GLY B 1 238 ? 44.657 51.470 8.160 1.00 40.61 240 GLY B N 1
ATOM 4718 C CA . GLY B 1 238 ? 43.270 51.048 8.102 1.00 38.50 240 GLY B CA 1
ATOM 4719 C C . GLY B 1 238 ? 42.756 50.540 6.767 1.00 41.45 240 GLY B C 1
ATOM 4720 O O . GLY B 1 238 ? 43.523 50.127 5.902 1.00 40.97 240 GLY B O 1
ATOM 4721 N N . TYR B 1 239 ? 41.435 50.550 6.606 1.00 37.13 241 TYR B N 1
ATOM 4722 C CA . TYR B 1 239 ? 40.831 50.051 5.384 1.00 41.62 241 TYR B CA 1
ATOM 4723 C C . TYR B 1 239 ? 39.499 50.705 5.095 1.00 38.33 241 TYR B C 1
ATOM 4724 O O . TYR B 1 239 ? 38.827 51.212 5.992 1.00 35.32 241 TYR B O 1
ATOM 4733 N N . VAL B 1 240 ? 39.138 50.683 3.820 1.00 38.48 242 VAL B N 1
ATOM 4734 C CA . VAL B 1 240 ? 37.822 51.088 3.383 1.00 36.65 242 VAL B CA 1
ATOM 4735 C C . VAL B 1 240 ? 36.903 49.875 3.421 1.00 38.41 242 VAL B C 1
ATOM 4736 O O . VAL B 1 240 ? 37.271 48.800 2.947 1.00 38.89 242 VAL B O 1
ATOM 4740 N N . GLN B 1 241 ? 35.720 50.031 4.004 1.00 33.40 243 GLN B N 1
ATOM 4741 C CA . GLN B 1 241 ? 34.744 48.944 3.986 1.00 31.86 243 GLN B CA 1
ATOM 4742 C C . GLN B 1 241 ? 33.460 49.402 3.312 1.00 35.59 243 GLN B C 1
ATOM 4743 O O . GLN B 1 241 ? 32.822 50.360 3.764 1.00 37.98 243 GLN B O 1
ATOM 4749 N N . GLU B 1 242 ? 33.096 48.714 2.228 1.00 32.88 244 GLU B N 1
ATOM 4750 C CA . GLU B 1 242 ? 31.881 49.006 1.466 1.00 32.93 244 GLU B CA 1
ATOM 4751 C C . GLU B 1 242 ? 30.941 47.816 1.463 1.00 38.91 244 GLU B C 1
ATOM 4752 O O . GLU B 1 242 ? 31.390 46.669 1.382 1.00 35.91 244 GLU B O 1
ATOM 4758 N N . ARG B 1 243 ? 29.639 48.094 1.528 1.00 36.60 245 ARG B N 1
ATOM 4759 C CA . ARG B 1 243 ? 28.642 47.036 1.477 1.00 35.90 245 ARG B CA 1
ATOM 4760 C C . ARG B 1 243 ? 27.468 47.412 0.591 1.00 37.56 245 ARG B C 1
ATOM 4761 O O . ARG B 1 243 ? 27.131 48.591 0.438 1.00 33.74 245 ARG B O 1
ATOM 4769 N N . THR B 1 244 ? 26.869 46.395 -0.015 1.00 33.76 246 THR B N 1
ATOM 4770 C CA . THR B 1 244 ? 25.481 46.478 -0.452 1.00 36.37 246 THR B CA 1
ATOM 4771 C C . THR B 1 244 ? 24.666 45.536 0.419 1.00 38.02 246 THR B C 1
ATOM 4772 O O . THR B 1 244 ? 24.986 44.347 0.534 1.00 35.28 246 THR B O 1
ATOM 4776 N N . ILE B 1 245 ? 23.645 46.075 1.072 1.00 33.35 247 ILE B N 1
ATOM 4777 C CA . ILE B 1 245 ? 22.756 45.260 1.897 1.00 31.15 247 ILE B CA 1
ATOM 4778 C C . ILE B 1 245 ? 21.365 45.263 1.291 1.00 37.48 247 ILE B C 1
ATOM 4779 O O . ILE B 1 245 ? 20.671 46.281 1.282 1.00 35.94 247 ILE B O 1
ATOM 4784 N N . SER B 1 246 ? 20.962 44.118 0.767 1.00 31.80 248 SER B N 1
ATOM 4785 C CA . SER B 1 246 ? 19.691 44.025 0.072 1.00 33.27 248 SER B CA 1
ATOM 4786 C C . SER B 1 246 ? 18.655 43.351 0.964 1.00 37.83 248 SER B C 1
ATOM 4787 O O . SER B 1 246 ? 18.775 42.159 1.276 1.00 35.50 248 SER B O 1
ATOM 4790 N N . PHE B 1 247 ? 17.653 44.118 1.394 1.00 29.70 249 PHE B N 1
ATOM 4791 C CA . PHE B 1 247 ? 16.589 43.576 2.237 1.00 30.55 249 PHE B CA 1
ATOM 4792 C C . PHE B 1 247 ? 15.564 42.885 1.341 1.00 36.45 249 PHE B C 1
ATOM 4793 O O . PHE B 1 247 ? 14.972 43.516 0.472 1.00 38.57 249 PHE B O 1
ATOM 4801 N N . LYS B 1 248 ? 15.382 41.583 1.547 1.00 34.40 250 LYS B N 1
ATOM 4802 C CA . LYS B 1 248 ? 14.447 40.779 0.753 1.00 37.32 250 LYS B CA 1
ATOM 4803 C C . LYS B 1 248 ? 13.042 41.419 0.699 1.00 32.48 250 LYS B C 1
ATOM 4804 O O . LYS B 1 248 ? 12.498 41.818 1.728 1.00 34.89 250 LYS B O 1
ATOM 4810 N N . ASP B 1 249 ? 12.489 41.531 -0.508 1.00 34.45 251 ASP B N 1
ATOM 4811 C CA . ASP B 1 249 ? 11.170 42.141 -0.744 1.00 42.24 251 ASP B CA 1
ATOM 4812 C C . ASP B 1 249 ? 11.075 43.590 -0.250 1.00 40.15 251 ASP B C 1
ATOM 4813 O O . ASP B 1 249 ? 9.987 44.064 0.079 1.00 41.98 251 ASP B O 1
ATOM 4818 N N . ASP B 1 250 ? 12.202 44.290 -0.198 1.00 36.20 252 ASP B N 1
ATOM 4819 C CA . ASP B 1 250 ? 12.209 45.672 0.284 1.00 40.15 252 ASP B CA 1
ATOM 4820 C C . ASP B 1 250 ? 13.424 46.435 -0.270 1.00 38.90 252 ASP B C 1
ATOM 4821 O O . ASP B 1 250 ? 13.943 46.104 -1.333 1.00 42.45 252 ASP B O 1
ATOM 4826 N N . GLY B 1 251 ? 13.883 47.445 0.456 1.00 36.68 253 GLY B N 1
ATOM 4827 C CA . GLY B 1 251 ? 14.906 48.336 -0.064 1.00 35.13 253 GLY B CA 1
ATOM 4828 C C . GLY B 1 251 ? 16.323 47.836 0.123 1.00 38.32 253 GLY B C 1
ATOM 4829 O O . GLY B 1 251 ? 16.557 46.700 0.551 1.00 32.41 253 GLY B O 1
ATOM 4830 N N . THR B 1 252 ? 17.274 48.708 -0.198 1.00 35.62 254 THR B N 1
ATOM 4831 C CA . THR B 1 252 ? 18.685 48.367 -0.174 1.00 36.68 254 THR B CA 1
ATOM 4832 C C . THR B 1 252 ? 19.501 49.444 0.544 1.00 34.27 254 THR B C 1
ATOM 4833 O O . THR B 1 252 ? 19.280 50.631 0.311 1.00 39.57 254 THR B O 1
ATOM 4837 N N . TYR B 1 253 ? 20.421 49.044 1.420 1.00 31.53 255 TYR B N 1
ATOM 4838 C CA . TYR B 1 253 ? 21.425 49.987 1.938 1.00 35.39 255 TYR B CA 1
ATOM 4839 C C . TYR B 1 253 ? 22.689 49.907 1.102 1.00 38.15 255 TYR B C 1
ATOM 4840 O O . TYR B 1 253 ? 23.136 48.811 0.759 1.00 35.78 255 TYR B O 1
ATOM 4849 N N . LYS B 1 254 ? 23.290 51.050 0.793 1.00 33.60 256 LYS B N 1
ATOM 4850 C CA . LYS B 1 254 ? 24.681 51.024 0.344 1.00 39.51 256 LYS B CA 1
ATOM 4851 C C . LYS B 1 254 ? 25.552 51.845 1.293 1.00 37.55 256 LYS B C 1
ATOM 4852 O O . LYS B 1 254 ? 25.219 52.992 1.615 1.00 37.12 256 LYS B O 1
ATOM 4858 N N . THR B 1 255 ? 26.655 51.250 1.757 1.00 33.42 257 THR B N 1
ATOM 4859 C CA . THR B 1 255 ? 27.519 51.912 2.736 1.00 39.35 257 THR B CA 1
ATOM 4860 C C . THR B 1 255 ? 28.982 51.966 2.328 1.00 42.38 257 THR B C 1
ATOM 4861 O O . THR B 1 255 ? 29.491 51.063 1.668 1.00 35.46 257 THR B O 1
ATOM 4865 N N . ARG B 1 256 ? 29.640 53.051 2.720 1.00 44.26 258 ARG B N 1
ATOM 4866 C CA . ARG B 1 256 ? 31.081 53.179 2.571 1.00 44.36 258 ARG B CA 1
ATOM 4867 C C . ARG B 1 256 ? 31.621 53.711 3.880 1.00 45.56 258 ARG B C 1
ATOM 4868 O O . ARG B 1 256 ? 31.151 54.737 4.384 1.00 42.61 258 ARG B O 1
ATOM 4876 N N . ALA B 1 257 ? 32.600 53.007 4.431 1.00 39.86 259 ALA B N 1
ATOM 4877 C CA . ALA B 1 257 ? 33.203 53.402 5.690 1.00 38.23 259 ALA B CA 1
ATOM 4878 C C . ALA B 1 257 ? 34.719 53.370 5.609 1.00 41.18 259 ALA B C 1
ATOM 4879 O O . ALA B 1 257 ? 35.290 52.646 4.791 1.00 41.75 259 ALA B O 1
ATOM 4881 N N . GLU B 1 258 ? 35.364 54.169 6.453 1.00 38.21 260 GLU B N 1
ATOM 4882 C CA . GLU B 1 258 ? 36.806 54.066 6.651 1.00 45.35 260 GLU B CA 1
ATOM 4883 C C . GLU B 1 258 ? 37.061 53.628 8.083 1.00 42.74 260 GLU B C 1
ATOM 4884 O O . GLU B 1 258 ? 36.524 54.212 9.023 1.00 41.57 260 GLU B O 1
ATOM 4890 N N . VAL B 1 259 ? 37.855 52.579 8.243 1.00 38.77 261 VAL B N 1
ATOM 4891 C CA . VAL B 1 259 ? 38.159 52.059 9.565 1.00 33.43 261 VAL B CA 1
ATOM 4892 C C . VAL B 1 259 ? 39.652 52.201 9.816 1.00 38.15 261 VAL B C 1
ATOM 4893 O O . VAL B 1 259 ? 40.466 51.568 9.145 1.00 39.90 261 VAL B O 1
ATOM 4897 N N . LYS B 1 260 ? 40.018 53.044 10.771 1.00 43.61 262 LYS B N 1
ATOM 4898 C CA . LYS B 1 260 ? 41.431 53.344 10.974 1.00 39.21 262 LYS B CA 1
ATOM 4899 C C . LYS B 1 260 ? 41.698 53.932 12.344 1.00 41.50 262 LYS B C 1
ATOM 4900 O O . LYS B 1 260 ? 40.789 54.389 13.025 1.00 44.47 262 LYS B O 1
ATOM 4906 N N . PHE B 1 261 ? 42.956 53.932 12.753 1.00 46.53 263 PHE B N 1
ATOM 4907 C CA . PHE B 1 261 ? 43.294 54.586 13.999 1.00 47.41 263 PHE B CA 1
ATOM 4908 C C . PHE B 1 261 ? 43.379 56.080 13.777 1.00 47.15 263 PHE B C 1
ATOM 4909 O O . PHE B 1 261 ? 44.031 56.547 12.846 1.00 53.43 263 PHE B O 1
ATOM 4917 N N . GLU B 1 262 ? 42.668 56.828 14.607 1.00 47.73 264 GLU B N 1
ATOM 4918 C CA . GLU B 1 262 ? 42.877 58.268 14.689 1.00 51.16 264 GLU B CA 1
ATOM 4919 C C . GLU B 1 262 ? 43.390 58.566 16.083 1.00 52.77 264 GLU B C 1
ATOM 4920 O O . GLU B 1 262 ? 42.613 58.749 17.017 1.00 52.23 264 GLU B O 1
ATOM 4926 N N . GLY B 1 263 ? 44.710 58.596 16.222 1.00 60.37 265 GLY B N 1
ATOM 4927 C CA . GLY B 1 263 ? 45.322 58.766 17.522 1.00 64.17 265 GLY B CA 1
ATOM 4928 C C . GLY B 1 263 ? 45.288 57.454 18.273 1.00 60.40 265 GLY B C 1
ATOM 4929 O O . GLY B 1 263 ? 45.678 56.414 17.735 1.00 59.72 265 GLY B O 1
ATOM 4930 N N . ASP B 1 264 ? 44.811 57.501 19.512 1.00 61.77 266 ASP B N 1
ATOM 4931 C CA . ASP B 1 264 ? 44.705 56.309 20.348 1.00 59.73 266 ASP B CA 1
ATOM 4932 C C . ASP B 1 264 ? 43.408 55.550 20.083 1.00 54.78 266 ASP B C 1
ATOM 4933 O O . ASP B 1 264 ? 43.161 54.505 20.679 1.00 54.60 266 ASP B O 1
ATOM 4938 N N . THR B 1 265 ? 42.582 56.082 19.189 1.00 52.42 267 THR B N 1
ATOM 4939 C CA . THR B 1 265 ? 41.229 55.555 18.992 1.00 43.94 267 THR B CA 1
ATOM 4940 C C . THR B 1 265 ? 41.057 54.879 17.639 1.00 37.84 267 THR B C 1
ATOM 4941 O O . THR B 1 265 ? 41.535 55.378 16.616 1.00 46.38 267 THR B O 1
ATOM 4945 N N . LEU B 1 266 ? 40.378 53.737 17.647 1.00 37.87 268 LEU B N 1
ATOM 4946 C CA . LEU B 1 266 ? 39.938 53.072 16.426 1.00 39.09 268 LEU B CA 1
ATOM 4947 C C . LEU B 1 266 ? 38.621 53.709 15.996 1.00 39.63 268 LEU B C 1
ATOM 4948 O O . LEU B 1 266 ? 37.624 53.631 16.718 1.00 36.90 268 LEU B O 1
ATOM 4953 N N . VAL B 1 267 ? 38.622 54.335 14.825 1.00 41.58 269 VAL B N 1
ATOM 4954 C CA . VAL B 1 267 ? 37.464 55.091 14.361 1.00 38.48 269 VAL B CA 1
ATOM 4955 C C . VAL B 1 267 ? 36.825 54.442 13.140 1.00 40.74 269 VAL B C 1
ATOM 4956 O O . VAL B 1 267 ? 37.517 54.074 12.192 1.00 42.91 269 VAL B O 1
ATOM 4960 N N . ASN B 1 268 ? 35.504 54.278 13.189 1.00 39.10 270 ASN B N 1
ATOM 4961 C CA . ASN B 1 268 ? 34.721 53.816 12.046 1.00 32.21 270 ASN B CA 1
ATOM 4962 C C . ASN B 1 268 ? 33.791 54.942 11.583 1.00 37.97 270 ASN B C 1
ATOM 4963 O O . ASN B 1 268 ? 32.815 55.265 12.256 1.00 37.80 270 ASN B O 1
ATOM 4968 N N . ARG B 1 269 ? 34.120 55.565 10.456 1.00 40.25 271 ARG B N 1
ATOM 4969 C CA . ARG B 1 269 ? 33.321 56.663 9.916 1.00 39.65 271 ARG B CA 1
ATOM 4970 C C . ARG B 1 269 ? 32.553 56.194 8.678 1.00 40.87 271 ARG B C 1
ATOM 4971 O O . ARG B 1 269 ? 33.158 55.728 7.717 1.00 42.85 271 ARG B O 1
ATOM 4979 N N . ILE B 1 270 ? 31.228 56.317 8.709 1.00 38.97 272 ILE B N 1
ATOM 4980 C CA . ILE B 1 270 ? 30.369 55.687 7.705 1.00 37.33 272 ILE B CA 1
ATOM 4981 C C . ILE B 1 270 ? 29.425 56.664 6.999 1.00 42.15 272 ILE B C 1
ATOM 4982 O O . ILE B 1 270 ? 28.837 57.540 7.634 1.00 39.86 272 ILE B O 1
ATOM 4987 N N . GLU B 1 271 ? 29.282 56.502 5.685 1.00 38.64 273 GLU B N 1
ATOM 4988 C CA . GLU B 1 271 ? 28.166 57.103 4.957 1.00 40.51 273 GLU B CA 1
ATOM 4989 C C . GLU B 1 271 ? 27.217 56.002 4.470 1.00 38.56 273 GLU B C 1
ATOM 4990 O O . GLU B 1 271 ? 27.647 55.014 3.872 1.00 39.33 273 GLU B O 1
ATOM 4996 N N . LEU B 1 272 ? 25.930 56.171 4.748 1.00 35.23 274 LEU B N 1
ATOM 4997 C CA . LEU B 1 272 ? 24.924 55.176 4.380 1.00 39.43 274 LEU B CA 1
ATOM 4998 C C . LEU B 1 272 ? 23.847 55.797 3.504 1.00 42.72 274 LEU B C 1
ATOM 4999 O O . LEU B 1 272 ? 23.300 56.852 3.832 1.00 37.56 274 LEU B O 1
ATOM 5004 N N . LYS B 1 273 ? 23.535 55.125 2.401 1.00 39.49 275 LYS B N 1
ATOM 5005 C CA . LYS B 1 273 ? 22.453 55.549 1.527 1.00 43.10 275 LYS B CA 1
ATOM 5006 C C . LYS B 1 273 ? 21.455 54.411 1.337 1.00 41.22 275 LYS B C 1
ATOM 5007 O O . LYS B 1 273 ? 21.826 53.312 0.916 1.00 40.60 275 LYS B O 1
ATOM 5013 N N . GLY B 1 274 ? 20.191 54.672 1.655 1.00 38.40 276 GLY B N 1
ATOM 5014 C CA . GLY B 1 274 ? 19.151 53.664 1.512 1.00 40.55 276 GLY B CA 1
ATOM 5015 C C . GLY B 1 274 ? 18.078 54.109 0.538 1.00 45.19 276 GLY B C 1
ATOM 5016 O O . GLY B 1 274 ? 17.627 55.252 0.589 1.00 46.08 276 GLY B O 1
ATOM 5017 N N . ILE B 1 275 ? 17.673 53.214 -0.363 1.00 46.45 277 ILE B N 1
ATOM 5018 C CA . ILE B 1 275 ? 16.645 53.545 -1.359 1.00 47.30 277 ILE B CA 1
ATOM 5019 C C . ILE B 1 275 ? 15.668 52.392 -1.582 1.00 43.81 277 ILE B C 1
ATOM 5020 O O . ILE B 1 275 ? 15.977 51.236 -1.270 1.00 41.49 277 ILE B O 1
ATOM 5025 N N . A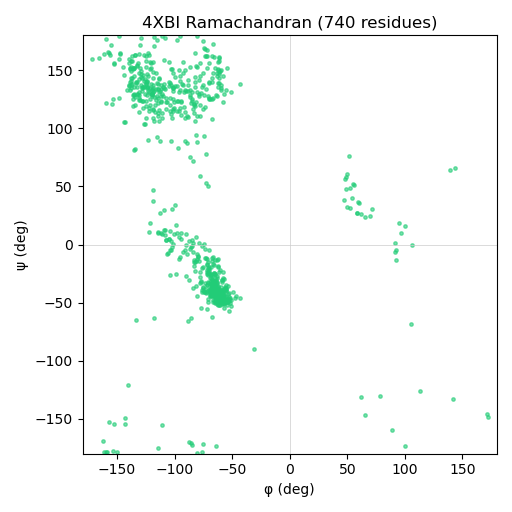SP B 1 276 ? 14.498 52.729 -2.121 1.00 44.25 278 ASP B N 1
ATOM 5026 C CA . ASP B 1 276 ? 13.489 51.764 -2.555 1.00 47.27 278 ASP B CA 1
ATOM 5027 C C . ASP B 1 276 ? 12.812 51.012 -1.416 1.00 43.07 278 ASP B C 1
ATOM 5028 O O . ASP B 1 276 ? 12.300 49.920 -1.626 1.00 42.98 278 ASP B O 1
ATOM 5033 N N . PHE B 1 277 ? 12.799 51.589 -0.220 1.00 42.30 279 PHE B N 1
ATOM 5034 C CA . PHE B 1 277 ? 12.103 50.962 0.904 1.00 39.33 279 PHE B CA 1
ATOM 5035 C C . PHE B 1 277 ? 10.607 51.250 0.888 1.00 46.49 279 PHE B C 1
ATOM 5036 O O . PHE B 1 277 ? 10.167 52.344 0.516 1.00 41.36 279 PHE B O 1
ATOM 5044 N N . LYS B 1 278 ? 9.833 50.257 1.308 1.00 43.62 280 LYS B N 1
ATOM 5045 C CA . LYS B 1 278 ? 8.397 50.404 1.470 1.00 44.72 280 LYS B CA 1
ATOM 5046 C C . LYS B 1 278 ? 8.115 51.170 2.751 1.00 39.39 280 LYS B C 1
ATOM 5047 O O . LYS B 1 278 ? 8.647 50.825 3.805 1.00 37.40 280 LYS B O 1
ATOM 5053 N N . GLU B 1 279 ? 7.277 52.197 2.672 1.00 41.35 281 GLU B N 1
ATOM 5054 C CA . GLU B 1 279 ? 7.016 53.041 3.835 1.00 51.60 281 GLU B CA 1
ATOM 5055 C C . GLU B 1 279 ? 6.345 52.287 4.989 1.00 47.18 281 GLU B C 1
ATOM 5056 O O . GLU B 1 279 ? 6.599 52.603 6.147 1.00 47.86 281 GLU B O 1
ATOM 5062 N N . ASP B 1 280 ? 5.492 51.307 4.692 1.00 44.60 282 ASP B N 1
ATOM 5063 C CA . ASP B 1 280 ? 4.980 50.451 5.767 1.00 54.19 282 ASP B CA 1
ATOM 5064 C C . ASP B 1 280 ? 5.554 49.028 5.691 1.00 45.52 282 ASP B C 1
ATOM 5065 O O . ASP B 1 280 ? 4.918 48.066 6.120 1.00 44.79 282 ASP B O 1
ATOM 5070 N N . GLY B 1 281 ? 6.768 48.900 5.161 1.00 41.85 283 GLY B N 1
ATOM 5071 C CA . GLY B 1 281 ? 7.475 47.632 5.193 1.00 38.46 283 GLY B CA 1
ATOM 5072 C C . GLY B 1 281 ? 8.028 47.344 6.584 1.00 38.37 283 GLY B C 1
ATOM 5073 O O . GLY B 1 281 ? 7.725 48.059 7.539 1.00 36.70 283 GLY B O 1
ATOM 5074 N N . ASN B 1 282 ? 8.842 46.298 6.705 1.00 31.39 284 ASN B N 1
ATOM 5075 C CA . ASN B 1 282 ? 9.425 45.921 7.993 1.00 29.74 284 ASN B CA 1
ATOM 5076 C C . ASN B 1 282 ? 10.447 46.923 8.510 1.00 33.34 284 ASN B C 1
ATOM 5077 O O . ASN B 1 282 ? 10.646 47.059 9.717 1.00 32.35 284 ASN B O 1
ATOM 5082 N N . ILE B 1 283 ? 11.107 47.620 7.598 1.00 30.89 285 ILE B N 1
ATOM 5083 C CA . ILE B 1 283 ? 12.150 48.553 8.006 1.00 32.50 285 ILE B CA 1
ATOM 5084 C C . ILE B 1 283 ? 11.538 49.925 8.350 1.00 35.72 285 ILE B C 1
ATOM 5085 O O . ILE B 1 283 ? 11.592 50.350 9.500 1.00 32.21 285 ILE B O 1
ATOM 5090 N N . LEU B 1 284 ? 10.918 50.599 7.385 1.00 34.77 286 LEU B N 1
ATOM 5091 C CA . LEU B 1 284 ? 10.352 51.920 7.659 1.00 39.15 286 LEU B CA 1
ATOM 5092 C C . LEU B 1 284 ? 9.106 51.850 8.539 1.00 42.10 286 LEU B C 1
ATOM 5093 O O . LEU B 1 284 ? 8.708 52.853 9.127 1.00 46.77 286 LEU B O 1
ATOM 5098 N N . GLY B 1 285 ? 8.493 50.671 8.634 1.00 37.42 287 GLY B N 1
ATOM 5099 C CA . GLY B 1 285 ? 7.317 50.496 9.480 1.00 37.78 287 GLY B CA 1
ATOM 5100 C C . GLY B 1 285 ? 7.686 50.086 10.898 1.00 34.95 287 GLY B C 1
ATOM 5101 O O . GLY B 1 285 ? 6.809 49.891 11.743 1.00 36.28 287 GLY B O 1
ATOM 5102 N N . HIS B 1 286 ? 8.989 49.953 11.144 1.00 33.90 288 HIS B N 1
ATOM 5103 C CA . HIS B 1 286 ? 9.525 49.511 12.435 1.00 32.85 288 HIS B CA 1
ATOM 5104 C C . HIS B 1 286 ? 8.845 48.241 12.950 1.00 36.40 288 HIS B C 1
ATOM 5105 O O . HIS B 1 286 ? 8.231 48.249 14.020 1.00 37.71 288 HIS B O 1
ATOM 5112 N N . LYS B 1 287 ? 8.943 47.154 12.188 1.00 35.44 289 LYS B N 1
ATOM 5113 C CA . LYS B 1 287 ? 8.291 45.901 12.576 1.00 31.08 289 LYS B CA 1
ATOM 5114 C C . LYS B 1 287 ? 9.308 44.839 13.003 1.00 32.81 289 LYS B C 1
ATOM 5115 O O . LYS B 1 287 ? 8.961 43.658 13.127 1.00 31.09 289 LYS B O 1
ATOM 5121 N N . LEU B 1 288 ? 10.556 45.256 13.213 1.00 26.13 290 LEU B N 1
ATOM 5122 C CA . LEU B 1 288 ? 11.614 44.331 13.642 1.00 27.83 290 LEU B CA 1
ATOM 5123 C C . LEU B 1 288 ? 11.772 44.281 15.164 1.00 31.33 290 LEU B C 1
ATOM 5124 O O . LEU B 1 288 ? 11.745 45.318 15.829 1.00 31.51 290 LEU B O 1
ATOM 5129 N N . GLU B 1 289 ? 11.934 43.072 15.708 1.00 28.72 291 GLU B N 1
ATOM 5130 C CA . GLU B 1 289 ? 12.217 42.904 17.137 1.00 27.50 291 GLU B CA 1
ATOM 5131 C C . GLU B 1 289 ? 13.540 43.559 17.496 1.00 25.86 291 GLU B C 1
ATOM 5132 O O . GLU B 1 289 ? 14.446 43.620 16.673 1.00 27.04 291 GLU B O 1
ATOM 5138 N N . TYR B 1 290 ? 13.646 44.032 18.733 1.00 27.40 292 TYR B N 1
ATOM 5139 C CA . TYR B 1 290 ? 14.863 44.663 19.210 1.00 26.40 292 TYR B CA 1
ATOM 5140 C C . TYR B 1 290 ? 15.809 43.595 19.741 1.00 28.16 292 TYR B C 1
ATOM 5141 O O . TYR B 1 290 ? 15.952 43.411 20.950 1.00 29.47 292 TYR B O 1
ATOM 5150 N N . ASN B 1 291 ? 16.423 42.877 18.807 1.00 24.38 293 ASN B N 1
ATOM 5151 C CA . ASN B 1 291 ? 17.367 41.827 19.127 1.00 29.67 293 ASN B CA 1
ATOM 5152 C C . ASN B 1 291 ? 18.205 41.544 17.887 1.00 29.53 293 ASN B C 1
ATOM 5153 O O . ASN B 1 291 ? 18.041 42.200 16.846 1.00 27.33 293 ASN B O 1
ATOM 5158 N N . PHE B 1 292 ? 19.111 40.583 17.990 1.00 25.82 294 PHE B N 1
ATOM 5159 C CA . PHE B 1 292 ? 19.993 40.280 16.877 1.00 29.44 294 PHE B CA 1
ATOM 5160 C C . PHE B 1 292 ? 20.435 38.817 16.980 1.00 34.92 294 PHE B C 1
ATOM 5161 O O . PHE B 1 292 ? 20.934 38.394 18.015 1.00 39.92 294 PHE B O 1
ATOM 5169 N N . ASN B 1 293 ? 20.227 38.042 15.922 1.00 27.24 295 ASN B N 1
ATOM 5170 C CA . ASN B 1 293 ? 20.548 36.618 15.955 1.00 29.72 295 ASN B CA 1
ATOM 5171 C C . ASN B 1 293 ? 22.032 36.357 15.723 1.00 31.99 295 ASN B C 1
ATOM 5172 O O . ASN B 1 293 ? 22.806 37.289 15.529 1.00 29.63 295 ASN B O 1
ATOM 5177 N N . SER B 1 294 ? 22.429 35.087 15.716 1.00 27.73 296 SER B N 1
ATOM 5178 C CA . SER B 1 294 ? 23.844 34.756 15.583 1.00 26.56 296 SER B CA 1
ATOM 5179 C C . SER B 1 294 ? 24.166 34.322 14.160 1.00 28.30 296 SER B C 1
ATOM 5180 O O . SER B 1 294 ? 23.442 33.518 13.579 1.00 29.42 296 SER B O 1
ATOM 5183 N N . HIS B 1 295 ? 25.263 34.840 13.607 1.00 26.67 297 HIS B N 1
ATOM 5184 C CA . HIS B 1 295 ? 25.540 34.659 12.179 1.00 32.59 297 HIS B CA 1
ATOM 5185 C C . HIS B 1 295 ? 26.960 34.151 11.876 1.00 32.74 297 HIS B C 1
ATOM 5186 O O . HIS B 1 295 ? 27.812 34.063 12.767 1.00 32.69 297 HIS B O 1
ATOM 5193 N N . ASN B 1 296 ? 27.185 33.806 10.612 1.00 28.25 298 ASN B N 1
ATOM 5194 C CA . ASN B 1 296 ? 28.517 33.489 10.096 1.00 28.03 298 ASN B CA 1
ATOM 5195 C C . ASN B 1 296 ? 28.896 34.457 8.966 1.00 31.12 298 ASN B C 1
ATOM 5196 O O . ASN B 1 296 ? 28.142 34.646 8.025 1.00 30.49 298 ASN B O 1
ATOM 5201 N N . VAL B 1 297 ? 30.074 35.060 9.056 1.00 30.20 299 VAL B N 1
ATOM 5202 C CA . VAL B 1 297 ? 30.529 35.998 8.028 1.00 28.77 299 VAL B CA 1
ATOM 5203 C C . VAL B 1 297 ? 31.581 35.310 7.159 1.00 34.40 299 VAL B C 1
ATOM 5204 O O . VAL B 1 297 ? 32.643 34.958 7.661 1.00 29.35 299 VAL B O 1
ATOM 5208 N N . TYR B 1 298 ? 31.294 35.099 5.874 1.00 26.13 300 TYR B N 1
ATOM 5209 C CA . TYR B 1 298 ? 32.202 34.295 5.041 1.00 27.60 300 TYR B CA 1
ATOM 5210 C C . TYR B 1 298 ? 33.193 35.170 4.280 1.00 34.91 300 TYR B C 1
ATOM 5211 O O . TYR B 1 298 ? 32.828 35.898 3.358 1.00 34.91 300 TYR B O 1
ATOM 5220 N N . ILE B 1 299 ? 34.455 35.059 4.675 1.00 31.99 301 ILE B N 1
ATOM 5221 C CA . ILE B 1 299 ? 35.502 35.969 4.248 1.00 31.63 301 ILE B CA 1
ATOM 5222 C C . ILE B 1 299 ? 36.498 35.298 3.314 1.00 37.23 301 ILE B C 1
ATOM 5223 O O . ILE B 1 299 ? 37.042 34.228 3.624 1.00 35.58 301 ILE B O 1
ATOM 5228 N N . THR B 1 300 ? 36.721 35.936 2.165 1.00 44.09 302 THR B N 1
ATOM 5229 C CA . THR B 1 300 ? 37.671 35.455 1.159 1.00 45.76 302 THR B CA 1
ATOM 5230 C C . THR B 1 300 ? 38.622 36.562 0.725 1.00 40.00 302 THR B C 1
ATOM 5231 O O . THR B 1 300 ? 38.254 37.731 0.748 1.00 34.90 302 THR B O 1
ATOM 5235 N N . ALA B 1 301 ? 39.830 36.191 0.305 1.00 41.36 303 ALA B N 1
ATOM 5236 C CA . ALA B 1 301 ? 40.732 37.144 -0.327 1.00 43.78 303 ALA B CA 1
ATOM 5237 C C . ALA B 1 301 ? 40.185 37.575 -1.684 1.00 46.14 303 ALA B C 1
ATOM 5238 O O . ALA B 1 301 ? 39.660 36.758 -2.439 1.00 46.65 303 ALA B O 1
ATOM 5240 N N . ASP B 1 302 ? 40.318 38.858 -1.991 1.00 54.52 304 ASP B N 1
ATOM 5241 C CA . ASP B 1 302 ? 40.061 39.355 -3.337 1.00 60.95 304 ASP B CA 1
ATOM 5242 C C . ASP B 1 302 ? 41.387 39.823 -3.924 1.00 61.46 304 ASP B C 1
ATOM 5243 O O . ASP B 1 302 ? 41.774 40.990 -3.782 1.00 52.30 304 ASP B O 1
ATOM 5248 N N . LYS B 1 303 ? 42.077 38.890 -4.573 1.00 71.09 305 LYS B N 1
ATOM 5249 C CA . LYS B 1 303 ? 43.454 39.088 -5.000 1.00 76.19 305 LYS B CA 1
ATOM 5250 C C . LYS B 1 303 ? 43.650 40.354 -5.824 1.00 76.83 305 LYS B C 1
ATOM 5251 O O . LYS B 1 303 ? 44.550 41.145 -5.542 1.00 73.82 305 LYS B O 1
ATOM 5253 N N . GLN B 1 304 ? 42.796 40.549 -6.826 1.00 80.79 306 GLN B N 1
ATOM 5254 C CA . GLN B 1 304 ? 42.936 41.671 -7.755 1.00 84.63 306 GLN B CA 1
ATOM 5255 C C . GLN B 1 304 ? 42.899 43.041 -7.076 1.00 83.06 306 GLN B C 1
ATOM 5256 O O . GLN B 1 304 ? 43.529 43.985 -7.552 1.00 83.29 306 GLN B O 1
ATOM 5258 N N . LYS B 1 305 ? 42.166 43.150 -5.970 1.00 77.99 307 LYS B N 1
ATOM 5259 C CA . LYS B 1 305 ? 42.006 44.432 -5.285 1.00 73.25 307 LYS B CA 1
ATOM 5260 C C . LYS B 1 305 ? 42.855 44.536 -4.019 1.00 69.47 307 LYS B C 1
ATOM 5261 O O . LYS B 1 305 ? 42.684 45.463 -3.228 1.00 67.79 307 LYS B O 1
ATOM 5263 N N . ASN B 1 306 ? 43.772 43.588 -3.841 1.00 66.29 308 ASN B N 1
ATOM 5264 C CA . ASN B 1 306 ? 44.593 43.493 -2.635 1.00 61.98 308 ASN B CA 1
ATOM 5265 C C . ASN B 1 306 ? 43.777 43.625 -1.352 1.00 54.27 308 ASN B C 1
ATOM 5266 O O . ASN B 1 306 ? 44.216 44.244 -0.387 1.00 52.78 308 ASN B O 1
ATOM 5271 N N . GLY B 1 307 ? 42.586 43.042 -1.338 1.00 50.54 309 GLY B N 1
ATOM 5272 C CA . GLY B 1 307 ? 41.742 43.137 -0.165 1.00 46.26 309 GLY B CA 1
ATOM 5273 C C . GLY B 1 307 ? 40.976 41.858 0.074 1.00 44.39 309 GLY B C 1
ATOM 5274 O O . GLY B 1 307 ? 41.445 40.772 -0.271 1.00 46.03 309 GLY B O 1
ATOM 5275 N N . ILE B 1 308 ? 39.789 41.993 0.655 1.00 39.72 310 ILE B N 1
ATOM 5276 C CA . ILE B 1 308 ? 38.936 40.847 0.948 1.00 36.23 310 ILE B CA 1
ATOM 5277 C C . ILE B 1 308 ? 37.528 41.105 0.451 1.00 37.80 310 ILE B C 1
ATOM 5278 O O . ILE B 1 308 ? 37.169 42.243 0.158 1.00 38.60 310 ILE B O 1
ATOM 5283 N N . LYS B 1 309 ? 36.750 40.033 0.349 1.00 36.42 311 LYS B N 1
ATOM 5284 C CA . LYS B 1 309 ? 35.309 40.096 0.128 1.00 35.15 311 LYS B CA 1
ATOM 5285 C C . LYS B 1 309 ? 34.640 39.312 1.245 1.00 38.93 311 LYS B C 1
ATOM 5286 O O . LYS B 1 309 ? 35.238 38.398 1.815 1.00 34.24 311 LYS B O 1
ATOM 5292 N N . ALA B 1 310 ? 33.411 39.672 1.579 1.00 37.91 312 ALA B N 1
ATOM 5293 C CA . ALA B 1 310 ? 32.633 38.838 2.481 1.00 32.85 312 ALA B CA 1
ATOM 5294 C C . ALA B 1 310 ? 31.196 38.758 1.998 1.00 37.66 312 ALA B C 1
ATOM 5295 O O . ALA B 1 310 ? 30.682 39.683 1.354 1.00 31.88 312 ALA B O 1
ATOM 5297 N N . ASN B 1 311 ? 30.559 37.639 2.317 1.00 31.25 313 ASN B N 1
ATOM 5298 C CA . ASN B 1 311 ? 29.184 37.374 1.933 1.00 29.31 313 ASN B CA 1
ATOM 5299 C C . ASN B 1 311 ? 28.491 36.713 3.091 1.00 35.30 313 ASN B C 1
ATOM 5300 O O . ASN B 1 311 ? 29.067 35.828 3.723 1.00 35.52 313 ASN B O 1
ATOM 5305 N N . PHE B 1 312 ? 27.271 37.144 3.384 1.00 28.74 314 PHE B N 1
ATOM 5306 C CA . PHE B 1 312 ? 26.496 36.503 4.436 1.00 25.30 314 PHE B CA 1
ATOM 5307 C C . PHE B 1 312 ? 25.079 37.036 4.459 1.00 31.44 314 PHE B C 1
ATOM 5308 O O . PHE B 1 312 ? 24.787 38.113 3.909 1.00 30.11 314 PHE B O 1
ATOM 5316 N N . LYS B 1 313 ? 24.187 36.261 5.065 1.00 28.18 315 LYS B N 1
ATOM 5317 C CA . LYS B 1 313 ? 22.820 36.719 5.240 1.00 30.14 315 LYS B CA 1
ATOM 5318 C C . LYS B 1 313 ? 22.567 37.020 6.700 1.00 28.05 315 LYS B C 1
ATOM 5319 O O . LYS B 1 313 ? 22.952 36.248 7.580 1.00 30.14 315 LYS B O 1
ATOM 5325 N N . ILE B 1 314 ? 21.936 38.154 6.953 1.00 28.82 316 ILE B N 1
ATOM 5326 C CA . ILE B 1 314 ? 21.442 38.471 8.282 1.00 28.55 316 ILE B CA 1
ATOM 5327 C C . ILE B 1 314 ? 19.959 38.115 8.336 1.00 29.98 316 ILE B C 1
ATOM 5328 O O . ILE B 1 314 ? 19.225 38.403 7.397 1.00 29.67 316 ILE B O 1
ATOM 5333 N N . ARG B 1 315 ? 19.534 37.480 9.426 1.00 28.85 317 ARG B N 1
ATOM 5334 C CA . ARG B 1 315 ? 18.124 37.128 9.646 1.00 22.46 317 ARG B CA 1
ATOM 5335 C C . ARG B 1 315 ? 17.561 37.972 10.772 1.00 24.34 317 ARG B C 1
ATOM 5336 O O . ARG B 1 315 ? 17.934 37.779 11.932 1.00 26.13 317 ARG B O 1
ATOM 5344 N N . HIS B 1 316 ? 16.692 38.920 10.428 1.00 26.33 318 HIS B N 1
ATOM 5345 C CA . HIS B 1 316 ? 16.072 39.805 11.413 1.00 28.48 318 HIS B CA 1
ATOM 5346 C C . HIS B 1 316 ? 14.708 39.235 11.830 1.00 28.56 318 HIS B C 1
ATOM 5347 O O . HIS B 1 316 ? 13.845 39.037 10.966 1.00 28.59 318 HIS B O 1
ATOM 5354 N N . ASN B 1 317 ? 14.492 39.002 13.129 1.00 25.02 319 ASN B N 1
ATOM 5355 C CA . ASN B 1 317 ? 13.153 38.595 13.605 1.00 26.11 319 ASN B CA 1
ATOM 5356 C C . ASN B 1 317 ? 12.137 39.702 13.366 1.00 25.26 319 ASN B C 1
ATOM 5357 O O . ASN B 1 317 ? 12.376 40.845 13.745 1.00 27.08 319 ASN B O 1
ATOM 5362 N N . VAL B 1 318 ? 11.018 39.355 12.739 1.00 30.03 320 VAL B N 1
ATOM 5363 C CA . VAL B 1 318 ? 9.908 40.297 12.545 1.00 26.07 320 VAL B CA 1
ATOM 5364 C C . VAL B 1 318 ? 8.890 40.067 13.658 1.00 28.79 320 VAL B C 1
ATOM 5365 O O . VAL B 1 318 ? 8.743 38.949 14.143 1.00 32.89 320 VAL B O 1
ATOM 5369 N N . GLU B 1 319 ? 8.167 41.105 14.060 1.00 27.28 321 GLU B N 1
ATOM 5370 C CA . GLU B 1 319 ? 7.270 40.965 15.200 1.00 28.07 321 GLU B CA 1
ATOM 5371 C C . GLU B 1 319 ? 6.090 40.026 14.969 1.00 29.37 321 GLU B C 1
ATOM 5372 O O . GLU B 1 319 ? 5.465 39.585 15.934 1.00 35.33 321 GLU B O 1
ATOM 5378 N N . ASP B 1 320 ? 5.780 39.689 13.719 1.00 29.90 322 ASP B N 1
ATOM 5379 C CA . ASP B 1 320 ? 4.728 38.704 13.488 1.00 31.29 322 ASP B CA 1
ATOM 5380 C C . ASP B 1 320 ? 5.252 37.263 13.435 1.00 31.02 322 ASP B C 1
ATOM 5381 O O . ASP B 1 320 ? 4.508 36.344 13.080 1.00 35.05 322 ASP B O 1
ATOM 5386 N N . GLY B 1 321 ? 6.514 37.068 13.783 1.00 34.44 323 GLY B N 1
ATOM 5387 C CA . GLY B 1 321 ? 7.093 35.738 13.760 1.00 37.34 323 GLY B CA 1
ATOM 5388 C C . GLY B 1 321 ? 7.769 35.354 12.452 1.00 37.67 323 GLY B C 1
ATOM 5389 O O . GLY B 1 321 ? 8.385 34.307 12.363 1.00 33.76 323 GLY B O 1
ATOM 5390 N N . SER B 1 322 ? 7.658 36.182 11.424 1.00 37.11 324 SER B N 1
ATOM 5391 C CA . SER B 1 322 ? 8.388 35.906 10.194 1.00 34.37 324 SER B CA 1
ATOM 5392 C C . SER B 1 322 ? 9.841 36.356 10.339 1.00 33.64 324 SER B C 1
ATOM 5393 O O . SER B 1 322 ? 10.244 36.856 11.390 1.00 27.07 324 SER B O 1
ATOM 5396 N N . VAL B 1 323 ? 10.632 36.160 9.289 1.00 34.57 325 VAL B N 1
ATOM 5397 C CA . VAL B 1 323 ? 12.027 36.580 9.310 1.00 29.90 325 VAL B CA 1
ATOM 5398 C C . VAL B 1 323 ? 12.301 37.501 8.136 1.00 32.00 325 VAL B C 1
ATOM 5399 O O . VAL B 1 323 ? 11.869 37.242 7.017 1.00 36.31 325 VAL B O 1
ATOM 5403 N N . GLN B 1 324 ? 13.013 38.588 8.395 1.00 28.27 326 GLN B N 1
ATOM 5404 C CA . GLN B 1 324 ? 13.379 39.506 7.334 1.00 29.50 326 GLN B CA 1
ATOM 5405 C C . GLN B 1 324 ? 14.847 39.276 6.964 1.00 30.31 326 GLN B C 1
ATOM 5406 O O . GLN B 1 324 ? 15.739 39.586 7.748 1.00 29.35 326 GLN B O 1
ATOM 5412 N N . LEU B 1 325 ? 15.089 38.708 5.784 1.00 32.56 327 LEU B N 1
ATOM 5413 C CA . LEU B 1 325 ? 16.455 38.481 5.310 1.00 33.17 327 LEU B CA 1
ATOM 5414 C C . LEU B 1 325 ? 17.112 39.769 4.826 1.00 32.05 327 LEU B C 1
ATOM 5415 O O . LEU B 1 325 ? 16.480 40.553 4.118 1.00 28.81 327 LEU B O 1
ATOM 5420 N N . ALA B 1 326 ? 18.386 39.956 5.186 1.00 31.38 328 ALA B N 1
ATOM 5421 C CA . ALA B 1 326 ? 19.206 41.056 4.674 1.00 30.56 328 ALA B CA 1
ATOM 5422 C C . ALA B 1 326 ? 20.506 40.521 4.070 1.00 26.28 328 ALA B C 1
ATOM 5423 O O . ALA B 1 326 ? 21.434 40.137 4.790 1.00 30.15 328 ALA B O 1
ATOM 5425 N N . ASP B 1 327 ? 20.557 40.480 2.746 1.00 26.58 329 ASP B N 1
ATOM 5426 C CA . ASP B 1 327 ? 21.718 39.945 2.047 1.00 33.35 329 ASP B CA 1
ATOM 5427 C C . ASP B 1 327 ? 22.908 40.898 2.101 1.00 33.53 329 ASP B C 1
ATOM 5428 O O . ASP B 1 327 ? 22.834 42.004 1.580 1.00 31.56 329 ASP B O 1
ATOM 5433 N N . HIS B 1 328 ? 24.008 40.470 2.707 1.00 27.44 330 HIS B N 1
ATOM 5434 C CA . HIS B 1 328 ? 25.190 41.326 2.751 1.00 29.32 330 HIS B CA 1
ATOM 5435 C C . HIS B 1 328 ? 26.248 40.928 1.714 1.00 34.19 330 HIS B C 1
ATOM 5436 O O . HIS B 1 328 ? 26.697 39.780 1.670 1.00 29.19 330 HIS B O 1
ATOM 5443 N N . TYR B 1 329 ? 26.639 41.896 0.891 1.00 30.08 331 TYR B N 1
ATOM 5444 C CA . TYR B 1 329 ? 27.818 41.772 0.040 1.00 37.06 331 TYR B CA 1
ATOM 5445 C C . TYR B 1 329 ? 28.824 42.851 0.427 1.00 41.87 331 TYR B C 1
ATOM 5446 O O . TYR B 1 329 ? 28.491 44.036 0.459 1.00 39.44 331 TYR B O 1
ATOM 5455 N N . GLN B 1 330 ? 30.058 42.438 0.702 1.00 36.31 332 GLN B N 1
ATOM 5456 C CA . GLN B 1 330 ? 31.029 43.303 1.362 1.00 29.66 332 GLN B CA 1
ATOM 5457 C C . GLN B 1 330 ? 32.381 43.263 0.656 1.00 39.60 332 GLN B C 1
ATOM 5458 O O . GLN B 1 330 ? 32.814 42.203 0.227 1.00 31.64 332 GLN B O 1
ATOM 5464 N N . GLN B 1 331 ? 33.040 44.414 0.527 1.00 39.47 333 GLN B N 1
ATOM 5465 C CA . GLN B 1 331 ? 34.425 44.435 0.058 1.00 41.95 333 GLN B CA 1
ATOM 5466 C C . GLN B 1 331 ? 35.272 45.428 0.857 1.00 38.74 333 GLN B C 1
ATOM 5467 O O . GLN B 1 331 ? 34.818 46.534 1.175 1.00 38.43 333 GLN B O 1
ATOM 5473 N N . ASN B 1 332 ? 36.490 45.011 1.207 1.00 37.12 334 ASN B N 1
ATOM 5474 C CA . ASN B 1 332 ? 37.428 45.866 1.940 1.00 34.09 334 ASN B CA 1
ATOM 5475 C C . ASN B 1 332 ? 38.751 45.991 1.197 1.00 41.77 334 ASN B C 1
ATOM 5476 O O . ASN B 1 332 ? 39.260 45.015 0.648 1.00 36.84 334 ASN B O 1
ATOM 5481 N N . THR B 1 333 ? 39.301 47.200 1.194 1.00 39.74 335 THR B N 1
ATOM 5482 C CA . THR B 1 333 ? 40.594 47.470 0.591 1.00 43.65 335 THR B CA 1
ATOM 5483 C C . THR B 1 333 ? 41.425 48.315 1.559 1.00 44.65 335 THR B C 1
ATOM 5484 O O . THR B 1 333 ? 40.900 49.238 2.185 1.00 42.31 335 THR B O 1
ATOM 5488 N N . PRO B 1 334 ? 42.725 48.002 1.686 1.00 43.80 336 PRO B N 1
ATOM 5489 C CA . PRO B 1 334 ? 43.597 48.738 2.612 1.00 42.00 336 PRO B CA 1
ATOM 5490 C C . PRO B 1 334 ? 43.738 50.203 2.227 1.00 45.28 336 PRO B C 1
ATOM 5491 O O . PRO B 1 334 ? 43.743 50.528 1.039 1.00 44.96 336 PRO B O 1
ATOM 5495 N N . ILE B 1 335 ? 43.848 51.076 3.222 1.00 45.66 337 ILE B N 1
ATOM 5496 C CA . ILE B 1 335 ? 44.067 52.490 2.956 1.00 49.45 337 ILE B CA 1
ATOM 5497 C C . ILE B 1 335 ? 45.551 52.704 2.678 1.00 64.01 337 ILE B C 1
ATOM 5498 O O . ILE B 1 335 ? 45.934 53.514 1.822 1.00 70.28 337 ILE B O 1
ATOM 5503 N N . GLY B 1 336 ? 46.389 51.945 3.379 1.00 61.89 338 GLY B N 1
ATOM 5504 C CA . GLY B 1 336 ? 47.822 52.014 3.158 1.00 66.60 338 GLY B CA 1
ATOM 5505 C C . GLY B 1 336 ? 48.248 51.387 1.843 1.00 64.71 338 GLY B C 1
ATOM 5506 O O . GLY B 1 336 ? 47.477 50.694 1.180 1.00 55.34 338 GLY B O 1
ATOM 5507 N N . ASP B 1 337 ? 49.490 51.640 1.459 1.00 72.93 339 ASP B N 1
ATOM 5508 C CA . ASP B 1 337 ? 50.062 50.998 0.289 1.00 80.28 339 ASP B CA 1
ATOM 5509 C C . ASP B 1 337 ? 50.970 49.867 0.747 1.00 80.75 339 ASP B C 1
ATOM 5510 O O . ASP B 1 337 ? 51.591 49.176 -0.064 1.00 85.21 339 ASP B O 1
ATOM 5512 N N . GLY B 1 338 ? 51.044 49.691 2.062 1.00 78.06 340 GLY B N 1
ATOM 5513 C CA . GLY B 1 338 ? 51.912 48.693 2.655 1.00 78.67 340 GLY B CA 1
ATOM 5514 C C . GLY B 1 338 ? 51.369 47.294 2.468 1.00 73.35 340 GLY B C 1
ATOM 5515 O O . GLY B 1 338 ? 50.224 47.125 2.050 1.00 66.86 340 GLY B O 1
ATOM 5516 N N . PRO B 1 339 ? 52.198 46.279 2.758 1.00 72.76 341 PRO B N 1
ATOM 5517 C CA . PRO B 1 339 ? 51.759 44.882 2.673 1.00 68.03 341 PRO B CA 1
ATOM 5518 C C . PRO B 1 339 ? 50.600 44.551 3.617 1.00 61.34 341 PRO B C 1
ATOM 5519 O O . PRO B 1 339 ? 50.501 45.066 4.733 1.00 60.76 341 PRO B O 1
ATOM 5523 N N . VAL B 1 340 ? 49.703 43.701 3.140 1.00 54.02 342 VAL B N 1
ATOM 5524 C CA . VAL B 1 340 ? 48.636 43.187 3.972 1.00 53.47 342 VAL B CA 1
ATOM 5525 C C . VAL B 1 340 ? 48.544 41.677 3.817 1.00 47.11 342 VAL B C 1
ATOM 5526 O O . VAL B 1 340 ? 48.969 41.118 2.812 1.00 48.23 342 VAL B O 1
ATOM 5530 N N . LEU B 1 341 ? 47.983 41.022 4.820 1.00 49.82 343 LEU B N 1
ATOM 5531 C CA . LEU B 1 341 ? 47.751 39.588 4.745 1.00 48.36 343 LEU B CA 1
ATOM 5532 C C . LEU B 1 341 ? 46.431 39.317 4.032 1.00 45.91 343 LEU B C 1
ATOM 5533 O O . LEU B 1 341 ? 45.399 39.860 4.415 1.00 45.31 343 LEU B O 1
ATOM 5538 N N . LEU B 1 342 ? 46.469 38.507 2.979 1.00 41.83 344 LEU B N 1
ATOM 5539 C CA . LEU B 1 342 ? 45.246 38.075 2.310 1.00 40.88 344 LEU B CA 1
ATOM 5540 C C . LEU B 1 342 ? 44.887 36.666 2.774 1.00 40.26 344 LEU B C 1
ATOM 5541 O O . LEU B 1 342 ? 45.652 35.716 2.555 1.00 41.81 344 LEU B O 1
ATOM 5546 N N . PRO B 1 343 ? 43.719 36.528 3.421 1.00 38.95 345 PRO B N 1
ATOM 5547 C CA . PRO B 1 343 ? 43.296 35.283 4.069 1.00 37.88 345 PRO B CA 1
ATOM 5548 C C . PRO B 1 343 ? 42.911 34.171 3.108 1.00 39.70 345 PRO B C 1
ATOM 5549 O O . PRO B 1 343 ? 42.479 34.435 1.985 1.00 39.21 345 PRO B O 1
ATOM 5553 N N . ASP B 1 344 ? 43.078 32.931 3.560 1.00 41.63 346 ASP B N 1
ATOM 5554 C CA . ASP B 1 344 ? 42.427 31.796 2.928 1.00 39.49 346 ASP B CA 1
ATOM 5555 C C . ASP B 1 344 ? 40.950 31.817 3.314 1.00 37.48 346 ASP B C 1
ATOM 5556 O O . ASP B 1 344 ? 40.547 32.595 4.195 1.00 35.75 346 ASP B O 1
ATOM 5561 N N . ASN B 1 345 ? 40.144 30.985 2.652 1.00 37.89 347 ASN B N 1
ATOM 5562 C CA . ASN B 1 345 ? 38.704 30.947 2.926 1.00 36.41 347 ASN B CA 1
ATOM 5563 C C . ASN B 1 345 ? 38.436 30.652 4.395 1.00 34.94 347 ASN B C 1
ATOM 5564 O O . ASN B 1 345 ? 38.964 29.681 4.932 1.00 35.82 347 ASN B O 1
ATOM 5569 N N . HIS B 1 346 ? 37.600 31.457 5.046 1.00 33.05 348 HIS B N 1
ATOM 5570 C CA . HIS B 1 346 ? 37.239 31.148 6.427 1.00 34.63 348 HIS B CA 1
ATOM 5571 C C . HIS B 1 346 ? 35.971 31.900 6.838 1.00 33.96 348 HIS B C 1
ATOM 5572 O O . HIS B 1 346 ? 35.259 32.467 5.992 1.00 35.06 348 HIS B O 1
ATOM 5579 N N . TYR B 1 347 ? 35.656 31.891 8.128 1.00 29.16 349 TYR B N 1
ATOM 5580 C CA . TYR B 1 347 ? 34.460 32.626 8.559 1.00 34.33 349 TYR B CA 1
ATOM 5581 C C . TYR B 1 347 ? 34.607 33.208 9.956 1.00 32.75 349 TYR B C 1
ATOM 5582 O O . TYR B 1 347 ? 35.524 32.852 10.692 1.00 30.50 349 TYR B O 1
ATOM 5591 N N . LEU B 1 348 ? 33.723 34.148 10.286 1.00 30.67 350 LEU B N 1
ATOM 5592 C CA . LEU B 1 348 ? 33.590 34.670 11.642 1.00 29.73 350 LEU B CA 1
ATOM 5593 C C . LEU B 1 348 ? 32.235 34.248 12.192 1.00 32.50 350 LEU B C 1
ATOM 5594 O O . LEU B 1 348 ? 31.227 34.386 11.509 1.00 31.63 350 LEU B O 1
ATOM 5599 N N . SER B 1 349 ? 32.218 33.721 13.409 1.00 26.65 351 SER B N 1
ATOM 5600 C CA . SER B 1 349 ? 30.978 33.395 14.102 1.00 28.57 351 SER B CA 1
ATOM 5601 C C . SER B 1 349 ? 30.628 34.535 15.068 1.00 30.93 351 SER B C 1
ATOM 5602 O O . SER B 1 349 ? 31.426 34.883 15.934 1.00 32.54 351 SER B O 1
ATOM 5605 N N . THR B 1 350 ? 29.439 35.116 14.925 1.00 25.64 352 THR B N 1
ATOM 5606 C CA . THR B 1 350 ? 29.087 36.303 15.699 1.00 21.39 352 THR B CA 1
ATOM 5607 C C . THR B 1 350 ? 27.920 36.064 16.646 1.00 30.81 352 THR B C 1
ATOM 5608 O O . THR B 1 350 ? 27.009 35.290 16.337 1.00 28.24 352 THR B O 1
ATOM 5612 N N . GLN B 1 351 ? 27.942 36.744 17.791 1.00 25.71 353 GLN B N 1
ATOM 5613 C CA . GLN B 1 351 ? 26.823 36.726 18.739 1.00 23.23 353 GLN B CA 1
ATOM 5614 C C . GLN B 1 351 ? 26.689 38.125 19.309 1.00 26.10 353 GLN B C 1
ATOM 5615 O O . GLN B 1 351 ? 27.692 38.701 19.697 1.00 24.75 353 GLN B O 1
ATOM 5621 N N . SER B 1 352 ? 25.468 38.660 19.361 1.00 22.64 354 SER B N 1
ATOM 5622 C CA . SER B 1 352 ? 25.248 40.054 19.783 1.00 28.23 354 SER B CA 1
ATOM 5623 C C . SER B 1 352 ? 24.075 40.173 20.750 1.00 30.51 354 SER B C 1
ATOM 5624 O O . SER B 1 352 ? 23.135 39.379 20.693 1.00 27.62 354 SER B O 1
ATOM 5627 N N . VAL B 1 353 ? 24.118 41.177 21.625 1.00 27.93 355 VAL B N 1
ATOM 5628 C CA . VAL B 1 353 ? 23.019 41.426 22.558 1.00 28.24 355 VAL B CA 1
ATOM 5629 C C . VAL B 1 353 ? 22.667 42.911 22.493 1.00 28.46 355 VAL B C 1
ATOM 5630 O O . VAL B 1 353 ? 23.558 43.756 22.656 1.00 23.88 355 VAL B O 1
ATOM 5634 N N . LEU B 1 354 ? 21.393 43.237 22.252 1.00 28.17 356 LEU B N 1
ATOM 5635 C CA . LEU B 1 354 ? 20.969 44.635 22.192 1.00 25.75 356 LEU B CA 1
ATOM 5636 C C . LEU B 1 354 ? 20.203 45.027 23.454 1.00 27.61 356 LEU B C 1
ATOM 5637 O O . LEU B 1 354 ? 19.342 44.282 23.931 1.00 29.86 356 LEU B O 1
ATOM 5642 N N . SER B 1 355 ? 20.500 46.205 23.992 1.00 28.09 357 SER B N 1
ATOM 5643 C CA . SER B 1 355 ? 19.841 46.620 25.213 1.00 29.89 357 SER B CA 1
ATOM 5644 C C . SER B 1 355 ? 19.662 48.136 25.281 1.00 30.51 357 SER B C 1
ATOM 5645 O O . SER B 1 355 ? 20.061 48.875 24.367 1.00 28.58 357 SER B O 1
ATOM 5648 N N . LYS B 1 356 ? 19.060 48.588 26.372 1.00 30.05 358 LYS B N 1
ATOM 5649 C CA . LYS B 1 356 ? 18.864 50.017 26.582 1.00 37.14 358 LYS B CA 1
ATOM 5650 C C . LYS B 1 356 ? 19.543 50.481 27.857 1.00 39.95 358 LYS B C 1
ATOM 5651 O O . LYS B 1 356 ? 19.713 49.709 28.807 1.00 38.69 358 LYS B O 1
ATOM 5657 N N . ASP B 1 357 ? 19.934 51.755 27.842 1.00 34.88 359 ASP B N 1
ATOM 5658 C CA . ASP B 1 357 ? 20.440 52.480 28.987 1.00 34.38 359 ASP B CA 1
ATOM 5659 C C . ASP B 1 357 ? 19.247 53.148 29.660 1.00 40.99 359 ASP B C 1
ATOM 5660 O O . ASP B 1 357 ? 18.683 54.099 29.127 1.00 41.48 359 ASP B O 1
ATOM 5665 N N . PRO B 1 358 ? 18.862 52.652 30.841 1.00 46.41 360 PRO B N 1
ATOM 5666 C CA . PRO B 1 358 ? 17.646 53.115 31.517 1.00 47.11 360 PRO B CA 1
ATOM 5667 C C . PRO B 1 358 ? 17.668 54.603 31.887 1.00 50.53 360 PRO B C 1
ATOM 5668 O O . PRO B 1 358 ? 16.627 55.160 32.238 1.00 51.27 360 PRO B O 1
ATOM 5672 N N . ASN B 1 359 ? 18.834 55.236 31.794 1.00 48.24 361 ASN B N 1
ATOM 5673 C CA . ASN B 1 359 ? 18.964 56.659 32.096 1.00 51.97 361 ASN B CA 1
ATOM 5674 C C . ASN B 1 359 ? 19.172 57.509 30.845 1.00 54.17 361 ASN B C 1
ATOM 5675 O O . ASN B 1 359 ? 19.377 58.718 30.937 1.00 58.30 361 ASN B O 1
ATOM 5680 N N . GLU B 1 360 ? 19.122 56.873 29.677 1.00 49.37 362 GLU B N 1
ATOM 5681 C CA . GLU B 1 360 ? 19.319 57.582 28.417 1.00 48.69 362 GLU B CA 1
ATOM 5682 C C . GLU B 1 360 ? 17.987 57.997 27.802 1.00 51.94 362 GLU B C 1
ATOM 5683 O O . GLU B 1 360 ? 17.128 57.158 27.529 1.00 49.94 362 GLU B O 1
ATOM 5689 N N . LYS B 1 361 ? 17.824 59.292 27.571 1.00 48.40 363 LYS B N 1
ATOM 5690 C CA . LYS B 1 361 ? 16.554 59.811 27.088 1.00 54.62 363 LYS B CA 1
ATOM 5691 C C . LYS B 1 361 ? 16.472 59.778 25.570 1.00 51.82 363 LYS B C 1
ATOM 5692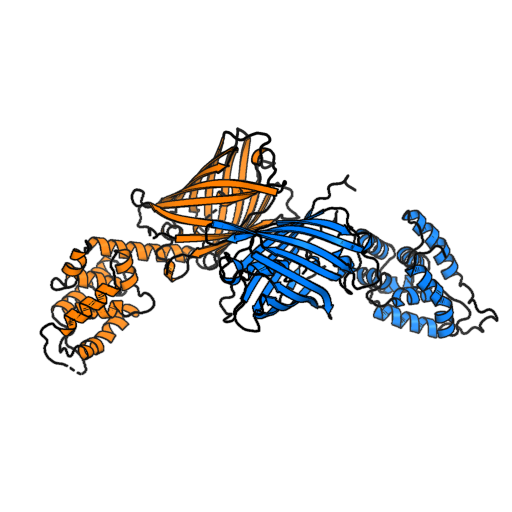 O O . LYS B 1 361 ? 15.384 59.611 25.012 1.00 48.62 363 LYS B O 1
ATOM 5698 N N . ARG B 1 362 ? 17.618 59.920 24.908 1.00 48.14 364 ARG B N 1
ATOM 5699 C CA . ARG B 1 362 ? 17.668 59.914 23.446 1.00 46.02 364 ARG B CA 1
ATOM 5700 C C . ARG B 1 362 ? 17.450 58.530 22.852 1.00 41.21 364 ARG B C 1
ATOM 5701 O O . ARG B 1 362 ? 17.564 57.520 23.547 1.00 42.62 364 ARG B O 1
ATOM 5709 N N . ASP B 1 363 ? 17.121 58.488 21.565 1.00 37.69 365 ASP B N 1
ATOM 5710 C CA . ASP B 1 363 ? 17.005 57.225 20.845 1.00 34.08 365 ASP B CA 1
ATOM 5711 C C . ASP B 1 363 ? 18.412 56.632 20.765 1.00 36.06 365 ASP B C 1
ATOM 5712 O O . ASP B 1 363 ? 19.345 57.303 20.308 1.00 36.92 365 ASP B O 1
ATOM 5717 N N . HIS B 1 364 ? 18.575 55.391 21.225 1.00 33.02 366 HIS B N 1
ATOM 5718 C CA . HIS B 1 364 ? 19.912 54.855 21.423 1.00 35.54 366 HIS B CA 1
ATOM 5719 C C . HIS B 1 364 ? 19.942 53.327 21.360 1.00 31.60 366 HIS B C 1
ATOM 5720 O O . HIS B 1 364 ? 18.905 52.668 21.312 1.00 31.86 366 HIS B O 1
ATOM 5727 N N . MET B 1 365 ? 21.142 52.773 21.354 1.00 27.72 367 MET B N 1
ATOM 5728 C CA . MET B 1 365 ? 21.302 51.319 21.382 1.00 27.04 367 MET B CA 1
ATOM 5729 C C . MET B 1 365 ? 22.577 51.002 22.134 1.00 28.54 367 MET B C 1
ATOM 5730 O O . MET B 1 365 ? 23.634 51.538 21.809 1.00 29.68 367 MET B O 1
ATOM 5735 N N . VAL B 1 366 ? 22.463 50.158 23.153 1.00 30.53 368 VAL B N 1
ATOM 5736 C CA . VAL B 1 366 ? 23.630 49.586 23.804 1.00 25.52 368 VAL B CA 1
ATOM 5737 C C . VAL B 1 366 ? 23.861 48.216 23.169 1.00 26.67 368 VAL B C 1
ATOM 5738 O O . VAL B 1 366 ? 22.918 47.421 23.016 1.00 30.11 368 VAL B O 1
ATOM 5742 N N . LEU B 1 367 ? 25.107 47.958 22.771 1.00 28.36 369 LEU B N 1
ATOM 5743 C CA . LEU B 1 367 ? 25.444 46.755 22.009 1.00 24.77 369 LEU B CA 1
ATOM 5744 C C . LEU B 1 367 ? 26.557 45.975 22.682 1.00 32.81 369 LEU B C 1
ATOM 5745 O O . LEU B 1 367 ? 27.591 46.543 23.040 1.00 30.23 369 LEU B O 1
ATOM 5750 N N . LEU B 1 368 ? 26.332 44.673 22.858 1.00 27.92 370 LEU B N 1
ATOM 5751 C CA . LEU B 1 368 ? 27.393 43.773 23.293 1.00 29.05 370 LEU B CA 1
ATOM 5752 C C . LEU B 1 368 ? 27.570 42.739 22.207 1.00 29.60 370 LEU B C 1
ATOM 5753 O O . LEU B 1 368 ? 26.590 42.162 21.753 1.00 27.26 370 LEU B O 1
ATOM 5758 N N . GLU B 1 369 ? 28.810 42.532 21.769 1.00 28.88 371 GLU B N 1
ATOM 5759 C CA . GLU B 1 369 ? 29.077 41.669 20.627 1.00 27.38 371 GLU B CA 1
ATOM 5760 C C . GLU B 1 369 ? 30.288 40.779 20.880 1.00 29.14 371 GLU B C 1
ATOM 5761 O O . GLU B 1 369 ? 31.267 41.217 21.466 1.00 27.90 371 GLU B O 1
ATOM 5767 N N . PHE B 1 370 ? 30.209 39.523 20.445 1.00 24.53 372 PHE B N 1
ATOM 5768 C CA . PHE B 1 370 ? 31.307 38.578 20.615 1.00 26.51 372 PHE B CA 1
ATOM 5769 C C . PHE B 1 370 ? 31.577 37.924 19.268 1.00 30.67 372 PHE B C 1
ATOM 5770 O O . PHE B 1 370 ? 30.656 37.367 18.657 1.00 28.88 372 PHE B O 1
ATOM 5778 N N . VAL B 1 371 ? 32.815 38.001 18.785 1.00 27.54 373 VAL B N 1
ATOM 5779 C CA . VAL B 1 371 ? 33.116 37.479 17.454 1.00 26.86 373 VAL B CA 1
ATOM 5780 C C . VAL B 1 371 ? 34.410 36.659 17.451 1.00 32.06 373 VAL B C 1
ATOM 5781 O O . VAL B 1 371 ? 35.448 37.119 17.944 1.00 29.98 373 VAL B O 1
ATOM 5785 N N . THR B 1 372 ? 34.349 35.442 16.903 1.00 30.15 374 THR B N 1
ATOM 5786 C CA . THR B 1 372 ? 35.546 34.605 16.781 1.00 33.59 374 THR B CA 1
ATOM 5787 C C . THR B 1 372 ? 35.715 34.037 15.365 1.00 35.68 374 THR B C 1
ATOM 5788 O O . THR B 1 372 ? 34.773 33.502 14.787 1.00 32.40 374 THR B O 1
ATOM 5792 N N . ALA B 1 373 ? 36.921 34.167 14.819 1.00 33.98 375 ALA B N 1
ATOM 5793 C CA . ALA B 1 373 ? 37.274 33.584 13.525 1.00 36.44 375 ALA B CA 1
ATOM 5794 C C . ALA B 1 373 ? 37.482 32.074 13.623 1.00 37.09 375 ALA B C 1
ATOM 5795 O O . ALA B 1 373 ? 37.957 31.564 14.645 1.00 32.70 375 ALA B O 1
ATOM 5797 N N . ALA B 1 374 ? 37.145 31.360 12.553 1.00 30.07 376 ALA B N 1
ATOM 5798 C CA . ALA B 1 374 ? 37.267 29.908 12.545 1.00 32.59 376 ALA B CA 1
ATOM 5799 C C . ALA B 1 374 ? 37.308 29.352 11.115 1.00 34.21 376 ALA B C 1
ATOM 5800 O O . ALA B 1 374 ? 37.168 30.106 10.145 1.00 33.05 376 ALA B O 1
ATOM 5802 N N . GLY B 1 375 ? 37.488 28.039 10.995 1.00 34.18 377 GLY B N 1
ATOM 5803 C CA . GLY B 1 375 ? 37.416 27.372 9.702 1.00 33.98 377 GLY B CA 1
ATOM 5804 C C . GLY B 1 375 ? 38.757 27.140 9.034 1.00 40.77 377 GLY B C 1
ATOM 5805 O O . GLY B 1 375 ? 38.820 26.780 7.861 1.00 38.26 377 GLY B O 1
ATOM 5806 N N . ILE B 1 376 ? 39.836 27.370 9.769 1.00 36.20 378 ILE B N 1
ATOM 5807 C CA . ILE B 1 376 ? 41.164 27.062 9.267 1.00 43.93 378 ILE B CA 1
ATOM 5808 C C . ILE B 1 376 ? 41.914 26.280 10.331 1.00 48.52 378 ILE B C 1
ATOM 5809 O O . ILE B 1 376 ? 42.030 26.730 11.470 1.00 50.02 378 ILE B O 1
ATOM 5814 N N . THR B 1 377 ? 42.399 25.102 9.962 1.00 47.37 379 THR B N 1
ATOM 5815 C CA . THR B 1 377 ? 43.187 24.272 10.864 1.00 62.05 379 THR B CA 1
ATOM 5816 C C . THR B 1 377 ? 44.673 24.356 10.520 1.00 68.12 379 THR B C 1
ATOM 5817 O O . THR B 1 377 ? 45.527 24.005 11.331 1.00 71.32 379 THR B O 1
#

Sequence (745 aa):
DDYTEKAWEAISSLNKIGEKYDSAYVEAEMLLLALLNDSPDGLAERILKESGIDTQLLVQEIDDYLKKQPKMPSGFGEQKILGRTLQTVLSTSKRLKKEFNDEYISIEHLLLSIISEDSKFTRPWLLKYNVNYEKVKKAVEKIRGGSKGEELFTGVVPILVELDGDVNGHKFSVRGEGEGDATNGKLTLKFICTTGKLPVPWPTLVTTLVQCFSRYPDHMKRHDFFKSAMPEGYVQERTISFKDDGTYKTRAEVKFEGDTLVNRIELKGIDFKEDGNILGHKLEYNFNSHNVYITADKQKNGIKANFKIRHNVEDGSVQLADHYQQNTPIGDGPVLLPDNHYLSTQSVLSKDPNEKRDHMVLLEFVTAAGITLVPRDDYTEKAWEAISSLNKIGEKYDSAYVEAEMLLLALLNDSPDGLAERILKESGIDTQLLVQEIDDYLKKQPKMPSEQKILGRTLQTVLSTSSKRLKKEFNDEYISIEHLLLSIISEDSKFTRPWLLKYNVNYEKVKKAVEKIRGGSKGEELFTGVVPILVELDGDVNGHKFSVRGEGEGDATNGKLTLKFICTTGKLPVPWPTLVTTLVQCFSRYPDHMKRHDFFKSAMPEGYVQERTISFKDDGTYKTRAEVKFEGDTLVNRIELKGIDFKEDGNILGHKLEYNFNSHNVYITADKQKNGIKANFKIRHNVEDGSVQLADHYQQNTPIGDGPVLLPDNHYLSTQSVLSKDPNEKRDHMVLLEFVTAAGIT

Secondary structure (DSSP, 8-state):
--B-HHHHHHHHTHHHHHHHTT-SEE-HHHHHHHHTT--SS-HHHHHHHTTT--HHHHHHHHHHHHHHSPP-PPPSSSSPEEPHHHHHHHHHHHHHHHHTT-SSB-HHHHHHHHHHH-TTTHHHHHHHTT--HHHHHHHHHHHHTS-SGGGGGSS-EEEEEEEEEEETTEEEEEEEEEEEEGGGTEEEEEEEETTSS-SS-GGGGTTT--GGGSB--GGGGGG-HHHHTTTT-EEEEEEEEETTS-EEEEEEEEEEETTEEEEEEEEEEES--TTSTTTTT-B-S----EEEEEEEEGGGTEEEEEEEEEEEBTTS-EEEEEEEEEEEESSSS--PPPPSEEEEEEEEEE--TT--SSEEEEEEEEEEE-------/--B-HHHHHHHHHHHHHHHHTT-SEE-HHHHHHHHH--TTT-HHHHHHHHTT--HHHHHHHHHHHHHHS--------EEPHHHHHHHHHHHHHHHHTT-SSB-HHHHHHHHHHH-TTTHHHHHHTTT--HHHHHHHHHHHHHHHHHHHTTSS-EEEEEEEEEEETTEEEEEEEEEEEETTTTEEEEEEEETTSS-SS-GGGGTTT--GGGSB--GGGGGG-HHHHTTTT-EEEEEEEEETTS-EEEEEEEEEEETTEEEEEEEEEEES--TTSTTTTT-B-S----EEEEEEEEGGGTEEEEEEEEEEEBTTS-EEEEEEEEEEEESSSS--PPPPSEEEEEEEEEE--TT--SSEEEEEEEEEEES--

InterPro domains:
  IPR000786 Green fluorescent protein, GFP [PR01229] (3-27)
  IPR000786 Green fluorescent protein, GFP [PR01229] (28-48)
  IPR000786 Green fluorescent protein, GFP [PR01229] (49-69)
  IPR000786 Green fluorescent protein, GFP [PR01229] (70-85)
  IPR000786 Green fluorescent protein, GFP [PR01229] (86-108)
  IPR000786 Green fluorescent protein, GFP [PR01229] (109-129)
  IPR000786 Green fluorescent protein, GFP [PR01229] (130-149)
  IPR000786 Green fluorescent protein, GFP [PR01229] (150-171)
  IPR000786 Green fluorescent protein, GFP [PR01229] (173-192)
  IPR000786 Green fluorescent protein, GFP [PR01229] (193-211)
  IPR000786 Green fluorescent protein, GFP [PR01229] (214-237)
  IPR009017 Green fluorescent protein [G3DSA:2.40.155.10] (1-145)
  IPR009017 Green fluorescent protein [G3DSA:2.40.155.10] (146-238)
  IPR009017 Green fluorescent protein [SSF54511] (2-228)
  IPR011584 Green fluorescent protein-related [PF01353] (14-227)